Protein AF-0000000081148590 (afdb_homodimer)

Secondary structure (DSSP, 8-state):
---------EEEEEE-SSGGGGGHHHHHHHHHHH-TT-EEEEEE-TGGGGSS-GGG-SS-EE-THHHHHT-SSTTSPPHHHHHHHH-SEEEEEEE-HHHHHHHHTT---SHHHHHHHT--TTS-EEEEE---HHHHHSHHHHHHHHHHHHTT-EE---EEEE-TTS-EEEEEPPPHHHHHHHHHHHHHHHH-/---------EEEEEE-SSGGGGGHHHHHHHHHHH-TT-EEEEEE-TGGGGTS-GGG-SS-EE-HHHHHHT-SSTTSPPHHHHHHHH-SEEEEEEE-HHHHHHHHTT---SHHHHHHHT--TTS-EEEEE---HHHHHSHHHHHHHHHHHHHT-EE---EEEE-TTS-EEEEEPPPHHHHHHHHHHHHHHH--

pLDDT: mean 92.6, std 11.58, range [31.83, 98.94]

Organism: Pinctada imbricata (NCBI:txid66713)

Foldseek 3Di:
DPPPPVPAAEEEEEEEQFLQLLCVLVLQVVLCVVPVSHAYEYEYEPNSCVNDPPVSHPHHYDWQVNQPVQDDDPPTDRVLVVVLVRHQEYEYPADELVNLVCLLVLHQDGSVSSNSSVHDLLGAYEYWFAYDAVSCPPPVNVVSVVSCVVSVYHYDFFDFDQDPVRDTGTRHTDDSVSSSVVRVVRSVVSVD/DPPVPVPAAEEEEEEEQFLQLLCVQVLQVVLCVVPVSHAYEYEYEPNSCVNDPPVSHPHHYDWQVNQPVQCDDPPTDRVLVVVLVRHQEYEYPADELVNLVCLLVLHQDGSVSSNSSVHDLLGAYEYWFAYDAVSCPPPVNVVSVVSCVVSVYHYDFFDFDQDPVRDTGTRHTDDSVSSSVVRVVRSVVSVD

Radius of gyration: 23.4 Å; Cα contacts (8 Å, |Δi|>4): 754; chains: 2; bounding box: 56×83×50 Å

Solvent-accessible surface area (backbone atoms only — not comparable to full-atom values): 20472 Å² total; per-residue (Å²): 130,82,75,75,73,78,75,74,51,27,40,34,35,31,30,23,64,24,77,66,22,51,47,41,56,59,46,54,49,51,51,43,69,75,38,77,68,54,42,57,38,36,36,39,42,78,62,17,50,77,44,40,62,73,85,73,42,97,47,59,74,45,44,52,71,56,52,57,73,59,51,86,50,71,80,36,69,48,47,44,57,50,52,42,69,64,34,60,30,39,36,28,52,26,32,16,65,67,58,43,52,29,57,53,51,49,36,32,91,45,47,63,37,36,24,63,49,39,36,57,81,90,42,56,37,38,37,22,41,21,44,55,40,71,58,48,63,35,74,63,43,58,55,35,53,49,46,40,42,73,73,65,38,42,77,43,66,47,33,73,42,77,42,95,88,67,53,72,36,48,18,36,50,45,54,61,69,58,53,50,51,53,50,50,55,51,52,57,59,69,79,96,129,81,74,78,71,75,75,71,52,26,41,34,36,30,31,23,64,24,77,66,21,52,46,42,53,60,44,56,49,51,50,43,69,76,37,75,68,54,42,56,40,35,34,39,43,77,61,16,52,76,44,40,61,72,85,73,42,97,47,60,75,44,44,52,70,55,50,54,70,58,50,85,50,91,84,37,69,54,47,46,57,51,52,44,70,64,33,58,30,40,36,29,54,26,32,16,61,34,59,46,24,28,56,55,69,69,46,50,91,45,48,63,38,37,23,62,75,64,45,59,84,90,44,57,38,38,37,22,41,21,42,54,39,41,35,48,66,30,74,65,42,58,54,35,53,51,50,41,42,73,74,64,38,40,78,42,64,47,33,72,42,75,42,73,79,66,53,70,37,49,18,37,49,45,53,60,68,58,52,49,51,54,50,52,55,52,53,56,58,68,78,98

InterPro domains:
  IPR003382 Flavoprotein [PF02441] (10-183)
  IPR036551 Flavin prenyltransferase-like [G3DSA:3.40.50.1950] (1-191)
  IPR036551 Flavin prenyltransferase-like [SSF52507] (7-188)

Structure (mmCIF, N/CA/C/O backbone):
data_AF-0000000081148590-model_v1
#
loop_
_entity.id
_entity.type
_entity.pdbx_description
1 polymer 'Phosphopantothenoylcysteine decarboxylase'
#
loop_
_atom_site.group_PDB
_atom_site.id
_atom_site.type_symbol
_atom_site.label_atom_id
_atom_site.label_alt_id
_atom_site.label_comp_id
_atom_site.label_asym_id
_atom_site.label_entity_id
_atom_site.label_seq_id
_atom_site.pdbx_PDB_ins_code
_atom_site.Cartn_x
_atom_site.Cartn_y
_atom_site.Cartn_z
_atom_site.occupancy
_atom_site.B_iso_or_equiv
_atom_site.auth_seq_id
_atom_site.auth_comp_id
_atom_site.auth_asym_id
_atom_site.auth_atom_id
_atom_site.pdbx_PDB_model_num
ATOM 1 N N . MET A 1 1 ? -31.906 -34.625 -3.447 1 31.83 1 MET A N 1
ATOM 2 C CA . MET A 1 1 ? -30.562 -34.875 -3.93 1 31.83 1 MET A CA 1
ATOM 3 C C . MET A 1 1 ? -29.766 -33.594 -4.066 1 31.83 1 MET A C 1
ATOM 5 O O . MET A 1 1 ? -30.078 -32.75 -4.922 1 31.83 1 MET A O 1
ATOM 9 N N . SER A 1 2 ? -29.406 -32.875 -3.02 1 38.84 2 SER A N 1
ATOM 10 C CA . SER A 1 2 ? -28.812 -31.547 -2.889 1 38.84 2 SER A CA 1
ATOM 11 C C . SER A 1 2 ? -27.562 -31.406 -3.768 1 38.84 2 SER A C 1
ATOM 13 O O . SER A 1 2 ? -26.656 -32.25 -3.693 1 38.84 2 SER A O 1
ATOM 15 N N . GLU A 1 3 ? -27.688 -31.141 -5.02 1 37.97 3 GLU A N 1
ATOM 16 C CA . GLU A 1 3 ? -26.609 -30.984 -5.996 1 37.97 3 GLU A CA 1
ATOM 17 C C . GLU A 1 3 ? -25.391 -30.297 -5.379 1 37.97 3 GLU A C 1
ATOM 19 O O . GLU A 1 3 ? -25.531 -29.219 -4.781 1 37.97 3 GLU A O 1
ATOM 24 N N . ASN A 1 4 ? -24.5 -30.984 -4.723 1 41.88 4 ASN A N 1
ATOM 25 C CA . ASN A 1 4 ? -23.203 -30.516 -4.223 1 41.88 4 ASN A CA 1
ATOM 26 C C . ASN A 1 4 ? -22.578 -29.484 -5.164 1 41.88 4 ASN A C 1
ATOM 28 O O . ASN A 1 4 ? -22.062 -29.859 -6.223 1 41.88 4 ASN A O 1
ATOM 32 N N . LYS A 1 5 ? -23.172 -28.422 -5.414 1 47.56 5 LYS A N 1
ATOM 33 C CA . LYS A 1 5 ? -22.625 -27.391 -6.285 1 47.56 5 LYS A CA 1
ATOM 34 C C . LYS A 1 5 ? -21.125 -27.25 -6.102 1 47.56 5 LYS A C 1
ATOM 36 O O . LYS A 1 5 ? -20.656 -26.891 -5.02 1 47.56 5 LYS A O 1
ATOM 41 N N . VAL A 1 6 ? -20.359 -28.219 -6.621 1 53.91 6 VAL A N 1
ATOM 42 C CA . VAL A 1 6 ? -18.891 -28.172 -6.605 1 53.91 6 VAL A CA 1
ATOM 43 C C . VAL A 1 6 ? -18.422 -26.734 -6.797 1 53.91 6 VAL A C 1
ATOM 45 O O . VAL A 1 6 ? -18.719 -26.109 -7.812 1 53.91 6 VAL A O 1
ATOM 48 N N . L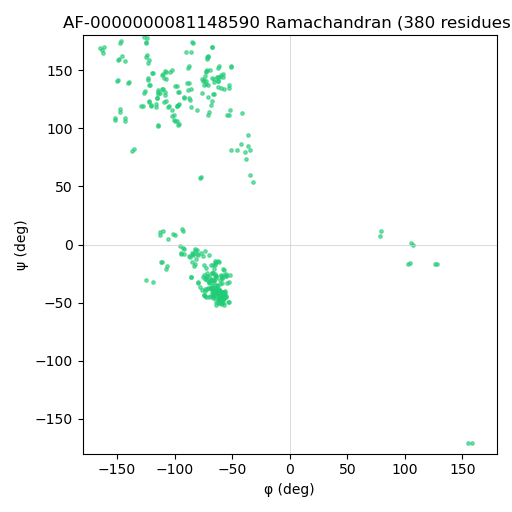YS A 1 7 ? -18.125 -25.906 -5.824 1 68.06 7 LYS A N 1
ATOM 49 C CA . LYS A 1 7 ? -17.625 -24.531 -5.852 1 68.06 7 LYS A CA 1
ATOM 50 C C . LYS A 1 7 ? -16.375 -24.406 -6.719 1 68.06 7 LYS A C 1
ATOM 52 O O . LYS A 1 7 ? -15.414 -25.156 -6.527 1 68.06 7 LYS A O 1
ATOM 57 N N . CYS A 1 8 ? -16.484 -23.688 -7.926 1 85.75 8 CYS A N 1
ATOM 58 C CA . CYS A 1 8 ? -15.367 -23.422 -8.82 1 85.75 8 CYS A CA 1
ATOM 59 C C . CYS A 1 8 ? -14.203 -22.797 -8.062 1 85.75 8 CYS A C 1
ATOM 61 O O . CYS A 1 8 ? -14.367 -21.781 -7.391 1 85.75 8 CYS A O 1
ATOM 63 N N . ARG A 1 9 ? -13.078 -23.5 -8 1 94.81 9 ARG A N 1
ATOM 64 C CA . ARG A 1 9 ? -11.883 -23.016 -7.316 1 94.81 9 ARG A CA 1
ATOM 65 C C . ARG A 1 9 ? -11.188 -21.922 -8.125 1 94.81 9 ARG A C 1
ATOM 67 O O . ARG A 1 9 ? -11.117 -22.016 -9.352 1 94.81 9 ARG A O 1
ATOM 74 N N . LYS A 1 10 ? -10.75 -20.875 -7.469 1 97.88 10 LYS A N 1
ATOM 75 C CA . LYS A 1 10 ? -10.227 -19.672 -8.109 1 97.88 10 LYS A CA 1
ATOM 76 C C . LYS A 1 10 ? -8.805 -19.375 -7.648 1 97.88 10 LYS A C 1
ATOM 78 O O . LYS A 1 10 ? -8.547 -19.234 -6.449 1 97.88 10 LYS A O 1
ATOM 83 N N . ILE A 1 11 ? -7.883 -19.297 -8.609 1 98.44 11 ILE A N 1
ATOM 84 C CA . ILE A 1 11 ? -6.484 -19 -8.312 1 98.44 11 ILE A CA 1
ATOM 85 C C . ILE A 1 11 ? -6.094 -17.656 -8.93 1 98.44 11 ILE A C 1
ATOM 87 O O . ILE A 1 11 ? -6.34 -17.422 -10.117 1 98.44 11 ILE A O 1
ATOM 91 N N . LEU A 1 12 ? -5.582 -16.781 -8.141 1 98.88 12 LEU A N 1
ATOM 92 C CA . LEU A 1 12 ? -4.98 -15.547 -8.617 1 98.88 12 LEU A CA 1
ATOM 93 C C . LEU A 1 12 ? -3.463 -15.68 -8.711 1 98.88 12 LEU A C 1
ATOM 95 O O . LEU A 1 12 ? -2.795 -15.938 -7.707 1 98.88 12 LEU A O 1
ATOM 99 N N . ILE A 1 13 ? -2.928 -15.523 -9.891 1 98.88 13 ILE A N 1
ATOM 100 C CA . ILE A 1 13 ? -1.492 -15.672 -10.094 1 98.88 13 ILE A CA 1
ATOM 101 C C . ILE A 1 13 ? -0.85 -14.297 -10.273 1 98.88 13 ILE A C 1
ATOM 103 O O . ILE A 1 13 ? -1.236 -13.531 -11.164 1 98.88 13 ILE A O 1
ATOM 107 N N . GLY A 1 14 ? 0.061 -13.953 -9.375 1 98.81 14 GLY A N 1
ATOM 108 C CA . GLY A 1 14 ? 0.858 -12.742 -9.516 1 98.81 14 GLY A CA 1
ATOM 109 C C . GLY A 1 14 ? 2.221 -12.992 -10.133 1 98.81 14 GLY A C 1
ATOM 110 O O . GLY A 1 14 ? 2.951 -13.883 -9.695 1 98.81 14 GLY A O 1
ATOM 111 N N . CYS A 1 15 ? 2.602 -12.234 -11.109 1 98.25 15 CYS A N 1
ATOM 112 C CA . CYS A 1 15 ? 3.914 -12.391 -11.727 1 98.25 15 CYS A CA 1
ATOM 113 C C . CYS A 1 15 ? 4.703 -11.094 -11.672 1 98.25 15 CYS A C 1
ATOM 115 O O . CYS A 1 15 ? 4.137 -10.008 -11.844 1 98.25 15 CYS A O 1
ATOM 117 N N . THR A 1 16 ? 5.996 -11.188 -11.477 1 98.44 16 THR A N 1
ATOM 118 C CA . THR A 1 16 ? 6.848 -10.023 -11.242 1 98.44 16 THR A CA 1
ATOM 119 C C . THR A 1 16 ? 8.023 -10.016 -12.219 1 98.44 16 THR A C 1
ATOM 121 O O . THR A 1 16 ? 8.148 -10.914 -13.055 1 98.44 16 THR A O 1
ATOM 124 N N . GLY A 1 17 ? 8.883 -8.953 -12.133 1 97 17 GLY A N 1
ATOM 125 C CA . GLY A 1 17 ? 9.898 -8.664 -13.133 1 97 17 GLY A CA 1
ATOM 126 C C . GLY A 1 17 ? 11.117 -9.562 -13.016 1 97 17 GLY A C 1
ATOM 127 O O . GLY A 1 17 ? 12.234 -9.07 -12.836 1 97 17 GLY A O 1
ATOM 128 N N . SER A 1 18 ? 10.969 -10.766 -13.078 1 96.5 18 SER A N 1
ATOM 129 C CA . SER A 1 18 ? 12.031 -11.766 -13.195 1 96.5 18 SER A CA 1
ATOM 130 C C . SER A 1 18 ? 12.016 -12.438 -14.562 1 96.5 18 SER A C 1
ATOM 132 O O . SER A 1 18 ? 10.945 -12.656 -15.141 1 96.5 18 SER A O 1
ATOM 134 N N . VAL A 1 19 ? 13.18 -12.781 -15.062 1 95.5 19 VAL A N 1
ATOM 135 C CA . VAL A 1 19 ? 13.266 -13.484 -16.344 1 95.5 19 VAL A CA 1
ATOM 136 C C . VAL A 1 19 ? 12.414 -14.75 -16.297 1 95.5 19 VAL A C 1
ATOM 138 O O . VAL A 1 19 ? 11.867 -15.18 -17.312 1 95.5 19 VAL A O 1
ATOM 141 N N . ALA A 1 20 ? 12.219 -15.305 -15.133 1 96.19 20 ALA A N 1
ATOM 142 C CA . ALA A 1 20 ? 11.438 -16.516 -14.938 1 96.19 20 ALA A CA 1
ATOM 143 C C . ALA A 1 20 ? 9.984 -16.312 -15.367 1 96.19 20 ALA A C 1
ATOM 145 O O . ALA A 1 20 ? 9.242 -17.281 -15.539 1 96.19 20 ALA A O 1
ATOM 146 N N . SER A 1 21 ? 9.57 -15.055 -15.547 1 97.56 21 SER A N 1
ATOM 147 C CA . SER A 1 21 ? 8.219 -14.766 -16 1 97.56 21 SER A CA 1
ATOM 148 C C . SER A 1 21 ? 7.977 -15.312 -17.406 1 97.56 21 SER A C 1
ATOM 150 O O . SER A 1 21 ? 6.832 -15.422 -17.859 1 97.56 21 SER A O 1
ATOM 152 N N . VAL A 1 22 ? 9.031 -15.672 -18.125 1 97 22 VAL A N 1
ATOM 153 C CA . VAL A 1 22 ? 8.898 -16.328 -19.422 1 97 22 VAL A CA 1
ATOM 154 C C . VAL A 1 22 ? 8.078 -17.594 -19.281 1 97 22 VAL A C 1
ATOM 156 O O . VAL A 1 22 ? 7.496 -18.078 -20.25 1 97 22 VAL A O 1
ATOM 159 N N . LYS A 1 23 ? 7.973 -18.188 -18.078 1 96.94 23 LYS A N 1
ATOM 160 C CA . LYS A 1 23 ? 7.324 -19.469 -17.828 1 96.94 23 LYS A CA 1
ATOM 161 C C . LYS A 1 23 ? 5.855 -19.281 -17.469 1 96.94 23 LYS A C 1
ATOM 163 O O . LYS A 1 23 ? 5.133 -20.266 -17.266 1 96.94 23 LYS A O 1
ATOM 168 N N . VAL A 1 24 ? 5.379 -18.062 -17.344 1 98 24 VAL A N 1
ATOM 169 C CA . VAL A 1 24 ? 4.031 -17.797 -16.859 1 98 24 VAL A CA 1
ATOM 170 C C . VAL A 1 24 ? 3.008 -18.453 -17.781 1 98 24 VAL A C 1
ATOM 172 O O . VAL A 1 24 ? 2.076 -19.109 -17.312 1 98 24 VAL A O 1
ATOM 175 N N . PRO A 1 25 ? 3.146 -18.391 -19.125 1 97.5 25 PRO A N 1
ATOM 176 C CA . PRO A 1 25 ? 2.174 -19.047 -20 1 97.5 25 PRO A CA 1
ATOM 177 C C . PRO A 1 25 ? 2.111 -20.562 -19.766 1 97.5 25 PRO A C 1
ATOM 179 O O . PRO A 1 25 ? 1.022 -21.141 -19.719 1 97.5 25 PRO A O 1
ATOM 182 N N . ILE A 1 26 ? 3.256 -21.203 -19.625 1 97.31 26 ILE A N 1
ATOM 183 C CA . ILE A 1 26 ? 3.299 -22.641 -19.406 1 97.31 26 ILE A CA 1
ATOM 184 C C . ILE A 1 26 ? 2.691 -22.969 -18.047 1 97.31 26 ILE A C 1
ATOM 186 O O . ILE A 1 26 ? 2.012 -23.984 -17.891 1 97.31 26 ILE A O 1
ATOM 190 N N . LEU A 1 27 ? 2.93 -22.156 -17.031 1 98.19 27 LEU A N 1
ATOM 191 C CA . LEU A 1 27 ? 2.373 -22.312 -15.703 1 98.19 27 LEU A CA 1
ATOM 192 C C . LEU A 1 27 ? 0.849 -22.328 -15.742 1 98.19 27 LEU A C 1
ATOM 194 O O . LEU A 1 27 ? 0.212 -23.234 -15.203 1 98.19 27 LEU A O 1
ATOM 198 N N . VAL A 1 28 ? 0.285 -21.297 -16.391 1 98.12 28 VAL A N 1
ATOM 199 C CA . VAL A 1 28 ? -1.164 -21.172 -16.516 1 98.12 28 VAL A CA 1
ATOM 200 C C . VAL A 1 28 ? -1.731 -22.391 -17.25 1 98.12 28 VAL A C 1
ATOM 202 O O . VAL A 1 28 ? -2.719 -22.984 -16.797 1 98.12 28 VAL A O 1
ATOM 205 N N . GLN A 1 29 ? -1.086 -22.812 -18.312 1 97.12 29 GLN A N 1
ATOM 206 C CA . GLN A 1 29 ? -1.552 -23.938 -19.125 1 97.12 29 GLN A CA 1
ATOM 207 C C . GLN A 1 29 ? -1.543 -25.234 -18.312 1 97.12 29 GLN A C 1
ATOM 209 O O . GLN A 1 29 ? -2.455 -26.047 -18.422 1 97.12 29 GLN A O 1
ATOM 214 N N . GLU A 1 30 ? -0.482 -25.391 -17.516 1 97.5 30 GLU A N 1
ATOM 215 C CA . GLU A 1 30 ? -0.38 -26.609 -16.719 1 97.5 30 GLU A CA 1
ATOM 216 C C . GLU A 1 30 ? -1.519 -26.703 -15.703 1 97.5 30 GLU A C 1
ATOM 218 O O . GLU A 1 30 ? -2.059 -27.781 -15.461 1 97.5 30 GLU A O 1
ATOM 223 N N . PHE A 1 31 ? -1.902 -25.594 -15.047 1 97.56 31 PHE A N 1
ATOM 224 C CA . PHE A 1 31 ? -3.043 -25.578 -14.141 1 97.56 31 PHE A CA 1
ATOM 225 C C . PHE A 1 31 ? -4.312 -26.016 -14.859 1 97.56 31 PHE A C 1
ATOM 227 O O . PHE A 1 31 ? -5.07 -26.844 -14.336 1 97.56 31 PHE A O 1
ATOM 234 N N . LEU A 1 32 ? -4.523 -25.469 -16.062 1 95.75 32 LEU A N 1
ATOM 235 C CA . LEU A 1 32 ? -5.742 -25.734 -16.828 1 95.75 32 LEU A CA 1
ATOM 236 C C . LEU A 1 32 ? -5.781 -27.172 -17.312 1 95.75 32 LEU A C 1
ATOM 238 O O . LEU A 1 32 ? -6.855 -27.766 -17.422 1 95.75 32 LEU A O 1
ATOM 242 N N . ASN A 1 33 ? -4.594 -27.766 -17.562 1 95.69 33 ASN A N 1
ATOM 243 C CA . ASN A 1 33 ? -4.508 -29.172 -17.953 1 95.69 33 ASN A CA 1
ATOM 244 C C . ASN A 1 33 ? -4.91 -30.094 -16.797 1 95.69 33 ASN A C 1
ATOM 246 O O . ASN A 1 33 ? -5.52 -31.141 -17.031 1 95.69 33 ASN A O 1
ATOM 250 N N . ILE A 1 34 ? -4.562 -29.75 -15.672 1 93.5 34 ILE A N 1
ATOM 251 C CA . ILE A 1 34 ? -4.836 -30.578 -14.492 1 93.5 34 ILE A CA 1
ATOM 252 C C . ILE A 1 34 ? -6.316 -30.484 -14.133 1 93.5 34 ILE A C 1
ATOM 254 O O . ILE A 1 34 ? -6.945 -31.484 -13.797 1 93.5 34 ILE A O 1
ATOM 258 N N . ASP A 1 35 ? -6.875 -29.312 -14.172 1 92.88 35 ASP A N 1
ATOM 259 C CA . ASP A 1 35 ? -8.273 -29.047 -13.852 1 92.88 35 ASP A CA 1
ATOM 260 C C . ASP A 1 35 ? -8.852 -27.969 -14.75 1 92.88 35 ASP A C 1
ATOM 262 O O . ASP A 1 35 ? -8.594 -26.781 -14.539 1 92.88 35 ASP A O 1
ATOM 266 N N . ASP A 1 36 ? -9.695 -28.328 -15.633 1 90.62 36 ASP A N 1
ATOM 267 C CA . ASP A 1 36 ? -10.211 -27.391 -16.625 1 90.62 36 ASP A CA 1
ATOM 268 C C . ASP A 1 36 ? -11.367 -26.562 -16.047 1 90.62 36 ASP A C 1
ATOM 270 O O . ASP A 1 36 ? -11.867 -25.641 -16.703 1 90.62 36 ASP A O 1
ATOM 274 N N . GLN A 1 37 ? -11.758 -26.844 -14.852 1 92.81 37 GLN A N 1
ATOM 275 C CA . GLN A 1 37 ? -12.812 -26.062 -14.195 1 92.81 37 GLN A CA 1
ATOM 276 C C . GLN A 1 37 ? -12.219 -24.953 -13.328 1 92.81 37 GLN A C 1
ATOM 278 O O . GLN A 1 37 ? -12.953 -24.125 -12.789 1 92.81 37 GLN A O 1
ATOM 283 N N . LEU A 1 38 ? -10.961 -25.016 -13.211 1 95 38 LEU A N 1
ATOM 284 C CA . LEU A 1 38 ? -10.266 -24 -12.406 1 95 38 LEU A CA 1
ATOM 285 C C . LEU A 1 38 ? -10.375 -22.625 -13.047 1 95 38 LEU A C 1
ATOM 287 O O . LEU A 1 38 ? -10.188 -22.484 -14.258 1 95 38 LEU A O 1
ATOM 291 N N . GLU A 1 39 ? -10.773 -21.625 -12.328 1 97.12 39 GLU A N 1
ATOM 292 C CA . GLU A 1 39 ? -10.75 -20.234 -12.781 1 97.12 39 GLU A CA 1
ATOM 293 C C . GLU A 1 39 ? -9.438 -19.547 -12.398 1 97.12 39 GLU A C 1
ATOM 295 O O . GLU A 1 39 ? -9.047 -19.562 -11.227 1 97.12 39 GLU A O 1
ATOM 300 N N . ILE A 1 40 ? -8.812 -19 -13.398 1 98.06 40 ILE A N 1
ATOM 301 C CA . ILE A 1 40 ? -7.508 -18.391 -13.164 1 98.06 40 ILE A CA 1
ATOM 302 C C . ILE A 1 40 ? -7.516 -16.953 -13.664 1 98.06 40 ILE A C 1
ATOM 304 O O . ILE A 1 40 ? -8.047 -16.656 -14.742 1 98.06 40 ILE A O 1
ATOM 308 N N . LYS A 1 41 ? -7.055 -16.016 -12.883 1 98.56 41 LYS A N 1
ATOM 309 C CA . LYS A 1 41 ? -6.68 -14.672 -13.305 1 98.56 41 LYS A CA 1
ATOM 310 C C . LYS A 1 41 ? -5.203 -14.398 -13.023 1 98.56 41 LYS A C 1
ATOM 312 O O . LYS A 1 41 ? -4.645 -14.93 -12.055 1 98.56 41 LYS A O 1
ATOM 317 N N . VAL A 1 42 ? -4.625 -13.594 -13.891 1 98.62 42 VAL A N 1
ATOM 318 C CA . VAL A 1 42 ? -3.221 -13.234 -13.727 1 98.62 42 VAL A CA 1
ATOM 319 C C . VAL A 1 42 ? -3.105 -11.734 -13.445 1 98.62 42 VAL A C 1
ATOM 321 O O . VAL A 1 42 ? -3.768 -10.922 -14.102 1 98.62 42 VAL A O 1
ATOM 324 N N . VAL A 1 43 ? -2.365 -11.383 -12.438 1 98.56 43 VAL A N 1
ATOM 325 C CA . VAL A 1 43 ? -1.957 -10.008 -12.18 1 98.56 43 VAL A CA 1
ATOM 326 C C . VAL A 1 43 ? -0.464 -9.852 -12.461 1 98.56 43 VAL A C 1
ATOM 328 O O . VAL A 1 43 ? 0.364 -10.523 -11.844 1 98.56 43 VAL A O 1
ATOM 331 N N . SER A 1 44 ? -0.141 -8.922 -13.367 1 97.94 44 SER A N 1
ATOM 332 C CA . SER A 1 44 ? 1.249 -8.781 -13.781 1 97.94 44 SER A CA 1
ATOM 333 C C . SER A 1 44 ? 1.77 -7.371 -13.516 1 97.94 44 SER A C 1
ATOM 335 O O . SER A 1 44 ? 1.057 -6.391 -13.734 1 97.94 44 SER A O 1
ATOM 337 N N . THR A 1 45 ? 3 -7.316 -13.008 1 97.31 45 THR A N 1
ATOM 338 C CA . THR A 1 45 ? 3.676 -6.023 -13.047 1 97.31 45 THR A CA 1
ATOM 339 C C . THR A 1 45 ? 4.078 -5.664 -14.477 1 97.31 45 THR A C 1
ATOM 341 O O . THR A 1 45 ? 4.152 -6.539 -15.344 1 97.31 45 THR A O 1
ATOM 344 N N . GLU A 1 46 ? 4.332 -4.406 -14.695 1 94.25 46 GLU A N 1
ATOM 345 C CA . GLU A 1 46 ? 4.758 -3.965 -16.031 1 94.25 46 GLU A CA 1
ATOM 346 C C . GLU A 1 46 ? 6.066 -4.633 -16.438 1 94.25 46 GLU A C 1
ATOM 348 O O . GLU A 1 46 ? 6.242 -5.004 -17.594 1 94.25 46 GLU A O 1
ATOM 353 N N . ASN A 1 47 ? 6.973 -4.801 -15.523 1 95.31 47 ASN A N 1
ATOM 354 C CA . ASN A 1 47 ? 8.289 -5.363 -15.812 1 95.31 47 ASN A CA 1
ATOM 355 C C . ASN A 1 47 ? 8.195 -6.836 -16.203 1 95.31 47 ASN A C 1
ATOM 357 O O . ASN A 1 47 ? 9 -7.32 -17 1 95.31 47 ASN A O 1
ATOM 361 N N . ALA A 1 48 ? 7.242 -7.531 -15.633 1 96 48 ALA A N 1
ATOM 362 C CA . ALA A 1 48 ? 7.078 -8.945 -15.961 1 96 48 ALA A CA 1
ATOM 363 C C . ALA A 1 48 ? 6.695 -9.125 -17.422 1 96 48 ALA A C 1
ATOM 365 O O . ALA A 1 48 ? 7.027 -10.141 -18.047 1 96 48 ALA A O 1
ATOM 366 N N . LEU A 1 49 ? 6.059 -8.164 -18.016 1 94.81 49 LEU A N 1
ATOM 367 C CA . LEU A 1 49 ? 5.527 -8.266 -19.375 1 94.81 49 LEU A CA 1
ATOM 368 C C . LEU A 1 49 ? 6.648 -8.164 -20.406 1 94.81 49 LEU A C 1
ATOM 370 O O . LEU A 1 49 ? 6.426 -8.398 -21.594 1 94.81 49 LEU A O 1
ATOM 374 N N . HIS A 1 50 ? 7.789 -7.816 -19.984 1 94.25 50 HIS A N 1
ATOM 375 C CA . HIS A 1 50 ? 8.945 -7.852 -20.875 1 94.25 50 HIS A CA 1
ATOM 376 C C . HIS A 1 50 ? 9.289 -9.281 -21.266 1 94.25 50 HIS A C 1
ATOM 378 O O . HIS A 1 50 ? 9.977 -9.5 -22.281 1 94.25 50 HIS A O 1
ATOM 384 N N . PHE A 1 51 ? 8.797 -10.266 -20.516 1 94.62 51 PHE A N 1
ATOM 385 C CA . PHE A 1 51 ? 9.289 -11.625 -20.688 1 94.62 51 PHE A CA 1
ATOM 386 C C . PHE A 1 51 ? 8.219 -12.523 -21.297 1 94.62 51 PHE A C 1
ATOM 388 O O . PHE A 1 51 ? 8.5 -13.656 -21.688 1 94.62 51 PHE A O 1
ATOM 395 N N . PHE A 1 52 ? 7.012 -12.055 -21.281 1 93.81 52 PHE A N 1
ATOM 396 C CA . PHE A 1 52 ? 5.965 -12.805 -21.953 1 93.81 52 PHE A CA 1
ATOM 397 C C . PHE A 1 52 ? 4.898 -11.859 -22.516 1 93.81 52 PHE A C 1
ATOM 399 O O . PHE A 1 52 ? 4.777 -10.719 -22.062 1 93.81 52 PHE A O 1
ATOM 406 N N . ASP A 1 53 ? 4.133 -12.391 -23.516 1 91.56 53 ASP A N 1
ATOM 407 C CA . ASP A 1 53 ? 3.045 -11.641 -24.141 1 91.56 53 ASP A CA 1
ATOM 408 C C . ASP A 1 53 ? 1.7 -12.016 -23.516 1 91.56 53 ASP A C 1
ATOM 410 O O . ASP A 1 53 ? 1.302 -13.18 -23.531 1 91.56 53 ASP A O 1
ATOM 414 N N . GLN A 1 54 ? 1.091 -10.984 -22.969 1 88.31 54 GLN A N 1
ATOM 415 C CA . GLN A 1 54 ? -0.202 -11.195 -22.328 1 88.31 54 GLN A CA 1
ATOM 416 C C . GLN A 1 54 ? -1.177 -11.898 -23.266 1 88.31 54 GLN A C 1
ATOM 418 O O . GLN A 1 54 ? -2.043 -12.656 -22.828 1 88.31 54 GLN A O 1
ATOM 423 N N . SER A 1 55 ? -1.089 -11.664 -24.516 1 88.69 55 SER A N 1
ATOM 424 C CA . SER A 1 55 ? -1.988 -12.234 -25.516 1 88.69 55 SER A CA 1
ATOM 425 C C . SER A 1 55 ? -1.829 -13.75 -25.594 1 88.69 55 SER A C 1
ATOM 427 O O . SER A 1 55 ? -2.693 -14.445 -26.141 1 88.69 55 SER A O 1
ATOM 429 N N . HIS A 1 56 ? -0.765 -14.289 -25.094 1 87.25 56 HIS A N 1
ATOM 430 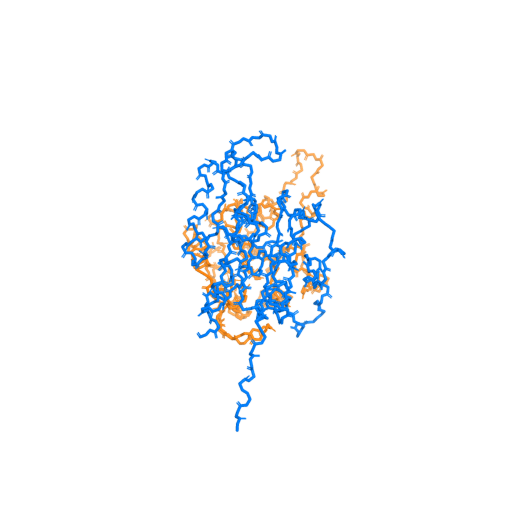C CA . HIS A 1 56 ? -0.51 -15.719 -25.125 1 87.25 56 HIS A CA 1
ATOM 431 C C . HIS A 1 56 ? -1.272 -16.438 -24.016 1 87.25 56 HIS A C 1
ATOM 433 O O . HIS A 1 56 ? -1.283 -17.672 -23.969 1 87.25 56 HIS A O 1
ATOM 439 N N . LEU A 1 57 ? -1.868 -15.664 -23.141 1 92 57 LEU A N 1
ATOM 440 C CA . LEU A 1 57 ? -2.609 -16.266 -22.047 1 92 57 LEU A CA 1
ATOM 441 C C . LEU A 1 57 ? -4.102 -16.328 -22.359 1 92 57 LEU A C 1
ATOM 443 O O . LEU A 1 57 ? -4.668 -15.352 -22.859 1 92 57 LEU A O 1
ATOM 447 N N . GLN A 1 58 ? -4.762 -17.422 -22.078 1 92 58 GLN A N 1
ATOM 448 C CA . GLN A 1 58 ? -6.184 -17.609 -22.344 1 92 58 GLN A CA 1
ATOM 449 C C . GLN A 1 58 ? -7.02 -17.234 -21.109 1 92 58 GLN A C 1
ATOM 451 O O . GLN A 1 58 ? -8.164 -17.672 -20.984 1 92 58 GLN A O 1
ATOM 456 N N . VAL A 1 59 ? -6.391 -16.578 -20.172 1 96.25 59 VAL A N 1
ATOM 457 C CA . VAL A 1 59 ? -7.07 -16.125 -18.953 1 96.25 59 VAL A CA 1
ATOM 458 C C . VAL A 1 59 ? -6.906 -14.602 -18.828 1 96.25 59 VAL A C 1
ATOM 460 O O . VAL A 1 59 ? -6.012 -14.016 -19.422 1 96.25 59 VAL A O 1
ATOM 463 N N . PRO A 1 60 ? -7.828 -13.938 -18.094 1 96.75 60 PRO A N 1
ATOM 464 C CA . PRO A 1 60 ? -7.684 -12.484 -17.906 1 96.75 60 PRO A CA 1
ATOM 465 C C . PRO A 1 60 ? -6.352 -12.102 -17.281 1 96.75 60 PRO A C 1
ATOM 467 O O . PRO A 1 60 ? -5.898 -12.758 -16.328 1 96.75 60 PRO A O 1
ATOM 470 N N . VAL A 1 61 ? -5.73 -11.109 -17.844 1 97.44 61 VAL A N 1
ATOM 471 C CA . VAL A 1 61 ? -4.504 -10.523 -17.312 1 97.44 61 VAL A CA 1
ATOM 472 C C . VAL A 1 61 ? -4.758 -9.078 -16.906 1 97.44 61 VAL A C 1
ATOM 474 O O . VAL A 1 61 ? -5.176 -8.258 -17.719 1 97.44 61 VAL A O 1
ATOM 477 N N . LEU A 1 62 ? -4.535 -8.789 -15.633 1 97.12 62 LEU A N 1
ATOM 478 C CA . LEU A 1 62 ? -4.77 -7.457 -15.086 1 97.12 62 LEU A CA 1
ATOM 479 C C . LEU A 1 62 ? -3.451 -6.762 -14.758 1 97.12 62 LEU A C 1
ATOM 481 O O . LEU A 1 62 ? -2.5 -7.402 -14.305 1 97.12 62 LEU A O 1
ATOM 485 N N . LEU A 1 63 ? -3.465 -5.484 -15.008 1 95.88 63 LEU A N 1
ATOM 486 C CA . LEU A 1 63 ? -2.277 -4.656 -14.836 1 95.88 63 LEU A CA 1
ATOM 487 C C . LEU A 1 63 ? -2.564 -3.48 -13.906 1 95.88 63 LEU A C 1
ATOM 489 O O . LEU A 1 63 ? -3.705 -3.287 -13.484 1 95.88 63 LEU A O 1
ATOM 493 N N . ASP A 1 64 ? -1.493 -2.707 -13.555 1 93.06 64 ASP A N 1
ATOM 494 C CA . ASP A 1 64 ? -1.614 -1.548 -12.672 1 93.06 64 ASP A CA 1
ATOM 495 C C . ASP A 1 64 ? -2.654 -0.563 -13.203 1 93.06 64 ASP A C 1
ATOM 497 O O . ASP A 1 64 ? -3.432 0.002 -12.438 1 93.06 64 ASP A O 1
ATOM 501 N N . ARG A 1 65 ? -2.619 -0.305 -14.398 1 90.12 65 ARG A N 1
ATOM 502 C CA . ARG A 1 65 ? -3.502 0.677 -15.016 1 90.12 65 ARG A CA 1
ATOM 503 C C . ARG A 1 65 ? -4.965 0.297 -14.82 1 90.12 65 ARG A C 1
ATOM 505 O O . ARG A 1 65 ? -5.844 1.162 -14.828 1 90.12 65 ARG A O 1
ATOM 512 N N . ASP A 1 66 ? -5.285 -0.966 -14.648 1 92 66 ASP A N 1
ATOM 513 C CA . ASP A 1 66 ? -6.656 -1.447 -14.508 1 92 66 ASP A CA 1
ATOM 514 C C . ASP A 1 66 ? -7.238 -1.048 -13.148 1 92 66 ASP A C 1
ATOM 516 O O . ASP A 1 66 ? -8.461 -1.009 -12.984 1 92 66 ASP A O 1
ATOM 520 N N . GLU A 1 67 ? -6.363 -0.825 -12.164 1 87.5 67 GLU A N 1
ATOM 521 C CA . GLU A 1 67 ? -6.793 -0.43 -10.828 1 87.5 67 GLU A CA 1
ATOM 522 C C . GLU A 1 67 ? -7.562 0.888 -10.867 1 87.5 67 GLU A C 1
ATOM 524 O O . GLU A 1 67 ? -8.539 1.061 -10.133 1 87.5 67 GLU A O 1
ATOM 529 N N . TRP A 1 68 ? -7.262 1.776 -11.688 1 81.94 68 TRP A N 1
ATOM 530 C CA . TRP A 1 68 ? -7.777 3.139 -11.617 1 81.94 68 TRP A CA 1
ATOM 531 C C . TRP A 1 68 ? -8.797 3.389 -12.727 1 81.94 68 TRP A C 1
ATOM 533 O O . TRP A 1 68 ? -9.625 4.297 -12.625 1 81.94 68 TRP A O 1
ATOM 543 N N . GLN A 1 69 ? -8.75 2.607 -13.742 1 80.12 69 GLN A N 1
ATOM 544 C CA . GLN A 1 69 ? -9.656 2.785 -14.867 1 80.12 69 GLN A CA 1
ATOM 545 C C . GLN A 1 69 ? -11.102 2.506 -14.469 1 80.12 69 GLN A C 1
ATOM 547 O O . GLN A 1 69 ? -12.031 3.127 -14.992 1 80.12 69 GLN A O 1
ATOM 552 N N . GLY A 1 70 ? -11.266 1.749 -13.477 1 71.06 70 GLY A N 1
ATOM 553 C CA . GLY A 1 70 ? -12.617 1.366 -13.094 1 71.06 70 GLY A CA 1
ATOM 554 C C . GLY A 1 70 ? -13.203 2.244 -12 1 71.06 70 GLY A C 1
ATOM 555 O O . GLY A 1 70 ? -14.383 2.125 -11.664 1 71.06 70 GLY A O 1
ATOM 556 N N . TRP A 1 71 ? -12.375 3.162 -11.578 1 71.75 71 TRP A N 1
ATOM 557 C CA . TRP A 1 71 ? -12.867 3.957 -10.461 1 71.75 71 TRP A CA 1
ATOM 558 C C . TRP A 1 71 ? -13.352 5.324 -10.938 1 71.75 71 TRP A C 1
ATOM 560 O O . TRP A 1 71 ? -12.57 6.129 -11.445 1 71.75 71 TRP A O 1
ATOM 570 N N . LYS A 1 72 ? -14.68 5.66 -10.805 1 73.62 72 LYS A N 1
ATOM 571 C CA . LYS A 1 72 ? -15.266 6.941 -11.203 1 73.62 72 LYS A CA 1
ATOM 572 C C . LYS A 1 72 ? -15.992 7.598 -10.039 1 73.62 72 LYS A C 1
ATOM 574 O O . LYS A 1 72 ? -16.078 8.828 -9.961 1 73.62 72 LYS A O 1
ATOM 579 N N . GLN A 1 73 ? -16.5 6.691 -9.211 1 76.5 73 GLN A N 1
ATOM 580 C CA . GLN A 1 73 ? -17.234 7.172 -8.039 1 76.5 73 GLN A CA 1
ATOM 581 C C . GLN A 1 73 ? -17.031 6.242 -6.848 1 76.5 73 GLN A C 1
ATOM 583 O O . GLN A 1 73 ? -16.578 5.105 -7.004 1 76.5 73 GLN A O 1
ATOM 588 N N . MET A 1 74 ? -17.312 6.68 -5.672 1 75.38 74 MET A N 1
ATOM 589 C CA . MET A 1 74 ? -17.078 5.996 -4.402 1 75.38 74 MET A CA 1
ATOM 590 C C . MET A 1 74 ? -17.734 4.621 -4.398 1 75.38 74 MET A C 1
ATOM 592 O O . MET A 1 74 ? -17.234 3.691 -3.764 1 75.38 74 MET A O 1
ATOM 596 N N . SER A 1 75 ? -18.734 4.445 -5.121 1 73.19 75 SER A N 1
ATOM 597 C CA . SER A 1 75 ? -19.453 3.184 -5.098 1 73.19 75 SER A CA 1
ATOM 598 C C . SER A 1 75 ? -18.812 2.152 -6.016 1 73.19 75 SER A C 1
ATOM 600 O O . SER A 1 75 ? -19.156 0.97 -5.969 1 73.19 75 SER A O 1
ATOM 602 N N . ASP A 1 76 ? -17.875 2.602 -6.77 1 79.75 76 ASP A N 1
ATOM 603 C CA . ASP A 1 76 ? -17.234 1.688 -7.711 1 79.75 76 ASP A CA 1
ATOM 604 C C . ASP A 1 76 ? -16.312 0.716 -6.988 1 79.75 76 ASP A C 1
ATOM 606 O O . ASP A 1 76 ? -15.719 1.062 -5.969 1 79.75 76 ASP A O 1
ATOM 610 N N . PRO A 1 77 ? -16.297 -0.458 -7.543 1 80.69 77 PRO A N 1
ATOM 611 C CA . PRO A 1 77 ? -15.445 -1.456 -6.891 1 80.69 77 PRO A CA 1
ATOM 612 C C . PRO A 1 77 ? -13.961 -1.105 -6.961 1 80.69 77 PRO A C 1
ATOM 614 O O . PRO A 1 77 ? -13.5 -0.542 -7.957 1 80.69 77 PRO A O 1
ATOM 617 N N . VAL A 1 78 ? -13.305 -1.358 -5.895 1 88.38 78 VAL A N 1
ATOM 618 C CA . VAL A 1 78 ? -11.852 -1.245 -5.828 1 88.38 78 VAL A CA 1
ATOM 619 C C . VAL A 1 78 ? -11.203 -2.549 -6.301 1 88.38 78 VAL A C 1
ATOM 621 O O . VAL A 1 78 ? -11.414 -3.604 -5.695 1 88.38 78 VAL A O 1
ATOM 624 N N . LEU A 1 79 ? -10.453 -2.488 -7.34 1 93.19 79 LEU A N 1
ATOM 625 C CA . LEU A 1 79 ? -10.031 -3.672 -8.086 1 93.19 79 LEU A CA 1
ATOM 626 C C . LEU A 1 79 ? -9.242 -4.621 -7.188 1 93.19 79 LEU A C 1
ATOM 628 O O . LEU A 1 79 ? -9.484 -5.828 -7.188 1 93.19 79 LEU A O 1
ATOM 632 N N . HIS A 1 80 ? -8.203 -4.105 -6.406 1 95.31 80 HIS A N 1
ATOM 633 C CA . HIS A 1 80 ? -7.395 -5 -5.586 1 95.31 80 HIS A CA 1
ATOM 634 C C . HIS A 1 80 ? -8.234 -5.672 -4.508 1 95.31 80 HIS A C 1
ATOM 636 O O . HIS A 1 80 ? -7.934 -6.789 -4.082 1 95.31 80 HIS A O 1
ATOM 642 N N . ILE A 1 81 ? -9.305 -5.039 -4.078 1 94.44 81 ILE A N 1
ATOM 643 C CA . ILE A 1 81 ? -10.211 -5.629 -3.105 1 94.44 81 ILE A CA 1
ATOM 644 C C . ILE A 1 81 ? -11.055 -6.715 -3.777 1 94.44 81 ILE A C 1
ATOM 646 O O . ILE A 1 81 ? -11.242 -7.797 -3.221 1 94.44 81 ILE A O 1
ATOM 650 N N . GLU A 1 82 ? -11.547 -6.426 -4.98 1 94.94 82 GLU A N 1
ATOM 651 C CA . GLU A 1 82 ? -12.344 -7.383 -5.742 1 94.94 82 GLU A CA 1
ATOM 652 C C . GLU A 1 82 ? -11.547 -8.648 -6.039 1 94.94 82 GLU A C 1
ATOM 654 O O . GLU A 1 82 ? -12.07 -9.758 -5.945 1 94.94 82 GLU A O 1
ATOM 659 N N . LEU A 1 83 ? -10.352 -8.469 -6.387 1 97.44 83 LEU A N 1
ATOM 660 C CA . LEU A 1 83 ? -9.5 -9.609 -6.715 1 97.44 83 LEU A CA 1
ATOM 661 C C . LEU A 1 83 ? -9.219 -10.453 -5.477 1 97.44 83 LEU A C 1
ATOM 663 O O . LEU A 1 83 ? -9.234 -11.68 -5.535 1 97.44 83 LEU A O 1
ATOM 667 N N . ARG A 1 84 ? -8.977 -9.766 -4.379 1 97.06 84 ARG A N 1
ATOM 668 C CA . ARG A 1 84 ? -8.812 -10.484 -3.121 1 97.06 84 ARG A CA 1
ATOM 669 C C . ARG A 1 84 ? -10.062 -11.297 -2.787 1 97.06 84 ARG A C 1
ATOM 671 O O . ARG A 1 84 ? -9.961 -12.461 -2.391 1 97.06 84 ARG A O 1
ATOM 678 N N . ARG A 1 85 ? -11.273 -10.719 -2.998 1 95.75 85 ARG A N 1
ATOM 679 C CA . ARG A 1 85 ? -12.531 -11.391 -2.709 1 95.75 85 ARG A CA 1
ATOM 680 C C . ARG A 1 85 ? -12.758 -12.57 -3.648 1 95.75 85 ARG A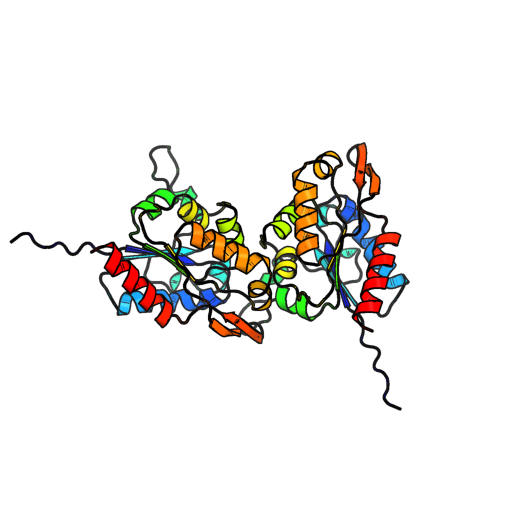 C 1
ATOM 682 O O . ARG A 1 85 ? -13.289 -13.602 -3.24 1 95.75 85 ARG A O 1
ATOM 689 N N . TRP A 1 86 ? -12.391 -12.461 -4.801 1 96.94 86 TRP A N 1
ATOM 690 C CA . TRP A 1 86 ? -12.633 -13.43 -5.863 1 96.94 86 TRP A CA 1
ATOM 691 C C . TRP A 1 86 ? -11.781 -14.68 -5.66 1 96.94 86 TRP A C 1
ATOM 693 O O . TRP A 1 86 ? -12.273 -15.797 -5.805 1 96.94 86 TRP A O 1
ATOM 703 N N . ALA A 1 87 ? -10.578 -14.547 -5.215 1 98 87 ALA A N 1
ATOM 704 C CA . ALA A 1 87 ? -9.594 -15.625 -5.254 1 98 87 ALA A CA 1
ATOM 705 C C . ALA A 1 87 ? -9.688 -16.5 -4.004 1 98 87 ALA A C 1
ATOM 707 O O . ALA A 1 87 ? -9.836 -15.984 -2.893 1 98 87 ALA A O 1
ATOM 708 N N . ASP A 1 88 ? -9.57 -17.781 -4.234 1 97.81 88 ASP A N 1
ATOM 709 C CA . ASP A 1 88 ? -9.461 -18.734 -3.127 1 97.81 88 ASP A CA 1
ATOM 710 C C . ASP A 1 88 ? -8.008 -18.875 -2.676 1 97.81 88 ASP A C 1
ATOM 712 O O . ASP A 1 88 ? -7.742 -19.234 -1.524 1 97.81 88 ASP A O 1
ATOM 716 N N . LEU A 1 89 ? -7.16 -18.656 -3.557 1 98.38 89 LEU A N 1
ATOM 717 C CA . LEU A 1 89 ? -5.723 -18.781 -3.33 1 98.38 89 LEU A CA 1
ATOM 718 C C . LEU A 1 89 ? -4.945 -17.828 -4.215 1 98.38 89 LEU A C 1
ATOM 720 O O . LEU A 1 89 ? -5.297 -17.625 -5.379 1 98.38 89 LEU A O 1
ATOM 724 N N . MET A 1 90 ? -3.881 -17.25 -3.6 1 98.75 90 MET A N 1
ATOM 725 C 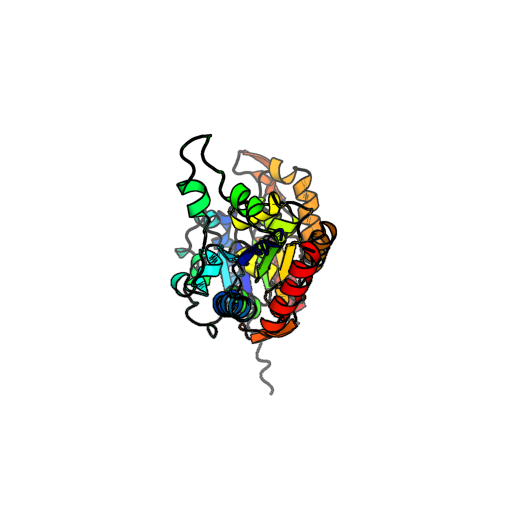CA . MET A 1 90 ? -2.969 -16.438 -4.406 1 98.75 90 MET A CA 1
ATOM 726 C C . MET A 1 90 ? -1.618 -17.141 -4.551 1 98.75 90 MET A C 1
ATOM 728 O O . MET A 1 90 ? -1.082 -17.672 -3.582 1 98.75 90 MET A O 1
ATOM 732 N N . LEU A 1 91 ? -1.134 -17.156 -5.742 1 98.94 91 LEU A N 1
ATOM 733 C CA . LEU A 1 91 ? 0.203 -17.641 -6.059 1 98.94 91 LEU A CA 1
ATOM 734 C C . LEU A 1 91 ? 1.043 -16.547 -6.711 1 98.94 91 LEU A C 1
ATOM 736 O O . LEU A 1 91 ? 0.668 -16.016 -7.754 1 98.94 91 LEU A O 1
ATOM 740 N N . ILE A 1 92 ? 2.16 -16.188 -6.074 1 98.94 92 ILE A N 1
ATOM 741 C CA . ILE A 1 92 ? 3.09 -15.258 -6.711 1 98.94 92 ILE A CA 1
ATOM 742 C C . ILE A 1 92 ? 4.258 -16.031 -7.316 1 98.94 92 ILE A C 1
ATOM 744 O O . ILE A 1 92 ? 5.125 -16.531 -6.59 1 98.94 92 ILE A O 1
ATOM 748 N N . ALA A 1 93 ? 4.254 -16.109 -8.641 1 98.88 93 ALA A N 1
ATOM 749 C CA . ALA A 1 93 ? 5.254 -16.906 -9.359 1 98.88 93 ALA A CA 1
ATOM 750 C C . ALA A 1 93 ? 5.492 -16.328 -10.758 1 98.88 93 ALA A C 1
ATOM 752 O O . ALA A 1 93 ? 4.641 -16.453 -11.641 1 98.88 93 ALA A O 1
ATOM 753 N N . PRO A 1 94 ? 6.629 -15.727 -10.969 1 98.75 94 PRO A N 1
ATOM 754 C CA . PRO A 1 94 ? 7.77 -15.625 -10.055 1 98.75 94 PRO A CA 1
ATOM 755 C C . PRO A 1 94 ? 7.664 -14.43 -9.109 1 98.75 94 PRO A C 1
ATOM 757 O O . PRO A 1 94 ? 7.012 -13.43 -9.438 1 98.75 94 PRO A O 1
ATOM 760 N N . LEU A 1 95 ? 8.297 -14.562 -7.953 1 98.88 95 LEU A N 1
ATOM 761 C CA . LEU A 1 95 ? 8.531 -13.438 -7.055 1 98.88 95 LEU A CA 1
ATOM 762 C C . LEU A 1 95 ? 9.969 -12.945 -7.16 1 98.88 95 LEU A C 1
ATOM 764 O O . LEU A 1 95 ? 10.898 -13.609 -6.691 1 98.88 95 LEU A O 1
ATOM 768 N N . ASP A 1 96 ? 10.156 -11.766 -7.703 1 98.56 96 ASP A N 1
ATOM 769 C CA . ASP A 1 96 ? 11.508 -11.234 -7.863 1 98.56 96 ASP A CA 1
ATOM 770 C C . ASP A 1 96 ? 11.977 -10.547 -6.582 1 98.56 96 ASP A C 1
ATOM 772 O O . ASP A 1 96 ? 11.211 -10.398 -5.629 1 98.56 96 ASP A O 1
ATOM 776 N N . ALA A 1 97 ? 13.258 -10.141 -6.57 1 98.56 97 ALA A N 1
ATOM 777 C CA . ALA A 1 97 ? 13.883 -9.57 -5.375 1 98.56 97 ALA A CA 1
ATOM 778 C C . ALA A 1 97 ? 13.211 -8.25 -4.984 1 98.56 97 ALA A C 1
ATOM 780 O O . ALA A 1 97 ? 13 -7.984 -3.799 1 98.56 97 ALA A O 1
ATOM 781 N N . ASN A 1 98 ? 12.914 -7.445 -5.922 1 98.44 98 ASN A N 1
ATOM 782 C CA . ASN A 1 98 ? 12.328 -6.137 -5.652 1 98.44 98 ASN A CA 1
ATOM 783 C C . ASN A 1 98 ? 10.953 -6.258 -5 1 98.44 98 ASN A C 1
ATOM 785 O O . ASN A 1 98 ? 10.688 -5.621 -3.979 1 98.44 98 ASN A O 1
ATOM 789 N N . THR A 1 99 ? 10.078 -7.043 -5.621 1 98.75 99 THR A N 1
ATOM 790 C CA . THR A 1 99 ? 8.742 -7.238 -5.078 1 98.75 99 THR A CA 1
ATOM 791 C C . THR A 1 99 ? 8.805 -7.945 -3.727 1 98.75 99 THR A C 1
ATOM 793 O O . THR A 1 99 ? 8.023 -7.637 -2.82 1 98.75 99 THR A O 1
ATOM 796 N N . LEU A 1 100 ? 9.703 -8.867 -3.578 1 98.88 100 LEU A N 1
ATOM 797 C CA . LEU A 1 100 ? 9.938 -9.484 -2.277 1 98.88 100 LEU A CA 1
ATOM 798 C C . LEU A 1 100 ? 10.219 -8.422 -1.216 1 98.88 100 LEU A C 1
ATOM 800 O O . LEU A 1 100 ? 9.609 -8.438 -0.145 1 98.88 100 LEU A O 1
ATOM 804 N N . ALA A 1 101 ? 11.125 -7.527 -1.526 1 98.69 101 ALA A N 1
ATOM 805 C CA . ALA A 1 101 ? 11.492 -6.453 -0.606 1 98.69 101 ALA A CA 1
ATOM 806 C C . ALA A 1 101 ? 10.281 -5.574 -0.281 1 98.69 101 ALA A C 1
ATOM 808 O O . ALA A 1 101 ? 10.062 -5.215 0.878 1 98.69 101 ALA A O 1
ATOM 809 N N . LYS A 1 102 ? 9.523 -5.289 -1.264 1 98.69 102 LYS A N 1
ATOM 810 C CA . LYS A 1 102 ? 8.352 -4.441 -1.064 1 98.69 102 LYS A CA 1
ATOM 811 C C . LYS A 1 102 ? 7.344 -5.105 -0.133 1 98.69 102 LYS A C 1
ATOM 813 O O . LYS A 1 102 ? 6.895 -4.496 0.84 1 98.69 102 LYS A O 1
ATOM 818 N N . ILE A 1 103 ? 7.008 -6.352 -0.397 1 98.69 103 ILE A N 1
ATOM 819 C CA . ILE A 1 103 ? 6.02 -7.078 0.392 1 98.69 103 ILE A CA 1
ATOM 820 C C . ILE A 1 103 ? 6.508 -7.223 1.83 1 98.69 103 ILE A C 1
ATOM 822 O O . ILE A 1 103 ? 5.75 -6.996 2.777 1 98.69 103 ILE A O 1
ATOM 826 N N . ALA A 1 104 ? 7.785 -7.5 1.999 1 98.69 104 ALA A N 1
ATOM 827 C CA . ALA A 1 104 ? 8.367 -7.727 3.32 1 98.69 104 ALA A CA 1
ATOM 828 C C . ALA A 1 104 ? 8.328 -6.453 4.16 1 98.69 104 ALA A C 1
ATOM 830 O O . ALA A 1 104 ? 8.375 -6.512 5.395 1 98.69 104 ALA A O 1
ATOM 831 N N . ASN A 1 105 ? 8.219 -5.312 3.459 1 98.06 105 ASN A N 1
ATOM 832 C CA . ASN A 1 105 ? 8.242 -4.031 4.164 1 98.06 105 ASN A CA 1
ATOM 833 C C . ASN A 1 105 ? 6.898 -3.318 4.082 1 98.06 105 ASN A C 1
ATOM 835 O O . ASN A 1 105 ? 6.793 -2.145 4.441 1 98.06 105 ASN A O 1
ATOM 839 N N . GLY A 1 106 ? 5.922 -4 3.57 1 97.94 106 GLY A N 1
ATOM 840 C CA . GLY A 1 106 ? 4.562 -3.48 3.555 1 97.94 106 GLY A CA 1
ATOM 841 C C . GLY A 1 106 ? 4.328 -2.459 2.459 1 97.94 106 GLY A C 1
ATOM 842 O O . GLY A 1 106 ? 3.287 -1.8 2.432 1 97.94 106 GLY A O 1
ATOM 843 N N . ILE A 1 107 ? 5.285 -2.291 1.595 1 98.19 107 ILE A N 1
ATOM 844 C CA . ILE A 1 107 ? 5.141 -1.362 0.478 1 98.19 107 ILE A CA 1
ATOM 845 C C . ILE A 1 107 ? 4.137 -1.92 -0.531 1 98.19 107 ILE A C 1
ATOM 847 O O . ILE A 1 107 ? 4.211 -3.094 -0.903 1 98.19 107 ILE A O 1
ATOM 851 N N . CYS A 1 108 ? 3.162 -1.153 -0.878 1 97.88 108 CYS A N 1
ATOM 852 C CA . CYS A 1 108 ? 2.152 -1.554 -1.851 1 97.88 108 CYS A CA 1
ATOM 853 C C . CYS A 1 108 ? 1.873 -0.43 -2.842 1 97.88 108 CYS A C 1
ATOM 855 O O . CYS A 1 108 ? 0.859 0.262 -2.732 1 97.88 108 CYS A O 1
ATOM 857 N N . ASP A 1 109 ? 2.738 -0.385 -3.814 1 96.56 109 ASP A N 1
ATOM 858 C CA . ASP A 1 109 ? 2.734 0.75 -4.73 1 96.56 109 ASP A CA 1
ATOM 859 C C . ASP A 1 109 ? 2.314 0.318 -6.137 1 96.56 109 ASP A C 1
ATOM 861 O O . ASP A 1 109 ? 2.537 1.045 -7.105 1 96.56 109 ASP A O 1
ATOM 865 N N . ASN A 1 110 ? 1.828 -0.89 -6.297 1 97 110 ASN A N 1
ATOM 866 C CA . ASN A 1 110 ? 1.229 -1.372 -7.539 1 97 110 ASN A CA 1
ATOM 867 C C . ASN A 1 110 ? 0.09 -2.352 -7.266 1 97 110 ASN A C 1
ATOM 869 O O . ASN A 1 110 ? -0.193 -2.676 -6.113 1 97 110 ASN A O 1
ATOM 873 N N . LEU A 1 111 ? -0.61 -2.783 -8.328 1 97.38 111 LEU A N 1
ATOM 874 C CA . LEU A 1 111 ? -1.803 -3.607 -8.156 1 97.38 111 LEU A CA 1
ATOM 875 C C . LEU A 1 111 ? -1.471 -4.898 -7.418 1 97.38 111 LEU A C 1
ATOM 877 O O . LEU A 1 111 ? -2.152 -5.262 -6.457 1 97.38 111 LEU A O 1
ATOM 881 N N . LEU A 1 112 ? -0.382 -5.566 -7.801 1 98.62 112 LEU A N 1
ATOM 882 C CA . LEU A 1 112 ? 0.015 -6.828 -7.188 1 98.62 112 LEU A CA 1
ATOM 883 C C . LEU A 1 112 ? 0.277 -6.648 -5.695 1 98.62 112 LEU A C 1
ATOM 885 O O . LEU A 1 112 ? -0.284 -7.375 -4.871 1 98.62 112 LEU A O 1
ATOM 889 N N . THR A 1 113 ? 1.077 -5.668 -5.367 1 98.62 113 THR A N 1
ATOM 890 C CA . THR A 1 113 ? 1.438 -5.473 -3.967 1 98.62 113 THR A CA 1
ATOM 891 C C . THR A 1 113 ? 0.237 -4.98 -3.162 1 98.62 113 THR A C 1
ATOM 893 O O . THR A 1 113 ? 0.12 -5.27 -1.971 1 98.62 113 THR A O 1
ATOM 896 N N . CYS A 1 114 ? -0.667 -4.199 -3.758 1 98.12 114 CYS A N 1
ATOM 897 C CA . CYS A 1 114 ? -1.883 -3.777 -3.072 1 98.12 114 CYS A CA 1
ATOM 898 C C . CYS A 1 114 ? -2.744 -4.98 -2.699 1 98.12 114 CYS A C 1
ATOM 900 O O . CYS A 1 114 ? -3.297 -5.035 -1.6 1 98.12 114 CYS A O 1
ATOM 902 N N . ILE A 1 115 ? -2.881 -5.957 -3.623 1 98.56 115 ILE A N 1
ATOM 903 C CA . ILE A 1 115 ? -3.654 -7.164 -3.355 1 98.56 115 ILE A CA 1
ATOM 904 C C . ILE A 1 115 ? -3.041 -7.918 -2.178 1 98.56 115 ILE A C 1
ATOM 906 O O . ILE A 1 115 ? -3.754 -8.328 -1.26 1 98.56 115 ILE A O 1
ATOM 910 N N . VAL A 1 116 ? -1.711 -8.047 -2.197 1 98.81 116 VAL A N 1
ATOM 911 C CA . VAL A 1 116 ? -1.017 -8.773 -1.14 1 98.81 116 VAL A CA 1
ATOM 912 C C . VAL A 1 116 ? -1.225 -8.062 0.197 1 98.81 116 VAL A C 1
ATOM 914 O O . VAL A 1 116 ? -1.487 -8.711 1.215 1 98.81 116 VAL A O 1
ATOM 917 N N . ARG A 1 117 ? -1.176 -6.723 0.165 1 98.62 117 ARG A N 1
ATOM 918 C CA . ARG A 1 117 ? -1.323 -5.918 1.375 1 98.62 117 ARG A CA 1
ATOM 919 C C . ARG A 1 117 ? -2.727 -6.059 1.956 1 98.62 117 ARG A C 1
ATOM 921 O O . ARG A 1 117 ? -2.906 -6.016 3.176 1 98.62 117 ARG A O 1
ATOM 928 N N . ALA A 1 118 ? -3.705 -6.285 1.097 1 97.94 118 ALA A N 1
ATOM 929 C CA . ALA A 1 118 ? -5.105 -6.383 1.499 1 97.94 118 ALA A CA 1
ATOM 930 C C . ALA A 1 118 ? -5.559 -7.836 1.565 1 97.94 118 ALA A C 1
ATOM 932 O O . ALA A 1 118 ? -6.758 -8.117 1.662 1 97.94 118 ALA A O 1
ATOM 933 N N . TRP A 1 119 ? -4.672 -8.812 1.446 1 98.31 119 TRP A N 1
ATOM 934 C CA . TRP A 1 119 ? -5.004 -10.227 1.332 1 98.31 119 TRP A CA 1
ATOM 935 C C . TRP A 1 119 ? -5.73 -10.719 2.58 1 98.31 119 TRP A C 1
ATOM 937 O O . TRP A 1 119 ? -5.441 -10.273 3.691 1 98.31 119 TRP A O 1
ATOM 947 N N . ASP A 1 120 ? -6.727 -11.578 2.396 1 96.56 120 ASP A N 1
ATOM 948 C CA . ASP A 1 120 ? -7.379 -12.281 3.496 1 96.56 120 ASP A CA 1
ATOM 949 C C . ASP A 1 120 ? -6.461 -13.344 4.09 1 96.56 120 ASP A C 1
ATOM 951 O O . ASP A 1 120 ? -6.242 -14.398 3.48 1 96.56 120 ASP A O 1
ATOM 955 N N . MET A 1 121 ? -6.027 -13.125 5.262 1 95.19 121 MET A N 1
ATOM 956 C CA . MET A 1 121 ? -4.988 -13.961 5.863 1 95.19 121 MET A CA 1
ATOM 957 C C . MET A 1 121 ? -5.527 -15.352 6.18 1 95.19 121 MET A C 1
ATOM 959 O O . MET A 1 121 ? -4.758 -16.25 6.508 1 95.19 121 MET A O 1
ATOM 963 N N . GLN A 1 122 ? -6.789 -15.516 6.055 1 95.25 122 GLN A N 1
ATOM 964 C CA . GLN A 1 122 ? -7.379 -16.844 6.23 1 95.25 122 GLN A CA 1
ATOM 965 C C . GLN A 1 122 ? -7.242 -17.672 4.961 1 95.25 122 GLN A C 1
ATOM 967 O O . GLN A 1 122 ? -7.473 -18.891 4.984 1 95.25 122 GLN A O 1
ATOM 972 N N . ARG A 1 123 ? -6.902 -17.109 3.898 1 97.06 123 ARG A N 1
ATOM 973 C CA . ARG A 1 123 ? -6.707 -17.797 2.633 1 97.06 123 ARG A CA 1
ATOM 974 C C . ARG A 1 123 ? -5.223 -17.969 2.32 1 97.06 123 ARG A C 1
ATOM 976 O O . ARG A 1 123 ? -4.414 -17.094 2.656 1 97.06 123 ARG A O 1
ATOM 983 N N . PRO A 1 124 ? -4.91 -19.016 1.654 1 98.31 124 PRO A N 1
ATOM 984 C CA . PRO A 1 124 ? -3.492 -19.312 1.438 1 98.31 124 PRO A CA 1
ATOM 985 C C . PRO A 1 124 ? -2.854 -18.406 0.39 1 98.31 124 PRO A C 1
ATOM 987 O O . PRO A 1 124 ? -3.498 -18.047 -0.602 1 98.31 124 PRO A O 1
ATOM 990 N N . LEU A 1 125 ? -1.671 -18.031 0.632 1 98.75 125 LEU A N 1
ATOM 991 C CA . LEU A 1 125 ? -0.798 -17.328 -0.303 1 98.75 125 LEU A CA 1
ATOM 992 C C . LEU A 1 125 ? 0.544 -18.047 -0.434 1 98.75 125 LEU A C 1
ATOM 994 O O . LEU A 1 125 ? 1.231 -18.266 0.565 1 98.75 125 LEU A O 1
ATOM 998 N N . LEU A 1 126 ? 0.872 -18.484 -1.613 1 98.94 126 LEU A N 1
ATOM 999 C CA . LEU A 1 126 ? 2.154 -19.109 -1.914 1 98.94 126 LEU A CA 1
ATOM 1000 C C . LEU A 1 126 ? 3.023 -18.188 -2.766 1 98.94 126 LEU A C 1
ATOM 1002 O O . LEU A 1 126 ? 2.506 -17.391 -3.537 1 98.94 126 LEU A O 1
ATOM 1006 N N . PHE A 1 127 ? 4.352 -18.312 -2.588 1 98.94 127 PHE A N 1
ATOM 1007 C CA . PHE A 1 127 ? 5.242 -17.5 -3.422 1 98.94 127 PHE A CA 1
ATOM 1008 C C . PHE A 1 127 ? 6.457 -18.312 -3.85 1 98.94 127 PHE A C 1
ATOM 1010 O O . PHE A 1 127 ? 6.961 -19.141 -3.084 1 98.94 127 PHE A O 1
ATOM 1017 N N . ALA A 1 128 ? 6.832 -18.156 -5.055 1 98.94 128 ALA A N 1
ATOM 1018 C CA . ALA A 1 128 ? 7.992 -18.812 -5.645 1 98.94 128 ALA A CA 1
ATOM 1019 C C . ALA A 1 128 ? 9.07 -17.812 -6.012 1 98.94 128 ALA A C 1
ATOM 1021 O O . ALA A 1 128 ? 9.031 -17.203 -7.094 1 98.94 128 ALA A O 1
ATOM 1022 N N . PRO A 1 129 ? 10.148 -17.703 -5.188 1 98.81 129 PRO A N 1
ATOM 1023 C CA . PRO A 1 129 ? 11.203 -16.719 -5.477 1 98.81 129 PRO A CA 1
ATOM 1024 C C . PRO A 1 129 ? 11.992 -17.047 -6.742 1 98.81 129 PRO A C 1
ATOM 1026 O O . PRO A 1 129 ? 12.188 -18.234 -7.055 1 98.81 129 PRO A O 1
ATOM 1029 N N . ALA A 1 130 ? 12.344 -16.062 -7.438 1 98.25 130 ALA A N 1
ATOM 1030 C CA . ALA A 1 130 ? 13.172 -16.203 -8.633 1 98.25 130 ALA A CA 1
ATOM 1031 C C . ALA A 1 130 ? 14.07 -14.977 -8.812 1 98.25 130 ALA A C 1
ATOM 1033 O O . ALA A 1 130 ? 13.594 -13.883 -9.102 1 98.25 130 ALA A O 1
ATOM 1034 N N . MET A 1 131 ? 15.383 -15.195 -8.734 1 97.25 131 MET A N 1
ATOM 1035 C CA . MET A 1 131 ? 16.344 -14.109 -8.836 1 97.25 131 MET A CA 1
ATOM 1036 C C . MET A 1 131 ? 17.75 -14.648 -9.094 1 97.25 131 MET A C 1
ATOM 1038 O O . MET A 1 131 ? 17.953 -15.867 -9.094 1 97.25 131 MET A O 1
ATOM 1042 N N . ASN A 1 132 ? 18.609 -13.758 -9.406 1 94.94 132 ASN A N 1
ATOM 1043 C CA . ASN A 1 132 ? 20 -14.141 -9.578 1 94.94 132 ASN A CA 1
ATOM 1044 C C . ASN A 1 132 ? 20.594 -14.719 -8.297 1 94.94 132 ASN A C 1
ATOM 1046 O O . ASN A 1 132 ? 20.203 -14.32 -7.195 1 94.94 132 ASN A O 1
ATOM 1050 N N . THR A 1 133 ? 21.578 -15.547 -8.43 1 95.62 133 THR A N 1
ATOM 1051 C CA . THR A 1 133 ? 22.172 -16.234 -7.297 1 95.62 133 THR A CA 1
ATOM 1052 C C . THR A 1 133 ? 22.75 -15.25 -6.293 1 95.62 133 THR A C 1
ATOM 1054 O O . THR A 1 133 ? 22.641 -15.445 -5.082 1 95.62 133 THR A O 1
ATOM 1057 N N . PHE A 1 134 ? 23.391 -14.172 -6.75 1 95.44 134 PHE A N 1
ATOM 1058 C CA . PHE A 1 134 ? 24 -13.219 -5.832 1 95.44 134 PHE A CA 1
ATOM 1059 C C . PHE A 1 134 ? 22.938 -12.406 -5.105 1 95.44 134 PHE A C 1
ATOM 1061 O O . PHE A 1 134 ? 23.141 -11.992 -3.963 1 95.44 134 PHE A O 1
ATOM 1068 N N . MET A 1 135 ? 21.797 -12.188 -5.789 1 96.94 135 MET A N 1
ATOM 1069 C CA . MET A 1 135 ? 20.672 -11.57 -5.094 1 96.94 135 MET A CA 1
ATOM 1070 C C . MET A 1 135 ? 20.125 -12.492 -4.012 1 96.94 135 MET A C 1
ATOM 1072 O O . MET A 1 135 ? 19.844 -12.055 -2.898 1 96.94 135 MET A O 1
ATOM 1076 N N . TRP A 1 136 ? 20.016 -13.781 -4.352 1 97 136 TRP A N 1
ATOM 1077 C CA . TRP A 1 136 ? 19.5 -14.781 -3.424 1 97 136 TRP A CA 1
ATOM 1078 C C . TRP A 1 136 ? 20.406 -14.914 -2.205 1 97 136 TRP A C 1
ATOM 1080 O O . TRP A 1 136 ? 19.922 -15 -1.072 1 97 136 TRP A O 1
ATOM 1090 N N . ASP A 1 137 ? 21.641 -14.789 -2.443 1 96.25 137 ASP A N 1
ATOM 1091 C CA . ASP A 1 137 ? 22.625 -15.016 -1.39 1 96.25 137 ASP A CA 1
ATOM 1092 C C . ASP A 1 137 ? 22.797 -13.766 -0.524 1 96.25 137 ASP A C 1
ATOM 1094 O O . ASP A 1 137 ? 23.422 -13.82 0.535 1 96.25 137 ASP A O 1
ATOM 1098 N N . HIS A 1 138 ? 22.359 -12.633 -1.066 1 97.06 138 HIS A N 1
ATOM 1099 C CA . HIS A 1 138 ? 22.438 -11.438 -0.241 1 97.06 138 HIS A CA 1
ATOM 1100 C C . HIS A 1 138 ? 21.766 -11.648 1.107 1 97.06 138 HIS A C 1
ATOM 1102 O O . HIS A 1 138 ? 20.641 -12.156 1.17 1 97.06 138 HIS A O 1
ATOM 1108 N N . PRO A 1 139 ? 22.312 -11.281 2.203 1 97.56 139 PRO A N 1
ATOM 1109 C CA . PRO A 1 139 ? 21.797 -11.578 3.539 1 97.56 139 PRO A CA 1
ATOM 1110 C C . PRO A 1 139 ? 20.359 -11.078 3.74 1 97.56 139 PRO A C 1
ATOM 1112 O O . PRO A 1 139 ? 19.594 -11.68 4.492 1 97.56 139 PRO A O 1
ATOM 1115 N N . ILE A 1 140 ? 20 -10.086 3.029 1 98.25 140 ILE A N 1
ATOM 1116 C CA . ILE A 1 140 ? 18.672 -9.492 3.242 1 98.25 140 ILE A CA 1
ATOM 1117 C C . ILE A 1 140 ? 17.594 -10.414 2.688 1 98.25 140 ILE A C 1
ATOM 1119 O O . ILE A 1 140 ? 16.453 -10.391 3.152 1 98.25 140 ILE A O 1
ATOM 1123 N N . THR A 1 141 ? 17.922 -11.18 1.664 1 98.44 141 THR A N 1
ATOM 1124 C CA . THR A 1 141 ? 16.938 -12.031 1.014 1 98.44 141 THR A CA 1
ATOM 1125 C C . THR A 1 141 ? 16.375 -13.062 1.992 1 98.44 141 THR A C 1
ATOM 1127 O O . THR A 1 141 ? 15.164 -13.227 2.111 1 98.44 141 THR A O 1
ATOM 1130 N N . ALA A 1 142 ? 17.266 -13.672 2.717 1 98.25 142 ALA A N 1
ATOM 1131 C CA . ALA A 1 142 ? 16.828 -14.656 3.701 1 98.25 142 ALA A CA 1
ATOM 1132 C C . ALA A 1 142 ? 15.945 -14.008 4.77 1 98.25 142 ALA A C 1
ATOM 1134 O O . ALA A 1 142 ? 14.938 -14.578 5.184 1 98.25 142 ALA A O 1
ATOM 1135 N N . GLN A 1 143 ? 16.297 -12.844 5.203 1 98.31 143 GLN A N 1
ATOM 1136 C CA . GLN A 1 143 ? 15.523 -12.109 6.188 1 98.31 143 GLN A CA 1
ATOM 1137 C C . GLN A 1 143 ? 14.117 -11.82 5.668 1 98.31 143 GLN A C 1
ATOM 1139 O O . GLN A 1 143 ? 13.133 -12.023 6.379 1 98.31 143 GLN A O 1
ATOM 1144 N N . GLN A 1 144 ? 14.047 -11.438 4.434 1 98.62 144 GLN A N 1
ATOM 1145 C CA . GLN A 1 144 ? 12.773 -11.047 3.85 1 98.62 144 GLN A CA 1
ATOM 1146 C C . GLN A 1 144 ? 11.891 -12.266 3.588 1 98.62 144 GLN A C 1
ATOM 1148 O O . GLN A 1 144 ? 10.672 -12.211 3.773 1 98.62 144 GLN A O 1
ATOM 1153 N N . ILE A 1 145 ? 12.453 -13.359 3.166 1 98.69 145 ILE A N 1
ATOM 1154 C CA . ILE A 1 145 ? 11.727 -14.617 3.027 1 98.69 145 ILE A CA 1
ATOM 1155 C C . ILE A 1 145 ? 11.125 -15.016 4.371 1 98.69 145 ILE A C 1
ATOM 1157 O O . ILE A 1 145 ? 9.945 -15.383 4.449 1 98.69 145 ILE A O 1
ATOM 1161 N N . ASN A 1 146 ? 11.875 -14.891 5.387 1 98.56 146 ASN A N 1
ATOM 1162 C CA . ASN A 1 146 ? 11.406 -15.242 6.719 1 98.56 146 ASN A CA 1
ATOM 1163 C C . ASN A 1 146 ? 10.266 -14.328 7.168 1 98.56 146 ASN A C 1
ATOM 1165 O O . ASN A 1 146 ? 9.32 -14.781 7.812 1 98.56 146 ASN A O 1
ATOM 1169 N N . VAL A 1 147 ? 10.344 -13.055 6.855 1 98.44 147 VAL A N 1
ATOM 1170 C CA . VAL A 1 147 ? 9.273 -12.109 7.172 1 98.44 147 VAL A CA 1
ATOM 1171 C C . VAL A 1 147 ? 7.969 -12.578 6.527 1 98.44 147 VAL A C 1
ATOM 1173 O O . VAL A 1 147 ? 6.922 -12.617 7.18 1 98.44 147 VAL A O 1
ATOM 1176 N N . LEU A 1 148 ? 8.008 -12.953 5.23 1 98.62 148 LEU A N 1
ATOM 1177 C CA . LEU A 1 148 ? 6.812 -13.43 4.543 1 98.62 148 LEU A CA 1
ATOM 1178 C C . LEU A 1 148 ? 6.254 -14.68 5.219 1 98.62 148 LEU A C 1
ATOM 1180 O O . LEU A 1 148 ? 5.039 -14.812 5.379 1 98.62 148 LEU A O 1
ATOM 1184 N N . LYS A 1 149 ? 7.145 -15.523 5.621 1 98.5 149 LYS A N 1
ATOM 1185 C CA . LYS A 1 149 ? 6.719 -16.75 6.293 1 98.5 149 LYS A CA 1
ATOM 1186 C C . LYS A 1 149 ? 6.043 -16.438 7.625 1 98.5 149 LYS A C 1
ATOM 1188 O O . LYS A 1 149 ? 5.094 -17.125 8.023 1 98.5 149 LYS A O 1
ATOM 1193 N N . THR A 1 150 ? 6.516 -15.398 8.32 1 97.81 150 THR A N 1
ATOM 1194 C CA . THR A 1 150 ? 5.914 -15.016 9.594 1 97.81 150 THR A CA 1
ATOM 1195 C C . THR A 1 150 ? 4.5 -14.484 9.383 1 97.81 150 THR A C 1
ATOM 1197 O O . THR A 1 150 ? 3.68 -14.516 10.305 1 97.81 150 THR A O 1
ATOM 1200 N N . PHE A 1 151 ? 4.191 -13.977 8.188 1 97.38 151 PHE A N 1
ATOM 1201 C CA . PHE A 1 151 ? 2.838 -13.539 7.859 1 97.38 151 PHE A CA 1
ATOM 1202 C C . PHE A 1 151 ? 1.922 -14.734 7.633 1 97.38 151 PHE A C 1
ATOM 1204 O O . PHE A 1 151 ? 0.698 -14.594 7.613 1 97.38 151 PHE A O 1
ATOM 1211 N N . GLY A 1 152 ? 2.527 -15.93 7.406 1 97.38 152 GLY A N 1
ATOM 1212 C CA . GLY A 1 152 ? 1.758 -17.125 7.121 1 97.38 152 GLY A CA 1
ATOM 1213 C C . GLY A 1 152 ? 1.812 -17.531 5.66 1 97.38 152 GLY A C 1
ATOM 1214 O O . GLY A 1 152 ? 1.127 -18.469 5.246 1 97.38 152 GLY A O 1
ATOM 1215 N N . TYR A 1 153 ? 2.576 -16.766 4.848 1 98.44 153 TYR A N 1
ATOM 1216 C CA . TYR A 1 153 ? 2.732 -17.141 3.445 1 98.44 153 TYR A CA 1
ATOM 1217 C C . TYR A 1 153 ? 3.617 -18.375 3.305 1 98.44 153 TYR A C 1
ATOM 1219 O O . TYR A 1 153 ? 4.496 -18.609 4.137 1 98.44 153 TYR A O 1
ATOM 1227 N N . LYS A 1 154 ? 3.365 -19.125 2.291 1 98.62 154 LYS A N 1
ATOM 1228 C CA . LYS A 1 154 ? 4.105 -20.359 2.102 1 98.62 154 LYS A CA 1
ATOM 1229 C C . LYS A 1 154 ? 5.082 -20.25 0.934 1 98.62 154 LYS A C 1
ATOM 1231 O O . LYS A 1 154 ? 4.691 -19.875 -0.175 1 98.62 154 LYS A O 1
ATOM 1236 N N . GLU A 1 155 ? 6.277 -20.641 1.2 1 98.75 155 GLU A N 1
ATOM 1237 C CA . GLU A 1 155 ? 7.332 -20.562 0.191 1 98.75 155 GLU A CA 1
ATOM 1238 C C . GLU A 1 155 ? 7.363 -21.828 -0.662 1 98.75 155 GLU A C 1
ATOM 1240 O O . GLU A 1 155 ? 7.254 -22.938 -0.14 1 98.75 155 GLU A O 1
ATOM 1245 N N . ILE A 1 156 ? 7.426 -21.688 -1.915 1 98.75 156 ILE A N 1
ATOM 1246 C CA . ILE A 1 156 ? 7.906 -22.719 -2.834 1 98.75 156 ILE A CA 1
ATOM 1247 C C . ILE A 1 156 ? 9.383 -22.484 -3.146 1 98.75 156 ILE A C 1
ATOM 1249 O O . ILE A 1 156 ? 9.727 -21.609 -3.945 1 98.75 156 ILE A O 1
ATOM 1253 N N . PRO A 1 157 ? 10.211 -23.219 -2.582 1 97.62 157 PRO A N 1
ATOM 1254 C CA . PRO A 1 157 ? 11.641 -22.891 -2.58 1 97.62 157 PRO A CA 1
ATOM 1255 C C . PRO A 1 157 ? 12.242 -22.875 -3.98 1 97.62 157 PRO A C 1
ATOM 1257 O O . PRO A 1 157 ? 11.852 -23.688 -4.832 1 97.62 157 PRO A O 1
ATOM 1260 N N . CYS A 1 158 ? 13.18 -21.953 -4.164 1 96.62 158 CYS A N 1
ATOM 1261 C CA . CYS A 1 158 ? 13.914 -21.922 -5.426 1 96.62 158 CYS A CA 1
ATOM 1262 C C . CYS A 1 158 ? 14.805 -23.156 -5.57 1 96.62 158 CYS A C 1
ATOM 1264 O O . CYS A 1 158 ? 14.938 -23.953 -4.637 1 96.62 158 CYS A O 1
ATOM 1266 N N . ILE A 1 159 ? 15.32 -23.328 -6.688 1 95.94 159 ILE A N 1
ATOM 1267 C CA . ILE A 1 159 ? 16.156 -24.484 -6.949 1 95.94 159 ILE A CA 1
ATOM 1268 C C . ILE A 1 159 ? 17.516 -24.047 -7.453 1 95.94 159 ILE A C 1
ATOM 1270 O O . ILE A 1 159 ? 17.719 -22.875 -7.785 1 95.94 159 ILE A O 1
ATOM 1274 N N . LYS A 1 160 ? 18.438 -24.953 -7.391 1 93.5 160 LYS A N 1
ATOM 1275 C CA . LYS A 1 160 ? 19.781 -24.734 -7.918 1 93.5 160 LYS A CA 1
ATOM 1276 C C . LYS A 1 160 ? 19.859 -25.078 -9.398 1 93.5 160 LYS A C 1
ATOM 1278 O O . LYS A 1 160 ? 19.453 -26.172 -9.805 1 93.5 160 LYS A O 1
ATOM 1283 N N . LYS A 1 161 ? 20.312 -24.125 -10.25 1 88 161 LYS A N 1
ATOM 1284 C CA . LYS A 1 161 ? 20.5 -24.359 -11.68 1 88 161 LYS A CA 1
ATOM 1285 C C . LYS A 1 161 ? 21.406 -23.281 -12.297 1 88 161 LYS A C 1
ATOM 1287 O O . LYS A 1 161 ? 21.828 -22.344 -11.609 1 88 161 LYS A O 1
ATOM 1292 N N . LYS A 1 162 ? 21.828 -23.656 -13.477 1 86 162 LYS A N 1
ATOM 1293 C CA . LYS A 1 162 ? 22.438 -22.562 -14.242 1 86 162 LYS A CA 1
ATOM 1294 C C . LYS A 1 162 ? 21.406 -21.516 -14.633 1 86 162 LYS A C 1
ATOM 1296 O O . LYS A 1 162 ? 20.422 -21.828 -15.312 1 86 162 LYS A O 1
ATOM 1301 N N . LEU A 1 163 ? 21.656 -20.266 -14.234 1 81.88 163 LEU A N 1
ATOM 1302 C CA . LEU A 1 163 ? 20.688 -19.203 -14.422 1 81.88 163 LEU A CA 1
ATOM 1303 C C . LEU A 1 163 ? 20.891 -18.516 -15.773 1 81.88 163 LEU A C 1
ATOM 1305 O O . LEU A 1 163 ? 21.906 -18.719 -16.438 1 81.88 163 LEU A O 1
ATOM 1309 N N . ALA A 1 164 ? 19.906 -17.719 -16.219 1 77.62 164 ALA A N 1
ATOM 1310 C CA . ALA A 1 164 ? 19.922 -17.031 -17.5 1 77.62 164 ALA A CA 1
ATOM 1311 C C . ALA A 1 164 ? 21.094 -16.078 -17.609 1 77.62 164 ALA A C 1
ATOM 1313 O O . ALA A 1 164 ? 21.641 -15.867 -18.703 1 77.62 164 ALA A O 1
ATOM 1314 N N . CYS A 1 165 ? 21.5 -15.555 -16.484 1 77.56 165 CYS A N 1
ATOM 1315 C CA . CYS A 1 165 ? 22.594 -14.578 -16.453 1 77.56 165 CYS A CA 1
ATOM 1316 C C . CYS A 1 165 ? 23.953 -15.273 -16.547 1 77.56 165 CYS A C 1
ATOM 1318 O O . CYS A 1 165 ? 24.969 -14.617 -16.734 1 77.56 165 CYS A O 1
ATOM 1320 N N . GLY A 1 166 ? 23.938 -16.688 -16.453 1 83.12 166 GLY A N 1
ATOM 1321 C CA . GLY A 1 166 ? 25.172 -17.438 -16.578 1 83.12 166 GLY A CA 1
ATOM 1322 C C . GLY A 1 166 ? 25.703 -17.922 -15.242 1 83.12 166 GLY A C 1
ATOM 1323 O O . GLY A 1 166 ? 26.547 -18.828 -15.203 1 83.12 166 GLY A O 1
ATOM 1324 N N . ASP A 1 167 ? 25.234 -17.359 -14.133 1 83.19 167 ASP A N 1
ATOM 1325 C CA . ASP A 1 167 ? 25.641 -17.797 -12.797 1 83.19 167 ASP A CA 1
ATOM 1326 C C . ASP A 1 167 ? 25.016 -19.141 -12.445 1 83.19 167 ASP A C 1
ATOM 1328 O O . ASP A 1 167 ? 23.969 -19.5 -12.977 1 83.19 167 ASP A O 1
ATOM 1332 N N . THR A 1 168 ? 25.734 -19.938 -11.656 1 85.88 168 THR A N 1
ATOM 1333 C CA . THR A 1 168 ? 25.203 -21.203 -11.156 1 85.88 168 THR A CA 1
ATOM 1334 C C . THR A 1 168 ? 25 -21.141 -9.648 1 85.88 168 THR A C 1
ATOM 1336 O O . THR A 1 168 ? 25.844 -20.625 -8.914 1 85.88 168 THR A O 1
ATOM 1339 N N . GLY A 1 169 ? 23.859 -21.516 -9.227 1 88.94 169 GLY A N 1
ATOM 1340 C CA . GLY A 1 169 ? 23.516 -21.516 -7.812 1 88.94 169 GLY A CA 1
ATOM 1341 C C . GLY A 1 169 ? 22.016 -21.484 -7.562 1 88.94 169 GLY A C 1
ATOM 1342 O O . GLY A 1 169 ? 21.234 -21.781 -8.453 1 88.94 169 GLY A O 1
ATOM 1343 N N . TYR A 1 170 ? 21.719 -21.281 -6.297 1 93.69 170 TYR A N 1
ATOM 1344 C CA . TYR A 1 170 ? 20.297 -21.156 -5.961 1 93.69 170 TYR A CA 1
ATOM 1345 C C . TYR A 1 170 ? 19.734 -19.828 -6.457 1 93.69 170 TYR A C 1
ATOM 1347 O O . TYR A 1 170 ? 20.484 -18.906 -6.777 1 93.69 170 TYR A O 1
ATOM 1355 N N . GLY A 1 171 ? 18.453 -19.734 -6.609 1 94.5 171 GLY A N 1
ATOM 1356 C CA . GLY A 1 171 ? 17.797 -18.516 -7.047 1 94.5 171 GLY A CA 1
ATOM 1357 C C . GLY A 1 171 ? 16.859 -18.719 -8.219 1 94.5 171 GLY A C 1
ATOM 1358 O O . GLY A 1 171 ? 16 -17.875 -8.484 1 94.5 171 GLY A O 1
ATOM 1359 N N . ALA A 1 172 ? 17.062 -19.844 -8.844 1 96.25 172 ALA A N 1
ATOM 1360 C CA . ALA A 1 172 ? 16.156 -20.188 -9.938 1 96.25 172 ALA A CA 1
ATOM 1361 C C . ALA A 1 172 ? 14.781 -20.594 -9.414 1 96.25 172 ALA A C 1
ATOM 1363 O O . ALA A 1 172 ? 14.688 -21.297 -8.406 1 96.25 172 ALA A O 1
ATOM 1364 N N . MET A 1 173 ? 13.773 -20.125 -10.086 1 97.94 173 MET A N 1
ATOM 1365 C CA . MET A 1 173 ? 12.422 -20.5 -9.68 1 97.94 173 MET A CA 1
ATOM 1366 C C . MET A 1 173 ? 12.234 -22 -9.703 1 97.94 173 MET A C 1
ATOM 1368 O O . MET A 1 173 ? 12.789 -22.688 -10.57 1 97.94 173 MET A O 1
ATOM 1372 N N . ALA A 1 174 ? 11.461 -22.547 -8.773 1 98.06 174 ALA A N 1
ATOM 1373 C CA . ALA A 1 174 ? 11.086 -23.953 -8.789 1 98.06 174 ALA A CA 1
ATOM 1374 C C . ALA A 1 174 ? 10.516 -24.359 -10.141 1 98.06 174 ALA A C 1
ATOM 1376 O O . ALA A 1 174 ? 10.016 -23.516 -10.891 1 98.06 174 ALA A O 1
ATOM 1377 N N . GLU A 1 175 ? 10.641 -25.625 -10.453 1 97.62 175 GLU A N 1
ATOM 1378 C CA . GLU A 1 175 ? 10.047 -26.125 -11.688 1 97.62 175 GLU A CA 1
ATOM 1379 C C . GLU A 1 175 ? 8.539 -25.906 -11.703 1 97.62 175 GLU A C 1
ATOM 1381 O O . GLU A 1 175 ? 7.871 -26.031 -10.68 1 97.62 175 GLU A O 1
ATOM 1386 N N . VAL A 1 176 ? 8.016 -25.641 -12.891 1 98.31 176 VAL A N 1
ATOM 1387 C CA . VAL A 1 176 ? 6.594 -25.344 -13.062 1 98.31 176 VAL A CA 1
ATOM 1388 C C . VAL A 1 176 ? 5.754 -26.484 -12.492 1 98.31 176 VAL A C 1
ATOM 1390 O O . VAL A 1 176 ? 4.77 -26.25 -11.789 1 98.31 176 VAL A O 1
ATOM 1393 N N . SER A 1 177 ? 6.164 -27.703 -12.742 1 97.88 177 SER A N 1
ATOM 1394 C CA . SER A 1 177 ? 5.422 -28.875 -12.273 1 97.88 177 SER A CA 1
ATOM 1395 C C . SER A 1 177 ? 5.355 -28.906 -10.75 1 97.88 177 SER A C 1
ATOM 1397 O O . SER A 1 177 ? 4.32 -29.25 -10.18 1 97.88 177 SER A O 1
ATOM 1399 N N . SER A 1 178 ? 6.434 -28.547 -10.109 1 98.06 178 SER A N 1
ATOM 1400 C CA . SER A 1 178 ? 6.477 -28.5 -8.648 1 98.06 178 SER A CA 1
ATOM 1401 C C . SER A 1 178 ? 5.566 -27.406 -8.094 1 98.06 178 SER A C 1
ATOM 1403 O O . SER A 1 178 ? 4.875 -27.625 -7.098 1 98.06 178 SER A O 1
ATOM 1405 N N . ILE A 1 179 ? 5.598 -26.234 -8.695 1 98.69 179 ILE A N 1
ATOM 1406 C CA . ILE A 1 179 ? 4.758 -25.125 -8.289 1 98.69 179 ILE A CA 1
ATOM 1407 C C . ILE A 1 179 ? 3.285 -25.516 -8.383 1 98.69 179 ILE A C 1
ATOM 1409 O O . ILE A 1 179 ? 2.52 -25.312 -7.438 1 98.69 179 ILE A O 1
ATOM 1413 N N . VAL A 1 180 ? 2.922 -26.156 -9.477 1 98.56 180 VAL A N 1
ATOM 1414 C CA . VAL A 1 180 ? 1.535 -26.531 -9.727 1 98.56 180 VAL A CA 1
ATOM 1415 C C . VAL A 1 180 ? 1.1 -27.578 -8.703 1 98.56 180 VAL A C 1
ATOM 1417 O O . VAL A 1 180 ? 0.021 -27.484 -8.117 1 98.56 180 VAL A O 1
ATOM 1420 N N . ALA A 1 181 ? 1.927 -28.547 -8.492 1 97.69 181 ALA A N 1
ATOM 1421 C CA . ALA A 1 181 ? 1.607 -29.625 -7.559 1 97.69 181 ALA A CA 1
ATOM 1422 C C . ALA A 1 181 ? 1.376 -29.078 -6.148 1 97.69 181 ALA A C 1
ATOM 1424 O O . ALA A 1 181 ? 0.373 -29.406 -5.512 1 97.69 181 ALA A O 1
ATOM 1425 N N . MET A 1 182 ? 2.26 -28.25 -5.695 1 97.88 182 MET A N 1
ATOM 1426 C CA . MET A 1 182 ? 2.148 -27.703 -4.348 1 97.88 182 MET A CA 1
ATOM 1427 C C . MET A 1 182 ? 0.923 -26.797 -4.227 1 97.88 182 MET A C 1
ATOM 1429 O O . MET A 1 182 ? 0.212 -26.844 -3.221 1 97.88 182 MET A O 1
ATOM 1433 N N . THR A 1 183 ? 0.699 -25.969 -5.23 1 98.31 183 THR A N 1
ATOM 1434 C CA . THR A 1 183 ? -0.439 -25.047 -5.219 1 98.31 183 THR A CA 1
ATOM 1435 C C . THR A 1 183 ? -1.753 -25.828 -5.172 1 98.31 183 THR A C 1
ATOM 1437 O O . THR A 1 183 ? -2.645 -25.5 -4.387 1 98.31 183 THR A O 1
ATOM 1440 N N . MET A 1 184 ? -1.834 -26.875 -5.965 1 97.12 184 MET A N 1
ATOM 1441 C CA . MET A 1 184 ? -3.057 -27.672 -6.016 1 97.12 184 MET A CA 1
ATOM 1442 C C . MET A 1 184 ? -3.291 -28.406 -4.699 1 97.12 184 MET A C 1
ATOM 1444 O O . MET A 1 184 ? -4.434 -28.547 -4.258 1 97.12 184 MET A O 1
ATOM 1448 N N . GLU A 1 185 ? -2.242 -28.875 -4.109 1 96.69 185 GLU A N 1
ATOM 1449 C CA . GLU A 1 185 ? -2.355 -29.531 -2.809 1 96.69 185 GLU A CA 1
ATOM 1450 C C . GLU A 1 185 ? -2.945 -28.594 -1.764 1 96.69 185 GLU A C 1
ATOM 1452 O O . GLU A 1 185 ? -3.863 -28.969 -1.029 1 96.69 185 GLU A O 1
ATOM 1457 N N . VAL A 1 186 ? -2.438 -27.391 -1.741 1 97 186 VAL A N 1
ATOM 1458 C CA . VAL A 1 186 ? -2.9 -26.422 -0.766 1 97 186 VAL A CA 1
ATOM 1459 C C . VAL A 1 186 ? -4.332 -26 -1.091 1 97 186 VAL A C 1
ATOM 1461 O O . VAL A 1 186 ? -5.172 -25.875 -0.193 1 97 186 VAL A O 1
ATOM 1464 N N . LEU A 1 187 ? -4.582 -25.75 -2.377 1 95.62 187 LEU A N 1
ATOM 1465 C CA . LEU A 1 187 ? -5.91 -25.344 -2.818 1 95.62 187 LEU A CA 1
ATOM 1466 C C . LEU A 1 187 ? -6.961 -26.375 -2.416 1 95.62 187 LEU A C 1
ATOM 1468 O O . LEU A 1 187 ? -8.031 -26.016 -1.915 1 95.62 187 LEU A O 1
ATOM 1472 N N . ASN A 1 188 ? -6.68 -27.641 -2.557 1 91.81 188 ASN A N 1
ATOM 1473 C CA . ASN A 1 188 ? -7.609 -28.734 -2.266 1 91.81 188 ASN A CA 1
ATOM 1474 C C . ASN A 1 188 ? -7.812 -28.906 -0.763 1 91.81 188 ASN A C 1
ATOM 1476 O O . ASN A 1 188 ? -8.875 -29.344 -0.322 1 91.81 188 ASN A O 1
ATOM 1480 N N . SER A 1 189 ? -6.848 -28.578 0.004 1 88.94 189 SER A N 1
ATOM 1481 C CA . SER A 1 189 ? -6.953 -28.688 1.455 1 88.94 189 SER A CA 1
ATOM 1482 C C . SER A 1 189 ? -7.73 -27.516 2.047 1 88.94 189 SER A C 1
ATOM 1484 O O . SER A 1 189 ? -8.32 -27.641 3.125 1 88.94 189 SER A O 1
ATOM 1486 N N . ALA A 1 190 ? -7.609 -26.359 1.448 1 77.62 190 ALA A N 1
ATOM 1487 C CA . ALA A 1 190 ? -8.25 -25.141 1.948 1 77.62 190 ALA A CA 1
ATOM 1488 C C . ALA A 1 190 ? -9.742 -25.141 1.632 1 77.62 190 ALA A C 1
ATOM 1490 O O . ALA A 1 190 ? -10.531 -24.531 2.359 1 77.62 190 ALA A O 1
ATOM 1491 N N . VAL A 1 191 ? -10.18 -25.594 0.497 1 67.38 191 VAL A N 1
ATOM 1492 C CA . VAL A 1 191 ? -11.578 -25.547 0.068 1 67.38 191 VAL A CA 1
ATOM 1493 C C . VAL A 1 191 ? -12.32 -26.781 0.584 1 67.38 191 VAL A C 1
ATOM 1495 O O . VAL A 1 191 ? -13.547 -26.844 0.511 1 67.38 191 VAL A O 1
ATOM 1498 N N . THR A 1 192 ? -11.641 -27.812 1.137 1 52.78 192 THR A N 1
ATOM 1499 C CA . THR A 1 192 ? -12.328 -28.953 1.723 1 52.78 192 THR A CA 1
ATOM 1500 C C . THR A 1 192 ? -12.625 -28.719 3.199 1 52.78 192 THR A C 1
ATOM 1502 O O . THR A 1 192 ? -11.82 -28.094 3.906 1 52.78 192 THR A O 1
ATOM 1505 N N . MET B 1 1 ? 2.562 49.344 24.531 1 33.5 1 MET B N 1
ATOM 1506 C CA . MET B 1 1 ? 1.505 48.375 24.359 1 33.5 1 MET B CA 1
ATOM 1507 C C . MET B 1 1 ? 1.902 47.344 23.312 1 33.5 1 MET B C 1
ATOM 1509 O O . MET B 1 1 ? 2.016 47.656 22.125 1 33.5 1 MET B O 1
ATOM 1513 N N . SER B 1 2 ? 2.936 46.5 23.562 1 38.94 2 SER B N 1
ATOM 1514 C CA . SER B 1 2 ? 3.564 45.5 22.688 1 38.94 2 SER B CA 1
ATOM 1515 C C . SER B 1 2 ? 2.521 44.656 21.969 1 38.94 2 SER B C 1
ATOM 1517 O O . SER B 1 2 ? 1.642 44.062 22.609 1 38.94 2 SER B O 1
ATOM 1519 N N . GLU B 1 3 ? 1.924 45.094 20.891 1 41.41 3 GLU B N 1
ATOM 1520 C CA . GLU B 1 3 ? 0.914 44.438 20.062 1 41.41 3 GLU B CA 1
ATOM 1521 C C . GLU B 1 3 ? 1.148 42.938 20 1 41.41 3 GLU B C 1
ATOM 1523 O O . GLU B 1 3 ? 2.232 42.469 19.625 1 41.41 3 GLU B O 1
ATOM 1528 N N . ASN B 1 4 ? 0.776 42.156 20.891 1 45.94 4 ASN B N 1
ATOM 1529 C CA . ASN B 1 4 ? 0.745 40.688 20.938 1 45.94 4 ASN B CA 1
ATOM 1530 C C . ASN B 1 4 ? 0.487 40.094 19.562 1 45.94 4 ASN B C 1
ATOM 1532 O O . ASN B 1 4 ? -0.663 40 19.125 1 45.94 4 ASN B O 1
ATOM 1536 N N . LYS B 1 5 ? 1.223 40.406 18.547 1 47.34 5 LYS B N 1
ATOM 1537 C CA . LYS B 1 5 ? 1.106 39.906 17.172 1 47.34 5 LYS B CA 1
ATOM 1538 C C . LYS B 1 5 ? 0.741 38.406 17.156 1 47.34 5 LYS B C 1
ATOM 1540 O O . LYS B 1 5 ? 1.517 37.594 17.625 1 47.34 5 LYS B O 1
ATOM 1545 N N . VAL B 1 6 ? -0.44 38.094 17.344 1 56.53 6 VAL B N 1
ATOM 1546 C CA . VAL B 1 6 ? -0.98 36.719 17.312 1 56.53 6 VAL B CA 1
ATOM 1547 C C . VAL B 1 6 ? -0.371 35.969 16.141 1 56.53 6 VAL B C 1
ATOM 1549 O O . VAL B 1 6 ? -0.542 36.344 14.977 1 56.53 6 VAL B O 1
ATOM 1552 N N . LYS B 1 7 ? 0.815 35.344 16.312 1 68.81 7 LYS B N 1
ATOM 1553 C CA . LYS B 1 7 ? 1.487 34.531 15.305 1 68.81 7 LYS B CA 1
ATOM 1554 C C . LYS B 1 7 ? 0.494 33.656 14.57 1 68.81 7 LYS B C 1
ATOM 1556 O O . LYS B 1 7 ? -0.274 32.906 15.195 1 68.81 7 LYS B O 1
ATOM 1561 N N . CYS B 1 8 ? 0.333 33.969 13.258 1 85.5 8 CYS B N 1
ATOM 1562 C CA . CYS B 1 8 ? -0.523 33.156 12.398 1 85.5 8 CYS B CA 1
ATOM 1563 C C . CYS B 1 8 ? -0.102 31.703 12.445 1 85.5 8 CYS B C 1
ATOM 1565 O O . CYS B 1 8 ? 1.057 31.375 12.18 1 85.5 8 CYS B O 1
ATOM 1567 N N . ARG B 1 9 ? -0.929 30.859 13.016 1 94.75 9 ARG B N 1
ATOM 1568 C CA . ARG B 1 9 ? -0.653 29.422 13.102 1 94.75 9 ARG B CA 1
ATOM 1569 C C . ARG B 1 9 ? -0.762 28.766 11.734 1 94.75 9 ARG B C 1
ATOM 1571 O O . ARG B 1 9 ? -1.648 29.094 10.945 1 94.75 9 ARG B O 1
ATOM 1578 N N . LYS B 1 10 ? 0.199 27.875 11.438 1 97.75 10 LYS B N 1
ATOM 1579 C CA . LYS B 1 10 ? 0.346 27.297 10.109 1 97.75 10 LYS B CA 1
ATOM 1580 C C . LYS B 1 10 ? 0.262 25.781 10.164 1 97.75 10 LYS B C 1
ATOM 1582 O O . LYS B 1 10 ? 1.026 25.125 10.891 1 97.75 10 LYS B O 1
ATOM 1587 N N . ILE B 1 11 ? -0.685 25.203 9.398 1 98.38 11 ILE B N 1
ATOM 1588 C CA . ILE B 1 11 ? -0.868 23.75 9.336 1 98.38 11 ILE B CA 1
ATOM 1589 C C . ILE B 1 11 ? -0.553 23.25 7.93 1 98.38 11 ILE B C 1
ATOM 1591 O O . ILE B 1 11 ? -1.063 23.781 6.945 1 98.38 11 ILE B O 1
ATOM 1595 N N . LEU B 1 12 ? 0.33 22.297 7.848 1 98.81 12 LEU B N 1
ATOM 1596 C CA . LEU B 1 12 ? 0.585 21.578 6.605 1 98.81 12 LEU B CA 1
ATOM 1597 C C . LEU B 1 12 ? -0.175 20.266 6.578 1 98.81 12 LEU B C 1
ATOM 1599 O O . LEU B 1 12 ? 0.041 19.391 7.434 1 98.81 12 LEU B O 1
ATOM 1603 N N . ILE B 1 13 ? -1.055 20.094 5.621 1 98.88 13 ILE B N 1
ATOM 1604 C CA . ILE B 1 13 ? -1.87 18.891 5.523 1 98.88 13 ILE B CA 1
ATOM 1605 C C . ILE B 1 13 ? -1.354 18.016 4.387 1 98.88 13 ILE B C 1
ATOM 1607 O O . ILE B 1 13 ? -1.275 18.453 3.238 1 98.88 13 ILE B O 1
ATOM 1611 N N . GLY B 1 14 ? -0.914 16.812 4.723 1 98.81 14 GLY B N 1
ATOM 1612 C CA . GLY B 1 14 ? -0.552 15.812 3.727 1 98.81 14 GLY B CA 1
ATOM 1613 C C . GLY B 1 14 ? -1.669 14.828 3.43 1 98.81 14 GLY B C 1
ATOM 1614 O O . GLY B 1 14 ? -2.264 14.258 4.348 1 98.81 14 GLY B O 1
ATOM 1615 N N . CYS B 1 15 ? -1.959 14.602 2.193 1 98.25 15 CYS B N 1
ATOM 1616 C CA . CYS B 1 15 ? -2.988 13.633 1.825 1 98.25 15 CYS B CA 1
ATOM 1617 C C . CYS B 1 15 ? -2.424 12.562 0.901 1 98.25 15 CYS B C 1
ATOM 1619 O O . CYS B 1 15 ? -1.601 12.852 0.032 1 98.25 15 CYS B O 1
ATOM 1621 N N . THR B 1 16 ? -2.861 11.312 1.099 1 98.31 16 THR B N 1
ATOM 1622 C CA . THR B 1 16 ? -2.311 10.164 0.393 1 98.31 16 THR B CA 1
ATOM 1623 C C . THR B 1 16 ? -3.412 9.398 -0.333 1 98.31 16 THR B C 1
ATOM 1625 O O . THR B 1 16 ? -4.586 9.766 -0.264 1 98.31 16 THR B O 1
ATOM 1628 N N . GLY B 1 17 ? -2.982 8.328 -1.075 1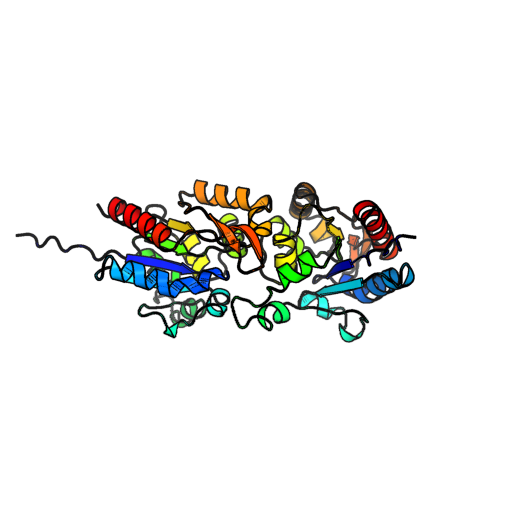 95.06 17 GLY B N 1
ATOM 1629 C CA . GLY B 1 17 ? -3.854 7.652 -2.021 1 95.06 17 GLY B CA 1
ATOM 1630 C C . GLY B 1 17 ? -4.852 6.723 -1.354 1 95.06 17 GLY B C 1
ATOM 1631 O O . GLY B 1 17 ? -4.891 5.527 -1.651 1 95.06 17 GLY B O 1
ATOM 1632 N N . SER B 1 18 ? -5.641 7.188 -0.507 1 94.94 18 SER B N 1
ATOM 1633 C CA . SER B 1 18 ? -6.793 6.512 0.084 1 94.94 18 SER B CA 1
ATOM 1634 C C . SER B 1 18 ? -8.102 7.121 -0.403 1 94.94 18 SER B C 1
ATOM 1636 O O . SER B 1 18 ? -8.188 8.336 -0.622 1 94.94 18 SER B O 1
ATOM 1638 N N . VAL B 1 19 ? -9.117 6.281 -0.533 1 92.94 19 VAL B N 1
ATOM 1639 C CA . VAL B 1 19 ? -10.43 6.781 -0.934 1 92.94 19 VAL B CA 1
ATOM 1640 C C . VAL B 1 19 ? -10.883 7.879 0.029 1 92.94 19 VAL B C 1
ATOM 1642 O O . VAL B 1 19 ? -11.5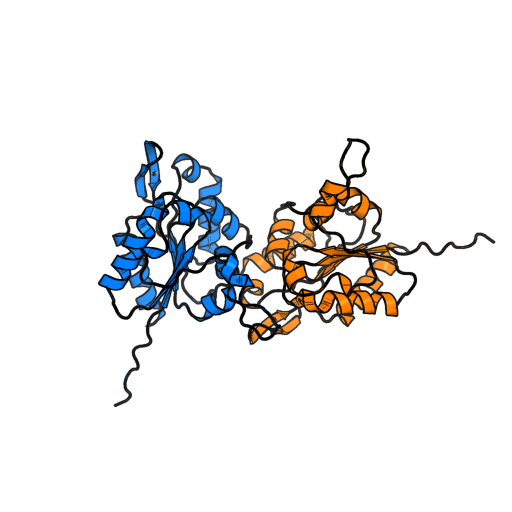86 8.805 -0.366 1 92.94 19 VAL B O 1
ATOM 1645 N N . ALA B 1 20 ? -10.422 7.898 1.255 1 95.19 20 ALA B N 1
ATOM 1646 C CA . ALA B 1 20 ? -10.766 8.875 2.287 1 95.19 20 ALA B CA 1
ATOM 1647 C C . ALA B 1 20 ? -10.328 10.281 1.881 1 95.19 20 ALA B C 1
ATOM 1649 O O . ALA B 1 20 ? -10.758 11.266 2.475 1 95.19 20 ALA B O 1
ATOM 1650 N N . SER B 1 21 ? -9.492 10.359 0.865 1 96.5 21 SER B N 1
ATOM 1651 C CA . SER B 1 21 ? -9.055 11.664 0.381 1 96.5 21 SER B CA 1
ATOM 1652 C C . SER B 1 21 ? -10.219 12.461 -0.198 1 96.5 21 SER B C 1
ATOM 1654 O O . SER B 1 21 ? -10.117 13.672 -0.392 1 96.5 21 SER B O 1
ATOM 1656 N N . VAL B 1 22 ? -11.32 11.797 -0.443 1 95 22 VAL B N 1
ATOM 1657 C CA . VAL B 1 22 ? -12.531 12.492 -0.871 1 95 22 VAL B CA 1
ATOM 1658 C C . VAL B 1 22 ? -12.93 13.531 0.172 1 95 22 VAL B C 1
ATOM 1660 O O . VAL B 1 22 ? -13.633 14.5 -0.143 1 95 22 VAL B O 1
ATOM 1663 N N . LYS B 1 23 ? -12.492 13.422 1.4 1 96.38 23 LYS B N 1
ATOM 1664 C CA . LYS B 1 23 ? -12.891 14.273 2.518 1 96.38 23 LYS B CA 1
ATOM 1665 C C . LYS B 1 23 ? -11.938 15.453 2.686 1 96.38 23 LYS B C 1
ATOM 1667 O O . LYS B 1 23 ? -12.141 16.312 3.547 1 96.38 23 LYS B O 1
ATOM 1672 N N . VAL B 1 24 ? -10.914 15.508 1.904 1 97.88 24 VAL B N 1
ATOM 1673 C CA . VAL B 1 24 ? -9.867 16.516 2.092 1 97.88 24 VAL B CA 1
ATOM 1674 C C . VAL B 1 24 ? -10.469 17.906 1.952 1 97.88 24 VAL B C 1
ATOM 1676 O O . VAL B 1 24 ? -10.219 18.781 2.783 1 97.88 24 VAL B O 1
ATOM 1679 N N . PRO B 1 25 ? -11.344 18.188 0.986 1 97.44 25 PRO B N 1
ATOM 1680 C CA . PRO B 1 25 ? -11.938 19.531 0.891 1 97.44 25 PRO B CA 1
ATOM 1681 C C . PRO B 1 25 ? -12.742 19.906 2.131 1 97.44 25 PRO B C 1
ATOM 1683 O O . PRO B 1 25 ? -12.648 21.031 2.617 1 97.44 25 PRO B O 1
ATOM 1686 N N . ILE B 1 26 ? -13.5 18.984 2.65 1 97.38 26 ILE B N 1
ATOM 1687 C CA . ILE B 1 26 ? -14.305 19.25 3.84 1 97.38 26 ILE B CA 1
ATOM 1688 C C . ILE B 1 26 ? -13.398 19.453 5.043 1 97.38 26 ILE B C 1
ATOM 1690 O O . ILE B 1 26 ? -13.688 20.297 5.91 1 97.38 26 ILE B O 1
ATOM 1694 N N . LEU B 1 27 ? -12.336 18.719 5.156 1 98.31 27 LEU B N 1
ATOM 1695 C CA . LEU B 1 27 ? -11.359 18.859 6.23 1 98.31 27 LEU B CA 1
ATOM 1696 C C . LEU B 1 27 ? -10.773 20.266 6.262 1 98.31 27 LEU B C 1
ATOM 1698 O O . LEU B 1 27 ? -10.766 20.906 7.309 1 98.31 27 LEU B O 1
ATOM 1702 N N . VAL B 1 28 ? -10.312 20.703 5.078 1 98.19 28 VAL B N 1
ATOM 1703 C CA . VAL B 1 28 ? -9.719 22.031 4.961 1 98.19 28 VAL B CA 1
ATOM 1704 C C . VAL B 1 28 ? -10.742 23.094 5.336 1 98.19 28 VAL B C 1
ATOM 1706 O O . VAL B 1 28 ? -10.445 24 6.105 1 98.19 28 VAL B O 1
ATOM 1709 N N . GLN B 1 29 ? -11.938 22.938 4.863 1 97.25 29 GLN B N 1
ATOM 1710 C CA . GLN B 1 29 ? -13 23.906 5.129 1 97.25 29 GLN B CA 1
ATOM 1711 C C . GLN B 1 29 ? -13.32 23.969 6.617 1 97.25 29 GLN B C 1
ATOM 1713 O O . GLN B 1 29 ? -13.562 25.062 7.156 1 97.25 29 GLN B O 1
ATOM 1718 N N . GLU B 1 30 ? -13.359 22.828 7.262 1 97.69 30 GLU B N 1
ATOM 1719 C CA . GLU B 1 30 ? -13.672 22.797 8.688 1 97.69 30 GLU B CA 1
ATOM 1720 C C . GLU B 1 30 ? -12.617 23.547 9.5 1 97.69 30 GLU B C 1
ATOM 1722 O O . GLU B 1 30 ? -12.945 24.234 10.469 1 97.69 30 GLU B O 1
ATOM 1727 N N . PHE B 1 31 ? -11.352 23.391 9.188 1 97.56 31 PHE B N 1
ATOM 1728 C CA . PHE B 1 31 ? -10.289 24.141 9.852 1 97.56 31 PHE B CA 1
ATOM 1729 C C . PHE B 1 31 ? -10.516 25.641 9.711 1 97.56 31 PHE B C 1
ATOM 1731 O O . PHE B 1 31 ? -10.414 26.391 10.688 1 97.56 31 PHE B O 1
ATOM 1738 N N . LEU B 1 32 ? -10.844 26.062 8.469 1 95.88 32 LEU B N 1
ATOM 1739 C CA . LEU B 1 32 ? -11.008 27.484 8.172 1 95.88 32 LEU B CA 1
ATOM 1740 C C . LEU B 1 32 ? -12.25 28.047 8.867 1 95.88 32 LEU B C 1
ATOM 1742 O O . LEU B 1 32 ? -12.273 29.219 9.242 1 95.88 32 LEU B O 1
ATOM 1746 N N . ASN B 1 33 ? -13.234 27.203 9.062 1 95.75 33 ASN B N 1
ATOM 1747 C CA . ASN B 1 33 ? -14.43 27.609 9.789 1 95.75 33 ASN B CA 1
ATOM 1748 C C . ASN B 1 33 ? -14.133 27.844 11.266 1 95.75 33 ASN B C 1
ATOM 1750 O O . ASN B 1 33 ? -14.727 28.734 11.883 1 95.75 33 ASN B O 1
ATOM 1754 N N . ILE B 1 34 ? -13.336 27.094 11.812 1 93.69 34 ILE B N 1
ATOM 1755 C CA . ILE B 1 34 ? -12.992 27.188 13.227 1 93.69 34 ILE B CA 1
ATOM 1756 C C . ILE B 1 34 ? -12.094 28.391 13.469 1 93.69 34 ILE B C 1
ATOM 1758 O O . ILE B 1 34 ? -12.266 29.125 14.445 1 93.69 34 ILE B O 1
ATOM 1762 N N . ASP B 1 35 ? -11.133 28.594 12.641 1 92.75 35 ASP B N 1
ATOM 1763 C CA . ASP B 1 35 ? -10.188 29.703 12.734 1 92.75 35 ASP B CA 1
ATOM 1764 C C . ASP B 1 35 ? -9.82 30.234 11.352 1 92.75 35 ASP B C 1
ATOM 1766 O O . ASP B 1 35 ? -9.023 29.641 10.633 1 92.75 35 ASP B O 1
ATOM 1770 N N . ASP B 1 36 ? -10.32 31.359 11.016 1 90.75 36 ASP B N 1
ATOM 1771 C CA . ASP B 1 36 ? -10.141 31.922 9.672 1 90.75 36 ASP B CA 1
ATOM 1772 C C . ASP B 1 36 ? -8.773 32.594 9.531 1 90.75 36 ASP B C 1
ATOM 1774 O O . ASP B 1 36 ? -8.398 33.031 8.445 1 90.75 36 ASP B O 1
ATOM 1778 N N . GLN B 1 37 ? -8.039 32.656 10.602 1 92.88 37 GLN B N 1
ATOM 1779 C CA . GLN B 1 37 ? -6.695 33.219 10.547 1 92.88 37 GLN B CA 1
ATOM 1780 C C . GLN B 1 37 ? -5.652 32.094 10.344 1 92.88 37 GLN B C 1
ATOM 1782 O O . GLN B 1 37 ? -4.473 32.406 10.141 1 92.88 37 GLN B O 1
ATOM 1787 N N . LEU B 1 38 ? -6.086 30.922 10.398 1 95.12 38 LEU B N 1
ATOM 1788 C CA . LEU B 1 38 ? -5.203 29.781 10.203 1 95.12 38 LEU B CA 1
ATOM 1789 C C . LEU B 1 38 ? -4.676 29.734 8.773 1 95.12 38 LEU B C 1
ATOM 1791 O O . LEU B 1 38 ? -5.438 29.922 7.82 1 95.12 38 LEU B O 1
ATOM 1795 N N . GLU B 1 39 ? -3.406 29.609 8.602 1 97.19 39 GLU B N 1
ATOM 1796 C CA . GLU B 1 39 ? -2.816 29.375 7.289 1 97.19 39 GLU B CA 1
ATOM 1797 C C . GLU B 1 39 ? -2.652 27.875 7.016 1 97.19 39 GLU B C 1
ATOM 1799 O O . GLU B 1 39 ? -2.074 27.156 7.832 1 97.19 39 GLU B O 1
ATOM 1804 N N . ILE B 1 40 ? -3.188 27.484 5.887 1 98.12 40 ILE B N 1
ATOM 1805 C CA . ILE B 1 40 ? -3.174 26.062 5.562 1 98.12 40 ILE B CA 1
ATOM 1806 C C . ILE B 1 40 ? -2.562 25.844 4.176 1 98.12 40 ILE B C 1
ATOM 1808 O O . ILE B 1 40 ? -2.855 26.594 3.242 1 98.12 40 ILE B O 1
ATOM 1812 N N . LYS B 1 41 ? -1.638 24.953 4.047 1 98.5 41 LYS B N 1
ATOM 1813 C CA . LYS B 1 41 ? -1.192 24.391 2.773 1 98.5 41 LYS B CA 1
ATOM 1814 C C . LYS B 1 41 ? -1.423 22.891 2.721 1 98.5 41 LYS B C 1
ATOM 1816 O O . LYS B 1 41 ? -1.354 22.203 3.746 1 98.5 41 LYS B O 1
ATOM 1821 N N . VAL B 1 42 ? -1.705 22.391 1.509 1 98.69 42 VAL B N 1
ATOM 1822 C CA . VAL B 1 42 ? -1.931 20.969 1.305 1 98.69 42 VAL B CA 1
ATOM 1823 C C . VAL B 1 42 ? -0.829 20.391 0.418 1 98.69 42 VAL B C 1
ATOM 1825 O O . VAL B 1 42 ? -0.457 21 -0.591 1 98.69 42 VAL B O 1
ATOM 1828 N N . VAL B 1 43 ? -0.242 19.312 0.862 1 98.56 43 VAL B N 1
ATOM 1829 C CA . VAL B 1 43 ? 0.646 18.5 0.037 1 98.56 43 VAL B CA 1
ATOM 1830 C C . VAL B 1 43 ? -0.043 17.188 -0.328 1 98.56 43 VAL B C 1
ATOM 1832 O O . VAL B 1 43 ? -0.431 16.422 0.553 1 98.56 43 VAL B O 1
ATOM 1835 N N . SER B 1 44 ? -0.151 16.922 -1.637 1 97.88 44 SER B N 1
ATOM 1836 C CA . SER B 1 44 ? -0.894 15.75 -2.084 1 97.88 44 SER B CA 1
ATOM 1837 C C . SER B 1 44 ? -0.016 14.828 -2.922 1 97.88 44 SER B C 1
ATOM 1839 O O . SER B 1 44 ? 0.772 15.289 -3.748 1 97.88 44 SER B O 1
ATOM 1841 N N . THR B 1 45 ? -0.134 13.508 -2.66 1 96.88 45 THR B N 1
ATOM 1842 C CA . THR B 1 45 ? 0.405 12.57 -3.637 1 96.88 45 THR B CA 1
ATOM 1843 C C . THR B 1 45 ? -0.444 12.562 -4.902 1 96.88 45 THR B C 1
ATOM 1845 O O . THR B 1 45 ? -1.601 12.984 -4.887 1 96.88 45 THR B O 1
ATOM 1848 N N . GLU B 1 46 ? 0.111 12.055 -5.949 1 92.5 46 GLU B N 1
ATOM 1849 C CA . GLU B 1 46 ? -0.627 11.969 -7.207 1 92.5 46 GLU B CA 1
ATOM 1850 C C . GLU B 1 46 ? -1.856 11.078 -7.062 1 92.5 46 GLU B C 1
ATOM 1852 O O . GLU B 1 46 ? -2.918 11.383 -7.613 1 92.5 46 GLU B O 1
ATOM 1857 N N . ASN B 1 47 ? -1.753 9.984 -6.359 1 92.44 47 ASN B N 1
ATOM 1858 C CA . ASN B 1 47 ? -2.84 9.023 -6.211 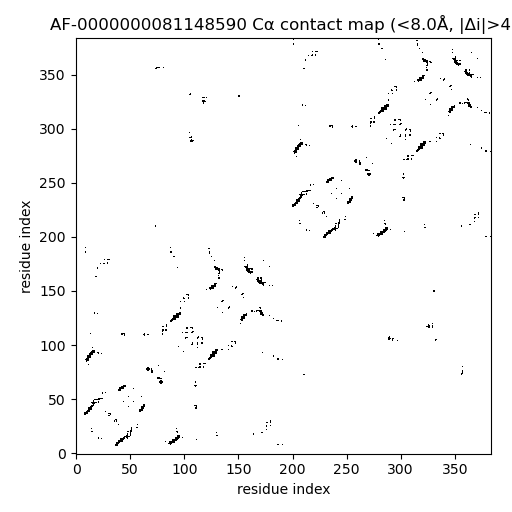1 92.44 47 ASN B CA 1
ATOM 1859 C C . ASN B 1 47 ? -4.008 9.617 -5.426 1 92.44 47 ASN B C 1
ATOM 1861 O O . ASN B 1 47 ? -5.164 9.273 -5.676 1 92.44 47 ASN B O 1
ATOM 1865 N N . ALA B 1 48 ? -3.738 10.523 -4.504 1 94.75 48 ALA B N 1
ATOM 1866 C CA . ALA B 1 48 ? -4.801 11.156 -3.725 1 94.75 48 ALA B CA 1
ATOM 1867 C C . ALA B 1 48 ? -5.711 11.992 -4.613 1 94.75 48 ALA B C 1
ATOM 1869 O O . ALA B 1 48 ? -6.902 12.141 -4.332 1 94.75 48 ALA B O 1
ATOM 1870 N N . LEU B 1 49 ? -5.195 12.477 -5.711 1 93.38 49 LEU B N 1
ATOM 1871 C CA . LEU B 1 49 ? -5.922 13.398 -6.574 1 93.38 49 LEU B CA 1
ATOM 1872 C C . LEU B 1 49 ? -6.949 12.656 -7.422 1 93.38 49 LEU B C 1
ATOM 1874 O O . LEU B 1 49 ? -7.773 13.273 -8.102 1 93.38 49 LEU B O 1
ATOM 1878 N N . HIS B 1 50 ? -6.906 11.391 -7.355 1 89.56 50 HIS B N 1
ATOM 1879 C CA . HIS B 1 50 ? -7.969 10.609 -7.984 1 89.56 50 HIS B CA 1
ATOM 1880 C C . HIS B 1 50 ? -9.289 10.797 -7.254 1 89.56 50 HIS B C 1
ATOM 1882 O O . HIS B 1 50 ? -10.359 10.555 -7.824 1 89.56 50 HIS B O 1
ATOM 1888 N N . PHE B 1 51 ? -9.242 11.297 -6.008 1 91.75 51 PHE B N 1
ATOM 1889 C CA . PHE B 1 51 ? -10.43 11.25 -5.164 1 91.75 51 PHE B CA 1
ATOM 1890 C C . PHE B 1 51 ? -10.977 12.648 -4.914 1 91.75 51 PHE B C 1
ATOM 1892 O O . PHE B 1 51 ? -12.078 12.812 -4.391 1 91.75 51 PHE B O 1
ATOM 1899 N N . PHE B 1 52 ? -10.203 13.641 -5.199 1 92 52 PHE B N 1
ATOM 1900 C CA . PHE B 1 52 ? -10.695 15.008 -5.102 1 92 52 PHE B CA 1
ATOM 1901 C C . PHE B 1 52 ? -10.008 15.906 -6.117 1 92 52 PHE B C 1
ATOM 1903 O O . PHE B 1 52 ? -8.922 15.578 -6.609 1 92 52 PHE B O 1
ATOM 1910 N N . ASP B 1 53 ? -10.68 17.031 -6.402 1 90.81 53 ASP B N 1
ATOM 1911 C CA . ASP B 1 53 ? -10.156 18.031 -7.328 1 90.81 53 ASP B CA 1
ATOM 1912 C C . ASP B 1 53 ? -9.445 19.156 -6.574 1 90.81 53 ASP B C 1
ATOM 1914 O O . ASP B 1 53 ? -10.047 19.828 -5.734 1 90.81 53 ASP B O 1
ATOM 1918 N N . GLN B 1 54 ? -8.219 19.281 -6.922 1 89.06 54 GLN B N 1
ATOM 1919 C CA . GLN B 1 54 ? -7.418 20.312 -6.27 1 89.06 54 GLN B CA 1
ATOM 1920 C C . GLN B 1 54 ? -8.086 21.688 -6.391 1 89.06 54 GLN B C 1
ATOM 1922 O O . GLN B 1 54 ? -7.941 22.531 -5.504 1 89.06 54 GLN B O 1
ATOM 1927 N N . SER B 1 55 ? -8.75 21.906 -7.457 1 88.81 55 SER B N 1
ATOM 1928 C CA . SER B 1 55 ? -9.398 23.188 -7.711 1 88.81 55 SER B CA 1
ATOM 1929 C C . SER B 1 55 ? -10.5 23.453 -6.695 1 88.81 55 SER B C 1
ATOM 1931 O O . SER B 1 55 ? -10.953 24.594 -6.551 1 88.81 55 SER B O 1
ATOM 1933 N N . HIS B 1 56 ? -10.953 22.484 -5.969 1 87.62 56 HIS B N 1
ATOM 1934 C CA . HIS B 1 56 ? -12.016 22.641 -4.98 1 87.62 56 HIS B CA 1
ATOM 1935 C C . HIS B 1 56 ? -11.469 23.172 -3.662 1 87.62 56 HIS B C 1
ATOM 1937 O O . HIS B 1 56 ? -12.234 23.453 -2.736 1 87.62 56 HIS B O 1
ATOM 1943 N N . LEU B 1 57 ? -10.188 23.281 -3.586 1 92.5 57 LEU B N 1
ATOM 1944 C CA . LEU B 1 57 ? -9.562 23.766 -2.361 1 92.5 57 LEU B CA 1
ATOM 1945 C C . LEU B 1 57 ? -9.195 25.25 -2.482 1 92.5 57 LEU B C 1
ATOM 1947 O O . LEU B 1 57 ? -8.68 25.672 -3.516 1 92.5 57 LEU B O 1
ATOM 1951 N N . GLN B 1 58 ? -9.453 26.062 -1.463 1 92.25 58 GLN B N 1
ATOM 1952 C CA . GLN B 1 58 ? -9.172 27.5 -1.454 1 92.25 58 GLN B CA 1
ATOM 1953 C C . GLN B 1 58 ? -7.801 27.781 -0.852 1 92.25 58 GLN B C 1
ATOM 1955 O O . GLN B 1 58 ? -7.531 28.906 -0.418 1 92.25 58 GLN B O 1
ATOM 1960 N N . VAL B 1 59 ? -7.023 26.75 -0.677 1 96.19 59 VAL B N 1
ATOM 1961 C CA . VAL B 1 59 ? -5.672 26.875 -0.146 1 96.19 59 VAL B CA 1
ATOM 1962 C C . VAL B 1 59 ? -4.672 26.297 -1.146 1 96.19 59 VAL B C 1
ATOM 1964 O O . VAL B 1 59 ? -5.043 25.516 -2.029 1 96.19 59 VAL B O 1
ATOM 1967 N N . PRO B 1 60 ? -3.389 26.719 -1.04 1 96.75 60 PRO B N 1
ATOM 1968 C CA . PRO B 1 60 ? -2.402 26.156 -1.966 1 96.75 60 PRO B CA 1
ATOM 1969 C C . PRO B 1 60 ? -2.285 24.641 -1.852 1 96.75 60 PRO B C 1
ATOM 1971 O O . PRO B 1 60 ? -2.277 24.109 -0.742 1 96.75 60 PRO B O 1
ATOM 1974 N N . VAL B 1 61 ? -2.254 23.984 -3 1 97.44 61 VAL B N 1
ATOM 1975 C CA . VAL B 1 61 ? -2.027 22.547 -3.096 1 97.44 61 VAL B CA 1
ATOM 1976 C C . VAL B 1 61 ? -0.723 22.281 -3.842 1 97.44 61 VAL B C 1
ATOM 1978 O O . VAL B 1 61 ? -0.557 22.703 -4.988 1 97.44 61 VAL B O 1
ATOM 1981 N N . LEU B 1 62 ? 0.2 21.641 -3.146 1 97.12 62 LEU B N 1
ATOM 1982 C CA . LEU B 1 62 ? 1.515 21.344 -3.709 1 97.12 62 LEU B CA 1
ATOM 1983 C C . LEU B 1 62 ? 1.655 19.859 -4.031 1 97.12 62 LEU B C 1
ATOM 1985 O O . LEU B 1 62 ? 1.172 19.016 -3.283 1 97.12 62 LEU B O 1
ATOM 1989 N N . LEU B 1 63 ? 2.326 19.594 -5.137 1 95.81 63 LEU B N 1
ATOM 1990 C CA . LEU B 1 63 ? 2.502 18.25 -5.656 1 95.81 63 LEU B CA 1
ATOM 1991 C C . LEU B 1 63 ? 3.979 17.922 -5.852 1 95.81 63 LEU B C 1
ATOM 1993 O O . LEU B 1 63 ? 4.84 18.781 -5.648 1 95.81 63 LEU B O 1
ATOM 1997 N N . ASP B 1 64 ? 4.246 16.656 -6.207 1 93.44 64 ASP B N 1
ATOM 1998 C CA . ASP B 1 64 ? 5.617 16.203 -6.441 1 93.44 64 ASP B CA 1
ATOM 1999 C C . ASP B 1 64 ? 6.305 17.078 -7.488 1 93.44 64 ASP B C 1
ATOM 2001 O O . ASP B 1 64 ? 7.484 17.422 -7.348 1 93.44 64 ASP B O 1
ATOM 2005 N N . ARG B 1 65 ? 5.621 17.359 -8.5 1 91.19 65 ARG B N 1
ATOM 2006 C CA . ARG B 1 65 ? 6.191 18.125 -9.602 1 91.19 65 ARG B CA 1
ATOM 2007 C C . ARG B 1 65 ? 6.66 19.5 -9.133 1 91.19 65 ARG B C 1
ATOM 2009 O O . ARG B 1 65 ? 7.57 20.094 -9.727 1 91.19 65 ARG B O 1
ATOM 2016 N N . ASP B 1 66 ? 6.113 20.062 -8.125 1 91.88 66 ASP B N 1
ATOM 2017 C CA . ASP B 1 66 ? 6.445 21.391 -7.625 1 91.88 66 ASP B CA 1
ATOM 2018 C C . ASP B 1 66 ? 7.816 21.391 -6.957 1 91.88 66 ASP B C 1
ATOM 2020 O O . ASP B 1 66 ? 8.438 22.453 -6.82 1 91.88 66 ASP B O 1
ATOM 2024 N N . GLU B 1 67 ? 8.25 20.25 -6.426 1 87.31 67 GLU B N 1
ATOM 2025 C CA . GLU B 1 67 ? 9.555 20.125 -5.789 1 87.31 67 GLU B CA 1
ATOM 2026 C C . GLU B 1 67 ? 10.68 20.469 -6.762 1 87.31 67 GLU B C 1
ATOM 2028 O O . GLU B 1 67 ? 11.672 21.094 -6.379 1 87.31 67 GLU B O 1
ATOM 2033 N N . TRP B 1 68 ? 10.484 20.172 -7.996 1 82.94 68 TRP B N 1
ATOM 2034 C CA . TRP B 1 68 ? 11.594 20.266 -8.945 1 82.94 68 TRP B CA 1
ATOM 2035 C C . TRP B 1 68 ? 11.438 21.469 -9.852 1 82.94 68 TRP B C 1
ATOM 2037 O O . TRP B 1 68 ? 12.422 21.969 -10.414 1 82.94 68 TRP B O 1
ATOM 2047 N N . GLN B 1 69 ? 10.297 21.984 -9.93 1 81.38 69 GLN B N 1
ATOM 2048 C CA . GLN B 1 69 ? 10.055 23.141 -10.789 1 81.38 69 GLN B CA 1
ATOM 2049 C C . GLN B 1 69 ? 10.727 24.391 -10.219 1 81.38 69 GLN B C 1
ATOM 2051 O O . GLN B 1 69 ? 11.18 25.25 -10.977 1 81.38 69 GLN B O 1
ATOM 2056 N N . GLY B 1 70 ? 10.891 24.422 -8.977 1 72.25 70 GLY B N 1
ATOM 2057 C CA . GLY B 1 70 ? 11.438 25.625 -8.359 1 72.25 70 GLY B CA 1
ATOM 2058 C C . GLY B 1 70 ? 12.953 25.578 -8.219 1 72.25 70 GLY B C 1
ATOM 2059 O O . GLY B 1 70 ? 13.578 26.594 -7.887 1 72.25 70 GLY B O 1
ATOM 2060 N N . TRP B 1 71 ? 13.453 24.375 -8.539 1 70.56 71 TRP B N 1
ATOM 2061 C CA . TRP B 1 71 ? 14.891 24.234 -8.328 1 70.56 71 TRP B CA 1
ATOM 2062 C C . TRP B 1 71 ? 15.656 24.438 -9.625 1 70.56 71 TRP B C 1
ATOM 2064 O O . TRP B 1 71 ? 15.555 23.625 -10.555 1 70.56 71 TRP B O 1
ATOM 2074 N N . LYS B 1 72 ? 16.328 25.516 -9.836 1 71.31 72 LYS B N 1
ATOM 2075 C CA . LYS B 1 72 ? 17.109 25.812 -11.039 1 71.31 72 LYS B CA 1
ATOM 2076 C C . LYS B 1 72 ? 18.578 26 -10.719 1 71.31 72 LYS B C 1
ATOM 2078 O O . LYS B 1 72 ? 19.438 25.766 -11.57 1 71.31 72 LYS B O 1
ATOM 2083 N N . GLN B 1 73 ? 18.75 26.547 -9.492 1 75.75 73 GLN B N 1
ATOM 2084 C CA . GLN B 1 73 ? 20.109 26.766 -9.023 1 75.75 73 GLN B CA 1
ATOM 2085 C C . GLN B 1 73 ? 20.234 26.5 -7.527 1 75.75 73 GLN B C 1
ATOM 2087 O O . GLN B 1 73 ? 19.234 26.391 -6.824 1 75.75 73 GLN B O 1
ATOM 2092 N N . MET B 1 74 ? 21.453 26.234 -7.09 1 75.5 74 MET B N 1
ATOM 2093 C CA . MET B 1 74 ? 21.781 25.812 -5.73 1 75.5 74 MET B CA 1
ATOM 2094 C C . MET B 1 74 ? 21.188 26.766 -4.707 1 75.5 74 MET B C 1
ATOM 2096 O O . MET B 1 74 ? 20.797 26.359 -3.611 1 75.5 74 MET B O 1
ATOM 2100 N N . SER B 1 75 ? 20.984 27.969 -5.062 1 73.94 75 SER B N 1
ATOM 2101 C CA . SER B 1 75 ? 20.484 28.953 -4.105 1 73.94 75 SER B CA 1
ATOM 2102 C C . SER B 1 75 ? 18.969 28.906 -4 1 73.94 75 SER B C 1
ATOM 2104 O O . SER B 1 75 ? 18.375 29.516 -3.098 1 73.94 75 SER B O 1
ATOM 2106 N N . ASP B 1 76 ? 18.453 28.141 -4.844 1 78.38 76 ASP B N 1
ATOM 2107 C CA . ASP B 1 76 ? 16.984 28.078 -4.848 1 78.38 76 ASP B CA 1
ATOM 2108 C C . ASP B 1 76 ? 16.469 27.266 -3.662 1 78.38 76 ASP B C 1
ATOM 2110 O O . ASP B 1 76 ? 17.109 26.297 -3.242 1 78.38 76 ASP B O 1
ATOM 2114 N N . PRO B 1 77 ? 15.422 27.781 -3.152 1 79.19 77 PRO B N 1
ATOM 2115 C CA . PRO B 1 77 ? 14.875 27.062 -1.996 1 79.19 77 PRO B CA 1
ATOM 2116 C C . PRO B 1 77 ? 14.43 25.641 -2.336 1 79.19 77 PRO B C 1
ATOM 2118 O O . PRO B 1 77 ? 13.93 25.406 -3.438 1 79.19 77 PRO B O 1
ATOM 2121 N N . VAL B 1 78 ? 14.812 24.75 -1.454 1 89.25 78 VAL B N 1
ATOM 2122 C CA . VAL B 1 78 ? 14.359 23.375 -1.529 1 89.25 78 VAL B CA 1
ATOM 2123 C C . VAL B 1 78 ? 12.953 23.25 -0.943 1 89.25 78 VAL B C 1
ATOM 2125 O O . VAL B 1 78 ? 12.742 23.516 0.243 1 89.25 78 VAL B O 1
ATOM 2128 N N . LEU B 1 79 ? 11.992 22.891 -1.723 1 93.12 79 LEU B N 1
ATOM 2129 C CA . LEU B 1 79 ? 10.578 23.016 -1.405 1 93.12 79 LEU B CA 1
ATOM 2130 C C . LEU B 1 79 ? 10.227 22.25 -0.133 1 93.12 79 LEU B C 1
ATOM 2132 O O . LEU B 1 79 ? 9.539 22.781 0.742 1 93.12 79 LEU B O 1
ATOM 2136 N N . HIS B 1 80 ? 10.656 20.938 -0.012 1 95.19 80 HIS B N 1
ATOM 2137 C CA . HIS B 1 80 ? 10.297 20.156 1.176 1 95.19 80 HIS B CA 1
ATOM 2138 C C . HIS B 1 80 ? 10.914 20.766 2.432 1 95.19 80 HIS B C 1
ATOM 2140 O O . HIS B 1 80 ? 10.352 20.656 3.523 1 95.19 80 HIS B O 1
ATOM 2146 N N . ILE B 1 81 ? 12.023 21.422 2.328 1 95 81 ILE B N 1
ATOM 2147 C CA . ILE B 1 81 ? 12.648 22.109 3.453 1 95 81 ILE B CA 1
ATOM 2148 C C . ILE B 1 81 ? 11.844 23.359 3.799 1 95 81 ILE B C 1
ATOM 2150 O O . ILE B 1 81 ? 11.578 23.641 4.973 1 95 81 ILE B O 1
ATOM 2154 N N . GLU B 1 82 ? 11.484 24.078 2.82 1 95.25 82 GLU B N 1
ATOM 2155 C CA . GLU B 1 82 ? 10.695 25.297 3.008 1 95.25 82 GLU B CA 1
ATOM 2156 C C . GLU B 1 82 ? 9.367 25 3.688 1 95.25 82 GLU B C 1
ATOM 2158 O O . GLU B 1 82 ? 8.93 25.734 4.57 1 95.25 82 GLU B O 1
ATOM 2163 N N . LEU B 1 83 ? 8.719 23.984 3.275 1 97.31 83 LEU B N 1
ATOM 2164 C CA . LEU B 1 83 ? 7.434 23.609 3.844 1 97.31 83 LEU B CA 1
ATOM 2165 C C . LEU B 1 83 ? 7.586 23.172 5.301 1 97.31 83 LEU B C 1
ATOM 2167 O O . LEU B 1 83 ? 6.758 23.516 6.145 1 97.31 83 LEU B O 1
ATOM 2171 N N . ARG B 1 84 ? 8.648 22.438 5.543 1 97.25 84 ARG B N 1
ATOM 2172 C CA . ARG B 1 84 ? 8.945 22.078 6.922 1 97.25 84 ARG B CA 1
ATOM 2173 C C . ARG B 1 84 ? 9.141 23.312 7.789 1 97.25 84 ARG B C 1
ATOM 2175 O O . ARG B 1 84 ? 8.625 23.391 8.906 1 97.25 84 ARG B O 1
ATOM 2182 N N . ARG B 1 85 ? 9.852 24.297 7.289 1 96.12 85 ARG B N 1
ATOM 2183 C CA . ARG B 1 85 ? 10.117 25.531 8.023 1 96.12 85 ARG B CA 1
ATOM 2184 C C . ARG B 1 85 ? 8.836 26.344 8.219 1 96.12 85 ARG B C 1
ATOM 2186 O O . ARG B 1 85 ? 8.648 26.984 9.258 1 96.12 85 ARG B O 1
ATOM 2193 N N . TRP B 1 86 ? 8.047 26.328 7.301 1 96.94 86 TRP B N 1
ATOM 2194 C CA . TRP B 1 86 ? 6.832 27.141 7.258 1 96.94 86 TRP B CA 1
ATOM 2195 C C . TRP B 1 86 ? 5.809 26.625 8.266 1 96.94 86 TRP B C 1
ATOM 2197 O O . TRP B 1 86 ? 5.191 27.406 8.984 1 96.94 86 TRP B O 1
ATOM 2207 N N . ALA B 1 87 ? 5.688 25.359 8.461 1 98 87 ALA B N 1
ATOM 2208 C CA . ALA B 1 87 ? 4.566 24.766 9.18 1 98 87 ALA B CA 1
ATOM 2209 C C . ALA B 1 87 ? 4.852 24.688 10.68 1 98 87 ALA B C 1
ATOM 2211 O O . ALA B 1 87 ? 5.965 24.344 11.086 1 98 87 ALA B O 1
ATOM 2212 N N . ASP B 1 88 ? 3.828 25 11.422 1 97.56 88 ASP B N 1
ATOM 2213 C CA . ASP B 1 88 ? 3.895 24.797 12.867 1 97.56 88 ASP B CA 1
ATOM 2214 C C . ASP B 1 88 ? 3.504 23.359 13.234 1 97.56 88 ASP B C 1
ATOM 2216 O O . ASP B 1 88 ? 3.924 22.844 14.273 1 97.56 88 ASP B O 1
ATOM 2220 N N . LEU B 1 89 ? 2.717 22.797 12.438 1 98.38 89 LEU B N 1
ATOM 2221 C CA . LEU B 1 89 ? 2.203 21.438 12.633 1 98.38 89 LEU B CA 1
ATOM 2222 C C . LEU B 1 89 ? 1.937 20.766 11.297 1 98.38 89 LEU B C 1
ATOM 2224 O O . LEU B 1 89 ? 1.439 21.391 10.359 1 98.38 89 LEU B O 1
ATOM 2228 N N . MET B 1 90 ? 2.254 19.453 11.266 1 98.75 90 MET B N 1
ATOM 2229 C CA . MET B 1 90 ? 1.879 18.656 10.094 1 98.75 90 MET B CA 1
ATOM 2230 C C . MET B 1 90 ? 0.794 17.656 10.445 1 98.75 90 MET B C 1
ATOM 2232 O O . MET B 1 90 ? 0.861 17 11.492 1 98.75 90 MET B O 1
ATOM 2236 N N . LEU B 1 91 ? -0.164 17.594 9.625 1 98.94 91 LEU B N 1
ATOM 2237 C CA . LEU B 1 91 ? -1.227 16.594 9.703 1 98.94 91 LEU B CA 1
ATOM 2238 C C . LEU B 1 91 ? -1.271 15.75 8.43 1 98.94 91 LEU B C 1
ATOM 2240 O O . LEU B 1 91 ? -1.438 16.281 7.332 1 98.94 91 LEU B O 1
ATOM 2244 N N . ILE B 1 92 ? -1.067 14.461 8.57 1 98.94 92 ILE B N 1
ATOM 2245 C CA . ILE B 1 92 ? -1.259 13.57 7.426 1 98.94 92 ILE B CA 1
ATOM 2246 C C . ILE B 1 92 ? -2.625 12.891 7.52 1 98.94 92 ILE B C 1
ATOM 2248 O O . ILE B 1 92 ? -2.83 12.008 8.352 1 98.94 92 ILE B O 1
ATOM 2252 N N . ALA B 1 93 ? -3.564 13.359 6.633 1 98.88 93 ALA B N 1
ATOM 2253 C CA . ALA B 1 93 ? -4.945 12.883 6.648 1 98.88 93 ALA B CA 1
ATOM 2254 C C . ALA B 1 93 ? -5.574 12.977 5.262 1 98.88 93 ALA B C 1
ATOM 2256 O O . ALA B 1 93 ? -5.883 14.07 4.785 1 98.88 93 ALA B O 1
ATOM 2257 N N . PRO B 1 94 ? -5.746 11.797 4.648 1 98.75 94 PRO B N 1
ATOM 2258 C CA . PRO B 1 94 ? -5.551 10.438 5.164 1 98.75 94 PRO B CA 1
ATOM 2259 C C . PRO B 1 94 ? -4.121 9.93 4.969 1 98.75 94 PRO B C 1
ATOM 2261 O O . PRO B 1 94 ? -3.428 10.367 4.047 1 98.75 94 PRO B O 1
ATOM 2264 N N . LEU B 1 95 ? -3.709 9.031 5.883 1 98.88 95 LEU B N 1
ATOM 2265 C CA . LEU B 1 95 ? -2.494 8.25 5.691 1 98.88 95 LEU B CA 1
ATOM 2266 C C . LEU B 1 95 ? -2.826 6.84 5.211 1 98.88 95 LEU B C 1
ATOM 2268 O O . LEU B 1 95 ? -3.344 6.023 5.977 1 98.88 95 LEU B O 1
ATOM 2272 N N . ASP B 1 96 ? -2.467 6.562 3.957 1 98.56 96 ASP B N 1
ATOM 2273 C CA . ASP B 1 96 ? -2.779 5.25 3.402 1 98.56 96 ASP B CA 1
ATOM 2274 C C . ASP B 1 96 ? -1.707 4.227 3.775 1 98.56 96 ASP B C 1
ATOM 2276 O O . ASP B 1 96 ? -0.686 4.582 4.371 1 98.56 96 ASP B O 1
ATOM 2280 N N . ALA B 1 97 ? -1.927 2.941 3.428 1 98.69 97 ALA B N 1
ATOM 2281 C CA . ALA B 1 97 ? -1.057 1.833 3.814 1 98.69 97 ALA B CA 1
ATOM 2282 C C . ALA B 1 97 ? 0.325 1.976 3.184 1 98.69 97 ALA B C 1
ATOM 2284 O O . ALA B 1 97 ? 1.342 1.742 3.842 1 98.69 97 ALA B O 1
ATOM 2285 N N . ASN B 1 98 ? 0.389 2.32 1.929 1 98.69 98 ASN B N 1
ATOM 2286 C CA . ASN B 1 98 ? 1.654 2.432 1.211 1 98.69 98 ASN B CA 1
ATOM 2287 C C . ASN B 1 98 ? 2.545 3.516 1.809 1 98.69 98 ASN B C 1
ATOM 2289 O O . ASN B 1 98 ? 3.727 3.281 2.07 1 98.69 98 ASN B O 1
ATOM 2293 N N . THR B 1 99 ? 1.994 4.684 1.992 1 98.81 99 THR B N 1
ATOM 2294 C CA . THR B 1 99 ? 2.756 5.785 2.568 1 98.81 99 THR B CA 1
ATOM 2295 C C . THR B 1 99 ? 3.143 5.48 4.012 1 98.81 99 THR B C 1
ATOM 2297 O O . THR B 1 99 ? 4.242 5.82 4.453 1 98.81 99 THR B O 1
ATOM 2300 N N . LEU B 1 100 ? 2.244 4.855 4.766 1 98.88 100 LEU B N 1
ATOM 2301 C CA . LEU B 1 100 ? 2.59 4.387 6.102 1 98.88 100 LEU B CA 1
ATOM 2302 C C . LEU B 1 100 ? 3.842 3.516 6.066 1 98.88 100 LEU B C 1
ATOM 2304 O O . LEU B 1 100 ? 4.777 3.732 6.84 1 98.88 100 LEU B O 1
ATOM 2308 N N . ALA B 1 101 ? 3.85 2.551 5.168 1 98.81 101 ALA B N 1
ATOM 2309 C CA . ALA B 1 101 ? 4.988 1.649 5.023 1 98.81 101 ALA B CA 1
ATOM 2310 C C . ALA B 1 101 ? 6.258 2.42 4.672 1 98.81 101 ALA B C 1
ATOM 2312 O O . ALA B 1 101 ? 7.328 2.154 5.223 1 98.81 101 ALA B O 1
ATOM 2313 N N . LYS B 1 102 ? 6.109 3.375 3.744 1 98.75 102 LYS B N 1
ATOM 2314 C CA . LYS B 1 102 ? 7.266 4.168 3.33 1 98.75 102 LYS B CA 1
ATOM 2315 C C . LYS B 1 102 ? 7.844 4.953 4.504 1 98.75 102 LYS B C 1
ATOM 2317 O O . LYS B 1 102 ? 9.047 4.91 4.75 1 98.75 102 LYS B O 1
ATOM 2322 N N . ILE B 1 103 ? 6.996 5.625 5.238 1 98.69 103 ILE B N 1
ATOM 2323 C CA . ILE B 1 103 ? 7.453 6.453 6.348 1 98.69 103 ILE B CA 1
ATOM 2324 C C . ILE B 1 103 ? 8.086 5.574 7.422 1 98.69 103 ILE B C 1
ATOM 2326 O O . ILE B 1 103 ? 9.164 5.891 7.941 1 98.69 103 ILE B O 1
ATOM 2330 N N . ALA B 1 104 ? 7.488 4.422 7.711 1 98.69 104 ALA B N 1
ATOM 2331 C CA . ALA B 1 104 ? 7.973 3.521 8.758 1 98.69 104 ALA B CA 1
ATOM 2332 C C . ALA B 1 104 ? 9.352 2.967 8.406 1 98.69 104 ALA B C 1
ATOM 2334 O O . ALA B 1 104 ? 10.117 2.586 9.289 1 98.69 104 ALA B O 1
ATOM 2335 N N . ASN B 1 105 ? 9.633 2.934 7.082 1 97.88 105 ASN B N 1
ATOM 2336 C CA . ASN B 1 105 ? 10.898 2.363 6.629 1 97.88 105 ASN B CA 1
ATOM 2337 C C . ASN B 1 105 ? 11.867 3.447 6.176 1 97.88 105 ASN B C 1
ATOM 2339 O O . ASN B 1 105 ? 12.914 3.146 5.598 1 97.88 105 ASN B O 1
ATOM 2343 N N . GLY B 1 106 ? 11.5 4.727 6.336 1 97.5 106 GLY B N 1
ATOM 2344 C CA . GLY B 1 106 ? 12.391 5.84 6.039 1 97.5 106 GLY B CA 1
ATOM 2345 C C . GLY B 1 106 ? 12.469 6.16 4.559 1 97.5 106 GLY B C 1
ATOM 2346 O O . GLY B 1 106 ? 13.359 6.902 4.125 1 97.5 106 GLY B O 1
ATOM 2347 N N . ILE B 1 107 ? 11.586 5.574 3.807 1 97.31 107 ILE B N 1
ATOM 2348 C CA . ILE B 1 107 ? 11.562 5.824 2.371 1 97.31 107 ILE B CA 1
ATOM 2349 C C . ILE B 1 107 ? 10.945 7.195 2.096 1 97.31 107 ILE B C 1
ATOM 2351 O O . ILE B 1 107 ? 9.891 7.531 2.643 1 97.31 107 ILE B O 1
ATOM 2355 N N . CYS B 1 108 ? 11.578 8.008 1.319 1 97.5 108 CYS B N 1
ATOM 2356 C CA . CYS B 1 108 ? 11.094 9.344 0.983 1 97.5 108 CYS B CA 1
ATOM 2357 C C . CYS B 1 108 ? 11.281 9.633 -0.5 1 97.5 108 CYS B C 1
ATOM 2359 O O . CYS B 1 108 ? 12.141 10.438 -0.875 1 97.5 108 CYS B O 1
ATOM 2361 N N . ASP B 1 109 ? 10.352 9.102 -1.233 1 96.69 109 ASP B N 1
ATOM 2362 C CA . ASP B 1 109 ? 10.5 9.117 -2.686 1 96.69 109 ASP B CA 1
ATOM 2363 C C . ASP B 1 109 ? 9.5 10.07 -3.332 1 96.69 109 ASP B C 1
ATOM 2365 O O . ASP B 1 109 ? 9.273 10.016 -4.543 1 96.69 109 ASP B O 1
ATOM 2369 N N . ASN B 1 110 ? 8.812 10.906 -2.588 1 97 110 ASN B N 1
ATOM 2370 C CA . ASN B 1 110 ? 7.941 11.969 -3.078 1 97 110 ASN B CA 1
ATOM 2371 C C . ASN B 1 110 ? 7.945 13.18 -2.143 1 97 110 ASN B C 1
ATOM 2373 O O . ASN B 1 110 ? 8.594 13.148 -1.095 1 97 110 ASN B O 1
ATOM 2377 N N . LEU B 1 111 ? 7.312 14.242 -2.541 1 97.06 111 LEU B N 1
ATOM 2378 C CA . LEU B 1 111 ? 7.367 15.484 -1.781 1 97.06 111 LEU B CA 1
ATOM 2379 C C . LEU B 1 111 ? 6.883 15.273 -0.352 1 97.06 111 LEU B C 1
ATOM 2381 O O . LEU B 1 111 ? 7.539 15.688 0.602 1 97.06 111 LEU B O 1
ATOM 2385 N N . LEU B 1 112 ? 5.738 14.57 -0.18 1 98.56 112 LEU B N 1
ATOM 2386 C CA . LEU B 1 112 ? 5.156 14.336 1.138 1 98.56 112 LEU B CA 1
ATOM 2387 C C . LEU B 1 112 ? 6.125 13.578 2.033 1 98.56 112 LEU B C 1
ATOM 2389 O O . LEU B 1 112 ? 6.414 14.008 3.152 1 98.56 112 LEU B O 1
ATOM 2393 N N . THR B 1 113 ? 6.641 12.484 1.527 1 98.62 113 THR B N 1
ATOM 2394 C CA . THR B 1 113 ? 7.527 11.664 2.342 1 98.62 113 THR B CA 1
ATOM 2395 C C . THR B 1 113 ? 8.852 12.375 2.594 1 98.62 113 THR B C 1
ATOM 2397 O O . THR B 1 113 ? 9.477 12.188 3.637 1 98.62 113 THR B O 1
ATOM 2400 N N . CYS B 1 114 ? 9.305 13.203 1.659 1 97.94 114 CYS B N 1
ATOM 2401 C CA . CYS B 1 114 ? 10.516 14 1.873 1 97.94 114 CYS B CA 1
ATOM 2402 C C . CYS B 1 114 ? 10.328 14.977 3.027 1 97.94 114 CYS B C 1
ATOM 2404 O O . CYS B 1 114 ? 11.219 15.141 3.859 1 97.94 114 CYS B O 1
ATOM 2406 N N . ILE B 1 115 ? 9.188 15.617 3.086 1 98.44 115 ILE B N 1
ATOM 2407 C CA . ILE B 1 115 ? 8.891 16.547 4.172 1 98.44 115 ILE B CA 1
ATOM 2408 C C . ILE B 1 115 ? 8.914 15.797 5.504 1 98.44 115 ILE B C 1
ATOM 2410 O O . ILE B 1 115 ? 9.523 16.266 6.469 1 98.44 115 ILE B O 1
ATOM 2414 N N . VAL B 1 116 ? 8.281 14.648 5.559 1 98.75 116 VAL B N 1
ATOM 2415 C CA . VAL B 1 116 ? 8.211 13.867 6.785 1 98.75 116 VAL B CA 1
ATOM 2416 C C . VAL B 1 116 ? 9.625 13.461 7.219 1 98.75 116 VAL B C 1
ATOM 2418 O O . VAL B 1 116 ? 9.969 13.555 8.398 1 98.75 116 VAL B O 1
ATOM 2421 N N . ARG B 1 117 ? 10.438 13.062 6.227 1 98.5 117 ARG B N 1
ATOM 2422 C CA . ARG B 1 117 ? 11.797 12.617 6.516 1 98.5 117 ARG B CA 1
ATOM 2423 C C . ARG B 1 117 ? 12.648 13.758 7.059 1 98.5 117 ARG B C 1
ATOM 2425 O O . ARG B 1 117 ? 13.555 13.539 7.863 1 98.5 117 ARG B O 1
ATOM 2432 N N . ALA B 1 118 ? 12.359 14.961 6.633 1 98 118 ALA B N 1
ATOM 2433 C CA . ALA B 1 118 ? 13.109 16.141 7.039 1 98 118 ALA B CA 1
ATOM 2434 C C . ALA B 1 118 ? 12.383 16.906 8.148 1 98 118 ALA B C 1
ATOM 2436 O O . ALA B 1 118 ? 12.742 18.031 8.477 1 98 118 ALA B O 1
ATOM 2437 N N . TRP B 1 119 ? 11.32 16.391 8.727 1 98.38 119 TRP B N 1
ATOM 2438 C CA . TRP B 1 119 ? 10.469 17.094 9.672 1 98.38 119 TRP B CA 1
ATOM 2439 C C . TRP B 1 119 ? 11.25 17.484 10.922 1 98.38 119 TRP B C 1
ATOM 2441 O O . TRP B 1 119 ? 12.125 16.75 11.375 1 98.38 119 TRP B O 1
ATOM 2451 N N . ASP B 1 120 ? 11 18.656 11.438 1 97.5 120 ASP B N 1
ATOM 2452 C CA . ASP B 1 120 ? 11.516 19.094 12.727 1 97.5 120 ASP B CA 1
ATOM 2453 C C . ASP B 1 120 ? 10.844 18.328 13.875 1 97.5 120 ASP B C 1
ATOM 2455 O O . ASP B 1 120 ? 9.672 18.578 14.18 1 97.5 120 ASP B O 1
ATOM 2459 N N . MET B 1 121 ? 11.586 17.531 14.594 1 96.38 121 MET B N 1
ATOM 2460 C CA . MET B 1 121 ? 11.008 16.625 15.578 1 96.38 121 MET B CA 1
ATOM 2461 C C . MET B 1 121 ? 10.539 17.375 16.812 1 96.38 121 MET B C 1
ATOM 2463 O O . MET B 1 121 ? 9.867 16.812 17.672 1 96.38 121 MET B O 1
ATOM 2467 N N . GLN B 1 122 ? 10.805 18.609 16.859 1 95.81 122 GLN B N 1
ATOM 2468 C CA . GLN B 1 122 ? 10.305 19.438 17.953 1 95.81 122 GLN B CA 1
ATOM 2469 C C . GLN B 1 122 ? 8.891 19.922 17.672 1 95.81 122 GLN B C 1
ATOM 2471 O O . GLN B 1 122 ? 8.211 20.438 18.562 1 95.81 122 GLN B O 1
ATOM 2476 N N . ARG B 1 123 ? 8.461 19.812 16.484 1 97.19 123 ARG B N 1
ATOM 2477 C CA . ARG B 1 123 ? 7.109 20.203 16.109 1 97.19 123 ARG B CA 1
ATOM 2478 C C . ARG B 1 123 ? 6.203 18.984 15.953 1 97.19 123 ARG B C 1
ATOM 2480 O O . ARG B 1 123 ? 6.656 17.922 15.539 1 97.19 123 ARG B O 1
ATOM 2487 N N . PRO B 1 124 ? 4.93 19.188 16.219 1 98.31 124 PRO B N 1
ATOM 2488 C CA . PRO B 1 124 ? 4.023 18.031 16.234 1 98.31 124 PRO B CA 1
ATOM 2489 C C . PRO B 1 124 ? 3.678 17.547 14.828 1 98.31 124 PRO B C 1
ATOM 2491 O O . PRO B 1 124 ? 3.527 18.359 13.906 1 98.31 124 PRO B O 1
ATOM 2494 N N . LEU B 1 125 ? 3.586 16.297 14.711 1 98.75 125 LEU B N 1
ATOM 2495 C CA . LEU B 1 125 ? 3.08 15.617 13.523 1 98.75 125 LEU B CA 1
ATOM 2496 C C . LEU B 1 125 ? 1.994 14.609 13.898 1 98.75 125 LEU B C 1
ATOM 2498 O O . LEU B 1 125 ? 2.217 13.734 14.734 1 98.75 125 LEU B O 1
ATOM 2502 N N . LEU B 1 126 ? 0.812 14.797 13.391 1 98.94 126 LEU B N 1
ATOM 2503 C CA . LEU B 1 126 ? -0.31 13.883 13.57 1 98.94 126 LEU B CA 1
ATOM 2504 C C . LEU B 1 126 ? -0.61 13.117 12.289 1 98.94 126 LEU B C 1
ATOM 2506 O O . LEU B 1 126 ? -0.358 13.617 11.188 1 98.94 126 LEU B O 1
ATOM 2510 N N . PHE B 1 127 ? -1.098 11.883 12.453 1 98.94 127 PHE B N 1
ATOM 2511 C CA . PHE B 1 127 ? -1.481 11.133 11.266 1 98.94 127 PHE B CA 1
ATOM 2512 C C . PHE B 1 127 ? -2.779 10.367 11.5 1 98.94 127 PHE B C 1
ATOM 2514 O O . PHE B 1 127 ? -3.023 9.883 12.609 1 98.94 127 PHE B O 1
ATOM 2521 N N . ALA B 1 128 ? -3.592 10.375 10.508 1 98.94 128 ALA B N 1
ATOM 2522 C CA . ALA B 1 128 ? -4.871 9.672 10.523 1 98.94 128 ALA B CA 1
ATOM 2523 C C . ALA B 1 128 ? -4.887 8.539 9.5 1 98.94 128 ALA B C 1
ATOM 2525 O O . ALA B 1 128 ? -5.168 8.766 8.32 1 98.94 128 ALA B O 1
ATOM 2526 N N . PRO B 1 129 ? -4.703 7.285 9.969 1 98.81 129 PRO B N 1
ATOM 2527 C CA . PRO B 1 129 ? -4.684 6.168 9.023 1 98.81 129 PRO B CA 1
ATOM 2528 C C . PRO B 1 129 ? -6.031 5.941 8.344 1 98.81 129 PRO B C 1
ATOM 2530 O O . PRO B 1 129 ? -7.078 6.148 8.961 1 98.81 129 PRO B O 1
ATOM 2533 N N . ALA B 1 130 ? -5.992 5.605 7.141 1 98.12 130 ALA B N 1
ATOM 2534 C CA . ALA B 1 130 ? -7.18 5.266 6.363 1 98.12 130 ALA B CA 1
ATOM 2535 C C . ALA B 1 130 ? -6.863 4.195 5.316 1 98.12 130 ALA B C 1
ATOM 2537 O O . ALA B 1 130 ? -6.148 4.461 4.348 1 98.12 130 ALA B O 1
ATOM 2538 N N . MET B 1 131 ? -7.434 3.021 5.465 1 97.12 131 MET B N 1
ATOM 2539 C CA . MET B 1 131 ? -7.191 1.899 4.562 1 97.12 131 MET B CA 1
ATOM 2540 C C . MET B 1 131 ? -8.289 0.848 4.695 1 97.12 131 MET B C 1
ATOM 2542 O O . MET B 1 131 ? -9.156 0.957 5.562 1 97.12 131 MET B O 1
ATOM 2546 N N . ASN B 1 132 ? -8.281 -0.092 3.787 1 94.75 132 ASN B N 1
ATOM 2547 C CA . ASN B 1 132 ? -9.219 -1.21 3.869 1 94.75 132 ASN B CA 1
ATOM 2548 C C . ASN B 1 132 ? -9 -2.027 5.141 1 94.75 132 ASN B C 1
ATOM 2550 O O . ASN B 1 132 ? -7.887 -2.104 5.652 1 94.75 132 ASN B O 1
ATOM 2554 N N . THR B 1 133 ? -10.062 -2.645 5.598 1 96.5 133 THR B N 1
ATOM 2555 C CA . THR B 1 133 ? -10.031 -3.398 6.848 1 96.5 133 THR B CA 1
ATOM 2556 C C . THR B 1 133 ? -8.977 -4.496 6.789 1 96.5 133 THR B C 1
ATOM 2558 O O . THR B 1 133 ? -8.273 -4.738 7.773 1 96.5 133 THR B O 1
ATOM 2561 N N . PHE B 1 134 ? -8.836 -5.18 5.711 1 96.25 134 PHE B N 1
ATOM 2562 C CA . PHE B 1 134 ? -7.875 -6.273 5.598 1 96.25 134 PHE B CA 1
ATOM 2563 C C . PHE B 1 134 ? -6.449 -5.738 5.59 1 96.25 134 PHE B C 1
ATOM 2565 O O . PHE B 1 134 ? -5.531 -6.398 6.074 1 96.25 134 PHE B O 1
ATOM 2572 N N . MET B 1 135 ? -6.25 -4.543 5.027 1 97.62 135 MET B N 1
ATOM 2573 C CA . MET B 1 135 ? -4.941 -3.898 5.121 1 97.62 135 MET B CA 1
ATOM 2574 C C . MET B 1 135 ? -4.633 -3.506 6.562 1 97.62 135 MET B C 1
ATOM 2576 O O . MET B 1 135 ? -3.508 -3.695 7.031 1 97.62 135 MET B O 1
ATOM 2580 N N . TRP B 1 136 ? -5.664 -2.971 7.238 1 97.81 136 TRP B N 1
ATOM 2581 C CA . TRP B 1 136 ? -5.512 -2.561 8.633 1 97.81 136 TRP B CA 1
ATOM 2582 C C . TRP B 1 136 ? -5.18 -3.754 9.516 1 97.81 136 TRP B C 1
ATOM 2584 O O . TRP B 1 136 ? -4.324 -3.658 10.398 1 97.81 136 TRP B O 1
ATOM 2594 N N . ASP B 1 137 ? -5.82 -4.863 9.172 1 96.81 137 ASP B N 1
ATOM 2595 C CA . ASP B 1 137 ? -5.68 -6.051 10.008 1 96.81 137 ASP B CA 1
ATOM 2596 C C . ASP B 1 137 ? -4.398 -6.809 9.672 1 96.81 137 ASP B C 1
ATOM 2598 O O . ASP B 1 137 ? -4.004 -7.727 10.391 1 96.81 137 ASP B O 1
ATOM 2602 N N . HIS B 1 138 ? -3.803 -6.512 8.5 1 97 138 HIS B N 1
ATOM 2603 C CA . HIS B 1 138 ? -2.521 -7.133 8.188 1 97 138 HIS B CA 1
ATOM 2604 C C . HIS B 1 138 ? -1.516 -6.93 9.312 1 97 138 HIS B C 1
ATOM 2606 O O . HIS B 1 138 ? -1.393 -5.824 9.852 1 97 138 HIS B O 1
ATOM 2612 N N . PRO B 1 139 ? -0.74 -7.887 9.727 1 96 139 PRO B N 1
ATOM 2613 C CA . PRO B 1 139 ? 0.14 -7.816 10.891 1 96 139 PRO B CA 1
ATOM 2614 C C . PRO B 1 139 ? 1.159 -6.684 10.797 1 96 139 PRO B C 1
ATOM 2616 O O . PRO B 1 139 ? 1.558 -6.117 11.812 1 96 139 PRO B O 1
ATOM 2619 N N . ILE B 1 140 ? 1.52 -6.332 9.648 1 97.69 140 ILE B N 1
ATOM 2620 C CA . ILE B 1 140 ? 2.594 -5.363 9.484 1 97.69 140 ILE B CA 1
ATOM 2621 C C . ILE B 1 140 ? 2.086 -3.965 9.828 1 97.69 140 ILE B C 1
ATOM 2623 O O . ILE B 1 140 ? 2.875 -3.072 10.156 1 97.69 140 ILE B O 1
ATOM 2627 N N . THR B 1 141 ? 0.777 -3.709 9.688 1 98.62 141 THR B N 1
ATOM 2628 C CA . THR B 1 141 ? 0.218 -2.379 9.906 1 98.62 141 THR B CA 1
ATOM 2629 C C . THR B 1 141 ? 0.421 -1.931 11.344 1 98.62 141 THR B C 1
ATOM 2631 O O . THR B 1 141 ? 0.904 -0.824 11.602 1 98.62 141 THR B O 1
ATOM 2634 N N . ALA B 1 142 ? 0.1 -2.82 12.312 1 98.12 142 ALA B N 1
ATOM 2635 C CA . ALA B 1 142 ? 0.286 -2.48 13.719 1 98.12 142 ALA B CA 1
ATOM 2636 C C . ALA B 1 142 ? 1.751 -2.184 14.023 1 98.12 142 ALA B C 1
ATOM 2638 O O . ALA B 1 142 ? 2.061 -1.247 14.766 1 98.12 142 ALA B O 1
ATOM 2639 N N . GLN B 1 143 ? 2.627 -2.982 13.422 1 98.19 143 GLN B N 1
ATOM 2640 C CA . GLN B 1 143 ? 4.059 -2.764 13.594 1 98.19 143 GLN B CA 1
ATOM 2641 C C . GLN B 1 143 ? 4.473 -1.384 13.086 1 98.19 143 GLN B C 1
ATOM 2643 O O . GLN B 1 143 ? 5.215 -0.668 13.766 1 98.19 143 GLN B O 1
ATOM 2648 N N . GLN B 1 144 ? 3.963 -1.003 11.992 1 98.75 144 GLN B N 1
ATOM 2649 C CA . GLN B 1 144 ? 4.344 0.255 11.359 1 98.75 144 GLN B CA 1
ATOM 2650 C C . GLN B 1 144 ? 3.76 1.448 12.109 1 98.75 144 GLN B C 1
ATOM 2652 O O . GLN B 1 144 ? 4.422 2.48 12.258 1 98.75 144 GLN B O 1
ATOM 2657 N N . ILE B 1 145 ? 2.508 1.35 12.578 1 98.75 145 ILE B N 1
ATOM 2658 C CA . ILE B 1 145 ? 1.901 2.379 13.422 1 98.75 145 ILE B CA 1
ATOM 2659 C C . ILE B 1 145 ? 2.758 2.604 14.664 1 98.75 145 ILE B C 1
ATOM 2661 O O . ILE B 1 145 ? 3.053 3.746 15.023 1 98.75 145 ILE B O 1
ATOM 2665 N N . ASN B 1 146 ? 3.203 1.543 15.266 1 98.62 146 ASN B N 1
ATOM 2666 C CA . ASN B 1 146 ? 4.035 1.641 16.469 1 98.62 146 ASN B CA 1
ATOM 2667 C C . ASN B 1 146 ? 5.371 2.309 16.156 1 98.62 146 ASN B C 1
ATOM 2669 O O . ASN B 1 146 ? 5.875 3.096 16.969 1 98.62 146 ASN B O 1
ATOM 2673 N N . VAL B 1 147 ? 5.938 1.999 15.039 1 98.62 147 VAL B N 1
ATOM 2674 C CA . VAL B 1 147 ? 7.184 2.637 14.625 1 98.62 147 VAL B CA 1
ATOM 2675 C C . VAL B 1 147 ? 6.992 4.148 14.562 1 98.62 147 VAL B C 1
ATOM 2677 O O . VAL B 1 147 ? 7.809 4.906 15.094 1 98.62 147 VAL B O 1
ATOM 2680 N N . LEU B 1 148 ? 5.93 4.641 13.953 1 98.69 148 LEU B N 1
ATOM 2681 C CA . LEU B 1 148 ? 5.668 6.074 13.859 1 98.69 148 LEU B CA 1
ATOM 2682 C C . LEU B 1 148 ? 5.504 6.688 15.242 1 98.69 148 LEU B C 1
ATOM 2684 O O . LEU B 1 148 ? 6.004 7.785 15.508 1 98.69 148 LEU B O 1
ATOM 2688 N N . LYS B 1 149 ? 4.812 6 16.094 1 98.56 149 LYS B N 1
ATOM 2689 C CA . LYS B 1 149 ? 4.609 6.492 17.438 1 98.56 149 LYS B CA 1
ATOM 2690 C C . LYS B 1 149 ? 5.934 6.613 18.188 1 98.56 149 LYS B C 1
ATOM 2692 O O . LYS B 1 149 ? 6.125 7.539 18.984 1 98.56 149 LYS B O 1
ATOM 2697 N N . THR B 1 150 ? 6.848 5.711 17.922 1 98.31 150 THR B N 1
ATOM 2698 C CA . THR B 1 150 ? 8.156 5.758 18.578 1 98.31 150 THR B CA 1
ATOM 2699 C C . THR B 1 150 ? 8.945 6.977 18.109 1 98.31 150 THR B C 1
ATOM 2701 O O . THR B 1 150 ? 9.836 7.449 18.828 1 98.31 150 THR B O 1
ATOM 2704 N N . PHE B 1 151 ? 8.664 7.516 16.938 1 97.81 151 PHE B N 1
ATOM 2705 C CA . PHE B 1 151 ? 9.297 8.742 16.453 1 97.81 151 PHE B CA 1
ATOM 2706 C C . PHE B 1 151 ? 8.758 9.953 17.203 1 97.81 151 PHE B C 1
ATOM 2708 O O . PHE B 1 151 ? 9.352 11.031 17.156 1 97.81 151 PHE B O 1
ATOM 2715 N N . GLY B 1 152 ? 7.594 9.773 17.812 1 97.81 152 GLY B N 1
ATOM 2716 C CA . GLY B 1 152 ? 6.934 10.883 18.5 1 97.81 152 GLY B CA 1
ATOM 2717 C C . GLY B 1 152 ? 5.711 11.391 17.75 1 97.81 152 GLY B C 1
ATOM 2718 O O . GLY B 1 152 ? 5.105 12.383 18.156 1 97.81 152 GLY B O 1
ATOM 2719 N N . TYR B 1 153 ? 5.41 10.766 16.578 1 98.56 153 TYR B N 1
ATOM 2720 C CA . TYR B 1 153 ? 4.199 11.148 15.852 1 98.56 153 TYR B CA 1
ATOM 2721 C C . TYR B 1 153 ? 2.951 10.711 16.609 1 98.56 153 TYR B C 1
ATOM 2723 O O . TYR B 1 153 ? 2.977 9.719 17.344 1 98.56 153 TYR B O 1
ATOM 2731 N N . LYS B 1 154 ? 1.892 11.445 16.453 1 98.62 154 LYS B N 1
ATOM 2732 C CA . LYS B 1 154 ? 0.66 11.156 17.172 1 98.62 154 LYS B CA 1
ATOM 2733 C C . LYS B 1 154 ? -0.414 10.602 16.25 1 98.62 154 LYS B C 1
ATOM 2735 O O . LYS B 1 154 ? -0.724 11.211 15.211 1 98.62 154 LYS B O 1
ATOM 2740 N N . GLU B 1 155 ? -0.957 9.5 16.656 1 98.81 155 GLU B N 1
ATOM 2741 C CA . GLU B 1 155 ? -1.992 8.844 15.867 1 98.81 155 GLU B CA 1
ATOM 2742 C C . GLU B 1 155 ? -3.371 9.422 16.188 1 98.81 155 GLU B C 1
ATOM 2744 O O . GLU B 1 155 ? -3.707 9.648 17.344 1 98.81 155 GLU B O 1
ATOM 2749 N N . ILE B 1 156 ? -4.121 9.711 15.172 1 98.75 156 ILE B N 1
ATOM 2750 C CA . ILE B 1 156 ? -5.57 9.836 15.25 1 98.75 156 ILE B CA 1
ATOM 2751 C C . ILE B 1 156 ? -6.223 8.523 14.805 1 98.75 156 ILE B C 1
ATOM 2753 O O . ILE B 1 156 ? -6.312 8.242 13.609 1 98.75 156 ILE B O 1
ATOM 2757 N N . PRO B 1 157 ? -6.664 7.789 15.688 1 97.88 157 PRO B N 1
ATOM 2758 C CA . PRO B 1 157 ? -7.035 6.402 15.398 1 97.88 157 PRO B CA 1
ATOM 2759 C C . PRO B 1 157 ? -8.172 6.293 14.391 1 97.88 157 PRO B C 1
ATOM 2761 O O . PRO B 1 157 ? -9.086 7.125 14.383 1 97.88 157 PRO B O 1
ATOM 2764 N N . CYS B 1 158 ? -8.031 5.258 13.578 1 97.06 158 CYS B N 1
ATOM 2765 C CA . CYS B 1 158 ? -9.125 4.973 12.648 1 97.06 158 CYS B CA 1
ATOM 2766 C C . CYS B 1 158 ? -10.367 4.512 13.398 1 97.06 158 CYS B C 1
ATOM 2768 O O . CYS B 1 158 ? -10.32 4.297 14.609 1 97.06 158 CYS B O 1
ATOM 2770 N N . ILE B 1 159 ? -11.43 4.438 12.703 1 96.62 159 ILE B N 1
ATOM 2771 C CA . ILE B 1 159 ? -12.688 4.051 13.328 1 96.62 159 ILE B CA 1
ATOM 2772 C C . ILE B 1 159 ? -13.281 2.848 12.594 1 96.62 159 ILE B C 1
ATOM 2774 O O . ILE B 1 159 ? -12.828 2.488 11.508 1 96.62 159 ILE B O 1
ATOM 2778 N N . LYS B 1 160 ? -14.203 2.186 13.297 1 94.69 160 LYS B N 1
ATOM 2779 C CA . LYS B 1 160 ? -14.93 1.068 12.703 1 94.69 160 LYS B CA 1
ATOM 2780 C C . LYS B 1 160 ? -16.172 1.556 11.961 1 94.69 160 LYS B C 1
ATOM 2782 O O . LYS B 1 160 ? -16.984 2.301 12.516 1 94.69 160 LYS B O 1
ATOM 2787 N N . LYS B 1 161 ? -16.266 1.159 10.688 1 89.5 161 LYS B N 1
ATOM 2788 C CA . LYS B 1 161 ? -17.453 1.475 9.891 1 89.5 161 LYS B CA 1
ATOM 2789 C C . LYS B 1 161 ? -17.516 0.586 8.648 1 89.5 161 LYS B C 1
ATOM 2791 O O . LYS B 1 161 ? -16.656 -0.262 8.438 1 89.5 161 LYS B O 1
ATOM 2796 N N . LYS B 1 162 ? -18.688 0.649 8.039 1 86.19 162 LYS B N 1
ATOM 2797 C CA . LYS B 1 162 ? -18.75 0.083 6.695 1 86.19 162 LYS B CA 1
ATOM 2798 C C . LYS B 1 162 ? -17.938 0.921 5.715 1 86.19 162 LYS B C 1
ATOM 2800 O O . LYS B 1 162 ? -18.203 2.113 5.539 1 86.19 162 LYS B O 1
ATOM 2805 N N . LEU B 1 163 ? -16.984 0.314 5.125 1 82.69 163 LEU B N 1
ATOM 2806 C CA . LEU B 1 163 ? -16.047 1.023 4.254 1 82.69 163 LEU B CA 1
ATOM 2807 C C . LEU B 1 163 ? -16.609 1.131 2.838 1 82.69 163 LEU B C 1
ATOM 2809 O O . LEU B 1 163 ? -17.578 0.46 2.496 1 82.69 163 LEU B O 1
ATOM 2813 N N . ALA B 1 164 ? -15.992 2.002 2.033 1 75.56 164 ALA B N 1
ATOM 2814 C CA . ALA B 1 164 ? -16.422 2.238 0.656 1 75.56 164 ALA B CA 1
ATOM 2815 C C . ALA B 1 164 ? -16.375 0.95 -0.161 1 75.56 164 ALA B C 1
ATOM 2817 O O . ALA B 1 164 ? -17.188 0.75 -1.064 1 75.56 164 ALA B O 1
ATOM 2818 N N . CYS B 1 165 ? -15.516 0.07 0.191 1 78.38 165 CYS B N 1
ATOM 2819 C CA . CYS B 1 165 ? -15.32 -1.172 -0.549 1 78.38 165 CYS B CA 1
ATOM 2820 C C . CYS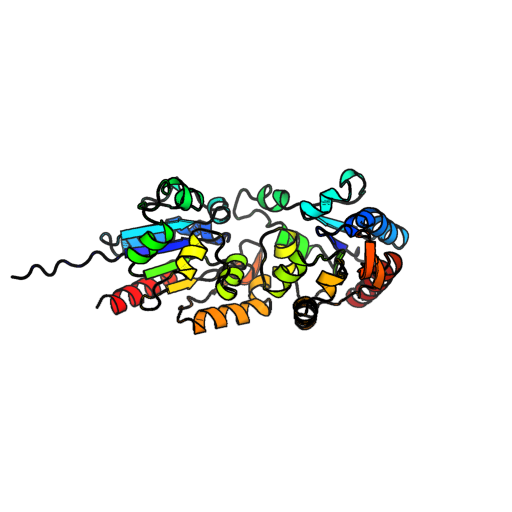 B 1 165 ? -16.328 -2.229 -0.121 1 78.38 165 CYS B C 1
ATOM 2822 O O . CYS B 1 165 ? -16.422 -3.295 -0.73 1 78.38 165 CYS B O 1
ATOM 2824 N N . GLY B 1 166 ? -17.078 -1.965 0.942 1 79.81 166 GLY B N 1
ATOM 2825 C CA . GLY B 1 166 ? -18.125 -2.879 1.373 1 79.81 166 GLY B CA 1
ATOM 2826 C C . GLY B 1 166 ? -17.75 -3.691 2.596 1 79.81 166 GLY B C 1
ATOM 2827 O O . GLY B 1 166 ? -18.609 -4.273 3.254 1 79.81 166 GLY B O 1
ATOM 2828 N N . ASP B 1 167 ? -16.484 -3.721 2.918 1 84.56 167 ASP B N 1
ATOM 2829 C CA . ASP B 1 167 ? -16.031 -4.414 4.117 1 84.56 167 ASP B CA 1
ATOM 2830 C C . ASP B 1 167 ? -16.406 -3.635 5.379 1 84.56 167 ASP B C 1
ATOM 2832 O O . ASP B 1 167 ? -16.562 -2.412 5.336 1 84.56 167 ASP B O 1
ATOM 2836 N N . THR B 1 168 ? -16.625 -4.332 6.41 1 87.31 168 THR B N 1
ATOM 2837 C CA . THR B 1 168 ? -16.891 -3.707 7.699 1 87.31 168 THR B CA 1
ATOM 2838 C C . THR B 1 168 ? -15.773 -4.016 8.688 1 87.31 168 THR B C 1
ATOM 2840 O O . THR B 1 168 ? -15.312 -5.156 8.773 1 87.31 168 THR B O 1
ATOM 2843 N N . GLY B 1 169 ? -15.344 -3.031 9.328 1 91.94 169 GLY B N 1
ATOM 2844 C CA . GLY B 1 169 ? -14.273 -3.17 10.297 1 91.94 169 GLY B CA 1
ATOM 2845 C C . GLY B 1 169 ? -13.492 -1.887 10.516 1 91.94 169 GLY B C 1
ATOM 2846 O O . GLY B 1 169 ? -13.953 -0.804 10.156 1 91.94 169 GLY B O 1
ATOM 2847 N N . TYR B 1 170 ? -12.406 -2.021 11.242 1 94.88 170 TYR B N 1
ATOM 2848 C CA . TYR B 1 170 ? -11.539 -0.866 11.438 1 94.88 170 TYR B CA 1
ATOM 2849 C C . TYR B 1 170 ? -10.781 -0.525 10.164 1 94.88 170 TYR B C 1
ATOM 2851 O O . TYR B 1 170 ? -10.711 -1.34 9.242 1 94.88 170 TYR B O 1
ATOM 2859 N N . GLY B 1 171 ? -10.266 0.663 10.062 1 95.81 171 GLY B N 1
ATOM 2860 C CA . GLY B 1 171 ? -9.492 1.1 8.906 1 95.81 171 GLY B CA 1
ATOM 2861 C C . GLY B 1 171 ? -10.016 2.389 8.297 1 95.81 171 GLY B C 1
ATOM 2862 O O . GLY B 1 171 ? -9.297 3.059 7.551 1 95.81 171 GLY B O 1
ATOM 2863 N N . ALA B 1 172 ? -11.242 2.688 8.68 1 96.38 172 ALA B N 1
ATOM 2864 C CA . ALA B 1 172 ? -11.812 3.947 8.203 1 96.38 172 ALA B CA 1
ATOM 2865 C C . ALA B 1 172 ? -11.172 5.141 8.914 1 96.38 172 ALA B C 1
ATOM 2867 O O . ALA B 1 172 ? -10.93 5.094 10.125 1 96.38 172 ALA B O 1
ATOM 2868 N N . MET B 1 173 ? -10.961 6.137 8.172 1 97.88 173 MET B N 1
ATOM 2869 C CA . MET B 1 173 ? -10.391 7.34 8.773 1 97.88 173 MET B CA 1
ATOM 2870 C C . MET B 1 173 ? -11.305 7.902 9.852 1 97.88 173 MET B C 1
ATOM 2872 O O . MET B 1 173 ? -12.531 7.848 9.727 1 97.88 173 MET B O 1
ATOM 2876 N N . ALA B 1 174 ? -10.734 8.438 10.891 1 98.25 174 ALA B N 1
ATOM 2877 C CA . ALA B 1 174 ? -11.5 9.148 11.914 1 98.25 174 ALA B CA 1
ATOM 2878 C C . ALA B 1 174 ? -12.406 10.203 11.281 1 98.25 174 ALA B C 1
ATOM 2880 O O . ALA B 1 174 ? -12.141 10.688 10.18 1 98.25 174 ALA B O 1
ATOM 2881 N N . GLU B 1 175 ? -13.461 10.492 11.953 1 97.81 175 GLU B N 1
ATOM 2882 C CA . GLU B 1 175 ? -14.336 11.555 11.484 1 97.81 175 GLU B CA 1
ATOM 2883 C C . GLU B 1 175 ? -13.586 12.875 11.359 1 97.81 175 GLU B C 1
ATOM 2885 O O . GLU B 1 175 ? -12.727 13.188 12.18 1 97.81 175 GLU B O 1
ATOM 2890 N N . VAL B 1 176 ? -14 13.672 10.352 1 98.38 176 VAL B N 1
ATOM 2891 C CA . VAL B 1 176 ? -13.344 14.945 10.07 1 98.38 176 VAL B CA 1
ATOM 2892 C C . VAL B 1 176 ? -13.367 15.828 11.32 1 98.38 176 VAL B C 1
ATOM 2894 O O . VAL B 1 176 ? -12.359 16.438 11.672 1 98.38 176 VAL B O 1
ATOM 2897 N N . SER B 1 177 ? -14.469 15.812 12.008 1 98 177 SER B N 1
ATOM 2898 C CA . SER B 1 177 ? -14.617 16.656 13.195 1 98 177 SER B CA 1
ATOM 2899 C C . SER B 1 177 ? -13.625 16.234 14.281 1 98 177 SER B C 1
ATOM 2901 O O . SER B 1 177 ? -13.055 17.094 14.961 1 98 177 SER B O 1
ATOM 2903 N N . SER B 1 178 ? -13.43 14.961 14.422 1 98.19 178 SER B N 1
ATOM 2904 C CA . SER B 1 178 ? -12.477 14.453 15.406 1 98.19 178 SER B CA 1
ATOM 2905 C C . SER B 1 178 ? -11.047 14.828 15.047 1 98.19 178 SER B C 1
ATOM 2907 O O . SER B 1 178 ? -10.258 15.188 15.914 1 98.19 178 SER B O 1
ATOM 2909 N N . ILE B 1 179 ? -10.711 14.711 13.781 1 98.75 179 ILE B N 1
ATOM 2910 C CA . ILE B 1 179 ? -9.383 15.055 13.297 1 98.75 179 ILE B CA 1
ATOM 2911 C C . ILE B 1 179 ? -9.102 16.531 13.57 1 98.75 179 ILE B C 1
ATOM 2913 O O . ILE B 1 179 ? -8.039 16.875 14.109 1 98.75 179 ILE B O 1
ATOM 2917 N N . VAL B 1 180 ? -10.039 17.375 13.273 1 98.56 180 VAL B N 1
ATOM 2918 C CA . VAL B 1 180 ? -9.883 18.828 13.43 1 98.56 180 VAL B CA 1
ATOM 2919 C C . VAL B 1 180 ? -9.727 19.156 14.914 1 98.56 180 VAL B C 1
ATOM 2921 O O . VAL B 1 180 ? -8.836 19.938 15.289 1 98.56 180 VAL B O 1
ATOM 2924 N N . ALA B 1 181 ? -10.547 18.578 15.727 1 97.75 181 ALA B N 1
ATOM 2925 C CA . ALA B 1 181 ? -10.516 18.844 17.156 1 97.75 181 ALA B CA 1
ATOM 2926 C C . ALA B 1 181 ? -9.164 18.469 17.766 1 97.75 181 ALA B C 1
ATOM 2928 O O . ALA B 1 181 ? -8.555 19.266 18.484 1 97.75 181 ALA B O 1
ATOM 2929 N N . MET B 1 182 ? -8.695 17.328 17.438 1 97.94 182 MET B N 1
ATOM 2930 C CA . MET B 1 182 ? -7.426 16.859 17.984 1 97.94 182 MET B CA 1
ATOM 2931 C C . MET B 1 182 ? -6.266 17.719 17.484 1 97.94 182 MET B C 1
ATOM 2933 O O . MET B 1 182 ? -5.355 18.047 18.234 1 97.94 182 MET B O 1
ATOM 2937 N N . THR B 1 183 ? -6.289 18.016 16.203 1 98.31 183 THR B N 1
ATOM 2938 C CA . THR B 1 183 ? -5.227 18.812 15.602 1 98.31 183 THR B CA 1
ATOM 2939 C C . THR B 1 183 ? -5.164 20.203 16.234 1 98.31 183 THR B C 1
ATOM 2941 O O . THR B 1 183 ? -4.082 20.672 16.578 1 98.31 183 THR B O 1
ATOM 2944 N N . MET B 1 184 ? -6.297 20.812 16.438 1 97.12 184 MET B N 1
ATOM 2945 C CA . MET B 1 184 ? -6.352 22.141 17.016 1 97.12 184 MET B CA 1
ATOM 2946 C C . MET B 1 184 ? -5.883 22.125 18.469 1 97.12 184 MET B C 1
ATOM 2948 O O . MET B 1 184 ? -5.227 23.078 18.922 1 97.12 184 MET B O 1
ATOM 2952 N N . GLU B 1 185 ? -6.242 21.094 19.172 1 96.69 185 GLU B N 1
ATOM 2953 C CA . GLU B 1 185 ? -5.789 20.953 20.562 1 96.69 185 GLU B CA 1
ATOM 2954 C C . GLU B 1 185 ? -4.266 20.922 20.641 1 96.69 185 GLU B C 1
ATOM 2956 O O . GLU B 1 185 ? -3.666 21.625 21.453 1 96.69 185 GLU B O 1
ATOM 2961 N N . VAL B 1 186 ? -3.697 20.172 19.781 1 97 186 VAL B N 1
ATOM 2962 C CA . VAL B 1 186 ? -2.244 20.031 19.781 1 97 186 VAL B CA 1
ATOM 2963 C C . VAL B 1 186 ? -1.604 21.344 19.312 1 97 186 VAL B C 1
ATOM 2965 O O . VAL B 1 186 ? -0.609 21.797 19.875 1 97 186 VAL B O 1
ATOM 2968 N N . LEU B 1 187 ? -2.15 21.906 18.234 1 95.38 187 LEU B N 1
ATOM 2969 C CA . LEU B 1 187 ? -1.633 23.156 17.672 1 95.38 187 LEU B CA 1
ATOM 2970 C C . LEU B 1 187 ? -1.618 24.266 18.734 1 95.38 187 LEU B C 1
ATOM 2972 O O . LEU B 1 187 ? -0.634 25 18.859 1 95.38 187 LEU B O 1
ATOM 2976 N N . ASN B 1 188 ? -2.648 24.328 19.547 1 91.5 188 ASN B N 1
ATOM 2977 C CA . ASN B 1 188 ? -2.789 25.375 20.562 1 91.5 188 ASN B CA 1
ATOM 2978 C C . ASN B 1 188 ? -1.861 25.125 21.75 1 91.5 188 ASN B C 1
ATOM 2980 O O . ASN B 1 188 ? -1.443 26.078 22.422 1 91.5 188 ASN B O 1
ATOM 2984 N N . SER B 1 189 ? -1.554 23.922 21.984 1 88.31 189 SER B N 1
ATOM 2985 C CA . SER B 1 189 ? -0.656 23.594 23.078 1 88.31 189 SER B CA 1
ATOM 2986 C C . SER B 1 189 ? 0.802 23.828 22.688 1 88.31 189 SER B C 1
ATOM 2988 O O . SER B 1 189 ? 1.654 24.047 23.562 1 88.31 189 SER B O 1
ATOM 2990 N N . ALA B 1 190 ? 1.138 23.641 21.484 1 77.06 190 ALA B N 1
ATOM 2991 C CA . ALA B 1 190 ? 2.508 23.75 21 1 77.06 190 ALA B CA 1
ATOM 2992 C C . ALA B 1 190 ? 2.918 25.203 20.828 1 77.06 190 ALA B C 1
ATOM 2994 O O . ALA B 1 190 ? 4.102 25.547 20.938 1 77.06 190 ALA B O 1
ATOM 2995 N N . VAL B 1 191 ? 2.08 26.094 20.406 1 65.56 191 VAL B N 1
ATOM 2996 C CA . VAL B 1 191 ? 2.406 27.5 20.125 1 65.56 191 VAL B CA 1
ATOM 2997 C C . VAL B 1 191 ? 2.254 28.328 21.406 1 65.56 191 VAL B C 1
ATOM 2999 O O . VAL B 1 191 ? 2.666 29.484 21.438 1 65.56 191 VAL B O 1
ATOM 3002 N N . THR B 1 192 ? 1.676 27.734 22.469 1 50.62 192 THR B N 1
ATOM 3003 C CA . THR B 1 192 ? 1.646 28.469 23.734 1 50.62 192 THR B CA 1
ATOM 3004 C C . THR B 1 192 ? 2.887 28.156 24.562 1 50.62 192 THR B C 1
ATOM 3006 O O . THR B 1 192 ? 3.389 27.031 24.547 1 50.62 192 THR B O 1
#

Sequence (384 aa):
MSENKVKCRKILIGCTGSVASVKVPILVQEFLNIDDQLEIKVVSTENALHFFDQSHLQVPVLLDRDEWQGWKQMSDPVLHIELRRWADLMLIAPLDANTLAKIANGICDNLLTCIVRAWDMQRPLLFAPAMNTFMWDHPITAQQINVLKTFGYKEIPCIKKKLACGDTGYGAMAEVSSIVAMTMEVLNSAVTMSENKVKCRKILIGCTGSVASVKVPILVQEFLNIDDQLEIKVVSTENALHFFDQSHLQVPVLLDRDEWQGWKQMSDPVLHIELRRWADLMLIAPLDANTLAKIANGICDNLLTCIVRAWDMQRPLLFAPAMNTFMWDHPITAQQINVLKTFGYKEIPCIKKKLACGDTGYGAMAEVSSIVAMTMEVLNSAVT

Nearest PDB structures (foldseek):
  1mvn-assembly1_A  TM=9.652E-01  e=1.131E-26  Arabidopsis thaliana
  1mvl-assembly1_A  TM=9.554E-01  e=2.632E-24  Arabidopsis thaliana
  1e20-assembly1_A  TM=9.264E-01  e=1.095E-24  Arabidopsis thaliana
  1qzu-assembly1_A  TM=9.890E-01  e=4.766E-22  Homo sapiens
  6jdd-assembly1_A  TM=7.431E-01  e=1.712E-11  Streptomyces sp.